Protein AF-0000000075322184 (afdb_homodimer)

pLDDT: mean 85.56, std 15.2, range [21.33, 98.5]

Secondary structure (DSSP, 8-state):
------SGGGGS--HHHHHHHHHHHHHHHTSS-TTPBPPPHHHHHHHHT--HHHHHHHHHHHHHTTSEEEETTTEEEE--SS--SSEEEE-SSHHHHHHHHHHEEEEE---EEEE--HHHHHHHT--TT-EEEEEEEEEEETT-SS-SEEEEEEEEGGGHHHHHT-TTS-S-HHHHHHHHH-PPP-EEEEEEEEEE--HHHHHHHTS-TT-EEEEEEEEEE-GGG-EEEEEEEEEETTTEEEEEEEE---------/------SGGGGS--HHHHHHHHHHHHHHHTSS-TTPBPPPHHHHHHHHT--HHHHHHHHHHHHHTTSEEEETTTEEEE--SS--SSEEEE-SSHHHHHHHHHHEEEEE---EEEE--HHHHHHHT--TT-EEEEEEEEEEETT-SS-SEEEEEEEEGGGHHHHHT-TTS-S-HHHHHHHHH-PPP-EEEEEEEEEE--HHHHHHHTS-TT-EEEEEEEEEE-GGG-EEEEEEEEEETTTEEEEEEEE---------

Solvent-accessible surface area (backbone atoms only — not comparable to full-atom values): 26461 Å² total; per-residue (Å²): 128,76,54,59,57,72,74,62,62,73,81,77,52,60,67,26,57,54,50,30,49,52,51,50,51,35,29,58,73,47,79,46,41,70,71,34,66,54,77,50,67,68,53,46,21,65,46,41,71,47,52,65,64,37,48,51,51,13,49,46,49,38,37,58,34,41,24,32,45,63,29,72,96,76,46,42,28,26,65,34,67,55,64,44,83,38,44,59,45,53,57,74,43,63,66,36,52,52,48,48,43,62,57,32,36,38,48,68,51,76,67,41,79,42,65,34,47,76,72,43,21,64,75,64,32,42,52,81,62,44,57,28,26,38,30,43,32,40,24,33,38,82,90,55,90,55,46,51,25,42,36,38,38,36,30,45,46,93,49,43,64,38,66,74,58,41,76,90,21,56,64,56,60,66,56,40,34,26,73,75,68,66,43,53,71,39,33,38,41,33,38,39,32,20,33,55,30,48,62,69,56,10,58,71,43,72,49,56,64,52,39,20,15,33,35,35,42,38,37,34,19,27,71,92,70,36,74,56,36,37,38,40,34,39,23,47,18,84,45,32,36,39,32,38,63,40,64,64,79,77,74,75,79,74,72,121,129,77,55,58,56,72,77,64,62,74,81,75,52,61,66,26,58,54,50,30,50,52,51,49,50,35,29,58,73,48,79,45,41,69,71,34,67,53,76,51,69,70,53,46,22,65,48,42,70,47,52,68,65,38,46,50,51,13,50,47,51,37,38,57,32,41,25,32,45,61,28,71,95,76,45,40,28,26,65,35,67,54,63,43,83,38,44,60,46,53,57,75,43,63,65,36,53,53,49,47,41,64,56,32,35,38,49,68,51,76,69,41,80,42,65,34,47,76,72,43,22,66,76,64,30,41,53,80,62,43,58,27,25,36,28,43,32,40,25,32,37,83,90,54,90,56,46,51,26,42,36,38,38,36,30,45,46,90,50,43,64,37,66,75,58,39,74,91,23,57,63,55,60,64,55,39,34,27,75,76,70,67,42,52,72,40,34,38,41,35,38,41,32,19,34,56,29,48,64,67,57,10,58,71,43,71,50,59,63,52,39,20,15,34,36,36,40,36,37,34,18,26,71,92,70,37,75,55,35,39,36,41,36,39,22,46,19,83,43,32,34,39,33,39,63,41,65,63,78,77,76,76,80,69,75,119

Nearest PDB structures (foldseek):
  4zs8-assembly1_A  TM=5.942E-01  e=1.490E-18  Streptomyces coelicolor A3(2)
  2ikk-assembly1_B  TM=8.744E-01  e=8.541E-13  Bacillus subtilis
  4zsk-assembly1_B  TM=8.085E-01  e=4.454E-13  Streptomyces coelicolor A3(2)
  3cnv-assembly1_C  TM=8.624E-01  e=2.202E-12  Bordetella bronchiseptica RB50
  3cnv-assembl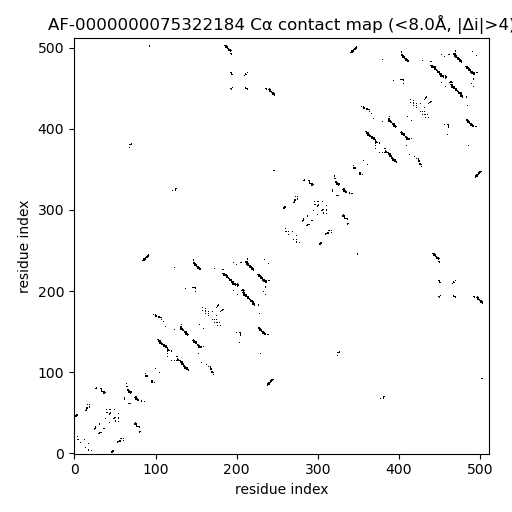y1_B  TM=8.624E-01  e=4.753E-12  Bordetella bronchiseptica RB50

Sequence (512 aa):
MTNELPSLLSGGQPRYLVLAQALIDAIKSGRYPVGSLLPTEHELCKQFNVSRHTVREAIRRLNELGLISKQHGIGTRVKAVHPASRYVQASEGISDLHQYVRDVRMELGSSQEISADEELIELLECKPGQAWVCAVGLRHREGDSAPLARTQVYVPSAYRAALDAFGDGRTPIYELLQRRFGLQMTEVRQTLSAVNLGEDDARALQVEPGSPGLHIVRKYYGSNDELLEVAVNIHPGERFSYSITQRLVWQGANGEMTNELPSLLSGGQPRYLVLAQALIDAIKSGRYPVGSLLPTEHELCKQFNVSRHTVREAIRRLNELGLISKQHGIGTRVKAVHPASRYVQASEGISDLHQYVRDVRMELGSSQEISADEELIELLECKPGQAWVCAVGLRHREGDSAPLARTQVYVPSAYRAALDAFGDGRTPIYELLQRRFGLQMTEVRQTLSAVNLGEDDARALQVEPGSPGLHIVRKYYGSNDELLEVAVNIHPGERFSYSITQRLVWQGANGE

Radius of gyration: 23.69 Å; Cα contacts (8 Å, |Δi|>4): 1073; chains: 2; bounding box: 56×63×62 Å

Structure (mmCIF, N/CA/C/O backbone):
data_AF-0000000075322184-model_v1
#
loop_
_entity.id
_entity.type
_entity.pdbx_description
1 polymer 'GntR family transcriptional regulator'
#
loop_
_atom_site.group_PDB
_atom_site.id
_atom_site.type_symbol
_atom_site.label_atom_id
_atom_site.label_alt_id
_atom_site.label_comp_id
_atom_site.label_asym_id
_atom_site.label_entity_id
_atom_site.label_seq_id
_atom_site.pdbx_PDB_ins_code
_atom_site.Cartn_x
_atom_site.Cartn_y
_atom_site.Cartn_z
_atom_site.occupancy
_atom_site.B_iso_or_equiv
_atom_site.auth_seq_id
_atom_site.auth_comp_id
_atom_site.auth_asym_id
_atom_site.auth_atom_id
_atom_site.pdbx_PDB_model_num
ATOM 1 N N . MET A 1 1 ? 21.094 33.812 -11.414 1 26.69 1 MET A N 1
ATOM 2 C CA . MET A 1 1 ? 21.453 32.625 -12.172 1 26.69 1 MET A CA 1
ATOM 3 C C . MET A 1 1 ? 20.312 31.625 -12.203 1 26.69 1 MET A C 1
ATOM 5 O O . MET A 1 1 ? 19.781 31.25 -11.156 1 26.69 1 MET A O 1
ATOM 9 N N . THR A 1 2 ? 19.484 31.594 -13.211 1 33.97 2 THR A N 1
ATOM 10 C CA . THR A 1 2 ? 18.344 30.719 -13.484 1 33.97 2 THR A CA 1
ATOM 11 C C . THR A 1 2 ? 18.688 29.266 -13.172 1 33.97 2 THR A C 1
ATOM 13 O O . THR A 1 2 ? 19.562 28.688 -13.797 1 33.97 2 THR A O 1
ATOM 16 N N . ASN A 1 3 ? 18.781 28.922 -11.992 1 40.38 3 ASN A N 1
ATOM 17 C CA . ASN A 1 3 ? 19.234 27.562 -11.711 1 40.38 3 ASN A CA 1
ATOM 18 C C . ASN A 1 3 ? 18.406 26.531 -12.477 1 40.38 3 ASN A C 1
ATOM 20 O O . ASN A 1 3 ? 17.219 26.391 -12.234 1 40.38 3 ASN A O 1
ATOM 24 N N . GLU A 1 4 ? 18.703 26.484 -13.766 1 41.44 4 GLU A N 1
ATOM 25 C CA . GLU A 1 4 ? 18.125 25.469 -14.633 1 41.44 4 GLU A CA 1
ATOM 26 C C . GLU A 1 4 ? 18.25 24.078 -14.016 1 41.44 4 GLU A C 1
ATOM 28 O O . GLU A 1 4 ? 19.234 23.781 -13.312 1 41.44 4 GLU A O 1
ATOM 33 N N . LEU A 1 5 ? 17.188 23.547 -13.68 1 48.34 5 LEU A N 1
ATOM 34 C CA . LEU A 1 5 ? 17.297 22.141 -13.281 1 48.34 5 LEU A CA 1
ATOM 35 C C . LEU A 1 5 ? 18.375 21.422 -14.102 1 48.34 5 LEU A C 1
ATOM 37 O O . LEU A 1 5 ? 18.516 21.688 -15.297 1 48.34 5 LEU A O 1
ATOM 41 N N . PRO A 1 6 ? 19.453 21.141 -13.594 1 41.94 6 PRO A N 1
ATOM 42 C CA . PRO A 1 6 ? 20.375 20.391 -14.453 1 41.94 6 PRO A CA 1
ATOM 43 C C . PRO A 1 6 ? 19.641 19.547 -15.492 1 41.94 6 PRO A C 1
ATOM 45 O O . PRO A 1 6 ? 18.516 19.109 -15.258 1 41.94 6 PRO A O 1
ATOM 48 N N . SER A 1 7 ? 19.844 19.797 -16.75 1 38.53 7 SER A N 1
ATOM 49 C CA . SER A 1 7 ? 19.391 19.031 -17.906 1 38.53 7 SER A CA 1
ATOM 50 C C . SER A 1 7 ? 19.281 17.547 -17.578 1 38.53 7 SER A C 1
ATOM 52 O O . SER A 1 7 ? 19.625 16.703 -18.406 1 38.53 7 SER A O 1
ATOM 54 N N . LEU A 1 8 ? 19.312 17.234 -16.359 1 38.44 8 LEU A N 1
ATOM 55 C CA . LEU A 1 8 ? 19.391 15.812 -16.078 1 38.44 8 LEU A CA 1
ATOM 56 C C . LEU A 1 8 ? 18.203 15.07 -16.688 1 38.44 8 LEU A C 1
ATOM 58 O O . LEU A 1 8 ? 17.922 13.93 -16.312 1 38.44 8 LEU A O 1
ATOM 62 N N . LEU A 1 9 ? 17.406 15.711 -17.547 1 41.56 9 LEU A N 1
ATOM 63 C CA . LEU A 1 9 ? 16.422 15 -18.344 1 41.56 9 LEU A CA 1
ATOM 64 C C . LEU A 1 9 ? 17.047 13.812 -19.062 1 41.56 9 LEU A C 1
ATOM 66 O O . LEU A 1 9 ? 16.391 13.125 -19.844 1 41.56 9 LEU A O 1
ATOM 70 N N . SER A 1 10 ? 18.25 13.883 -19.406 1 38.25 10 SER A N 1
ATOM 71 C CA . SER A 1 10 ? 18.766 12.906 -20.359 1 38.25 10 SER A CA 1
ATOM 72 C C . SER A 1 10 ? 18.469 11.477 -19.906 1 38.25 10 SER A C 1
ATOM 74 O O . SER A 1 10 ? 18.438 10.555 -20.719 1 38.25 10 SER A O 1
ATOM 76 N N . GLY A 1 11 ? 18.719 11.078 -18.672 1 45.38 11 GLY A N 1
ATOM 77 C CA . GLY A 1 11 ? 18.812 9.672 -18.328 1 45.38 11 GLY A CA 1
ATOM 78 C C . GLY A 1 11 ? 17.469 9.047 -18 1 45.38 11 GLY A C 1
ATOM 79 O O . GLY A 1 11 ? 17.406 7.957 -17.438 1 45.38 11 GLY A O 1
ATOM 80 N N . GLY A 1 12 ? 16.234 9.625 -18.438 1 59.47 12 GLY A N 1
ATOM 81 C CA . GLY A 1 12 ? 14.969 8.93 -18.328 1 59.47 12 GLY A CA 1
ATOM 82 C C . GLY A 1 12 ? 14.312 9.117 -16.969 1 59.47 12 GLY A C 1
ATOM 83 O O . GLY A 1 12 ? 13.305 8.477 -16.672 1 59.47 12 GLY A O 1
ATOM 84 N N . GLN A 1 13 ? 14.914 9.953 -16.188 1 64.62 13 GLN A N 1
ATOM 85 C CA . GLN A 1 13 ? 14.312 10.109 -14.867 1 64.62 13 GLN A CA 1
ATOM 86 C C . GLN A 1 13 ? 13.195 11.141 -14.883 1 64.62 13 GLN A C 1
ATOM 88 O O . GLN A 1 13 ? 13.312 12.172 -15.547 1 64.62 13 GLN A O 1
ATOM 93 N N . PRO A 1 14 ? 12.133 10.922 -14.102 1 76.38 14 PRO A N 1
ATOM 94 C CA . PRO A 1 14 ? 11.039 11.898 -14 1 76.38 14 PRO A CA 1
ATOM 95 C C . PRO A 1 14 ? 11.508 13.25 -13.477 1 76.38 14 PRO A C 1
ATOM 97 O O . PRO A 1 14 ? 12.359 13.312 -12.586 1 76.38 14 PRO A O 1
ATOM 100 N N . ARG A 1 15 ? 11.109 14.344 -14.07 1 82.12 15 ARG A N 1
ATOM 101 C CA . ARG A 1 15 ? 11.508 15.711 -13.766 1 82.12 15 ARG A CA 1
ATOM 102 C C . ARG A 1 15 ? 11.359 16 -12.273 1 82.12 15 ARG A C 1
ATOM 104 O O . ARG A 1 15 ? 12.164 16.734 -11.703 1 82.12 15 ARG A O 1
ATOM 111 N N . TYR A 1 16 ? 10.273 15.469 -11.625 1 86.94 16 TYR A N 1
ATOM 112 C CA . TYR A 1 16 ? 10.031 15.766 -10.219 1 86.94 16 TYR A CA 1
ATOM 113 C C . TYR A 1 16 ? 11.141 15.18 -9.344 1 86.94 16 TYR A C 1
ATOM 115 O O . TYR A 1 16 ? 11.492 15.758 -8.312 1 86.94 16 TYR A O 1
ATOM 123 N N . LEU A 1 17 ? 11.703 14.117 -9.773 1 83.19 17 LEU A N 1
ATOM 124 C CA . LEU A 1 17 ? 12.789 13.523 -9 1 83.19 17 LEU A CA 1
ATOM 125 C C . LEU A 1 17 ? 14.055 14.367 -9.094 1 83.19 17 LEU A C 1
ATOM 127 O O . LEU A 1 17 ? 14.797 14.484 -8.117 1 83.19 17 LEU A O 1
ATOM 131 N N . VAL A 1 18 ? 14.25 14.898 -10.242 1 85.06 18 VAL A N 1
ATOM 132 C CA . VAL A 1 18 ? 15.391 15.789 -10.438 1 85.06 18 VAL A CA 1
ATOM 133 C C . VAL A 1 18 ? 15.25 17.016 -9.539 1 85.06 18 VAL A C 1
ATOM 135 O O . VAL A 1 18 ? 16.203 17.391 -8.852 1 85.06 18 VAL A O 1
ATOM 138 N N . LEU A 1 19 ? 14.102 17.531 -9.578 1 91.25 19 LEU A N 1
ATOM 139 C CA . LEU A 1 19 ? 13.852 18.688 -8.727 1 91.25 19 LEU A CA 1
ATOM 140 C C . LEU A 1 19 ? 13.992 18.328 -7.25 1 91.25 19 LEU A C 1
ATOM 142 O O . LEU A 1 19 ? 14.586 19.078 -6.473 1 91.25 19 LEU A O 1
ATOM 146 N N . ALA A 1 20 ? 13.422 17.188 -6.906 1 90.5 20 ALA A N 1
ATOM 147 C CA . ALA A 1 20 ? 13.531 16.734 -5.52 1 90.5 20 ALA A CA 1
ATOM 148 C C . ALA A 1 20 ? 14.984 16.641 -5.082 1 90.5 20 ALA A C 1
ATOM 150 O O . ALA A 1 20 ? 15.352 17.109 -4 1 90.5 20 ALA A O 1
ATOM 151 N N . GLN A 1 21 ? 15.766 16.109 -5.938 1 87.25 21 GLN A N 1
ATOM 152 C CA . GLN A 1 21 ? 17.172 15.969 -5.605 1 87.25 21 GLN A CA 1
ATOM 153 C C . GLN A 1 21 ? 17.859 17.328 -5.457 1 87.25 21 GLN A C 1
ATOM 155 O O . GLN A 1 21 ? 18.672 17.531 -4.555 1 87.25 21 GLN A O 1
ATOM 160 N N . ALA A 1 22 ? 17.516 18.203 -6.297 1 90.81 22 ALA A N 1
ATOM 161 C CA . ALA A 1 22 ? 18.078 19.562 -6.211 1 90.81 22 ALA A CA 1
ATOM 162 C C . ALA A 1 22 ? 17.719 20.203 -4.879 1 90.81 22 ALA A C 1
ATOM 164 O O . ALA A 1 22 ? 18.562 20.859 -4.262 1 90.81 22 ALA A O 1
ATOM 165 N N . LEU A 1 23 ? 16.547 20.016 -4.473 1 93.69 23 LEU A N 1
ATOM 166 C CA . LEU A 1 23 ? 16.094 20.609 -3.211 1 93.69 23 LEU A CA 1
ATOM 167 C C . LEU A 1 23 ? 16.75 19.906 -2.025 1 93.69 23 LEU A C 1
ATOM 169 O O . LEU A 1 23 ? 17.094 20.562 -1.034 1 93.69 23 LEU A O 1
ATOM 173 N N . ILE A 1 24 ? 16.906 18.625 -2.156 1 90.69 24 ILE A N 1
ATOM 174 C CA . ILE A 1 24 ? 17.594 17.875 -1.123 1 90.69 24 ILE A CA 1
ATOM 175 C C . ILE A 1 24 ? 19.016 18.422 -0.952 1 90.69 24 ILE A C 1
ATOM 177 O O . ILE A 1 24 ? 19.453 18.688 0.17 1 90.69 24 ILE A O 1
ATOM 181 N N . ASP A 1 25 ? 19.656 18.609 -2.061 1 90.81 25 ASP A N 1
ATOM 182 C CA . ASP A 1 25 ? 21.031 19.125 -2.037 1 90.81 25 ASP A CA 1
ATOM 183 C C . ASP A 1 25 ? 21.078 20.531 -1.431 1 90.81 25 ASP A C 1
ATOM 185 O O . ASP A 1 25 ? 22 20.859 -0.69 1 90.81 25 ASP A O 1
ATOM 189 N N . ALA A 1 26 ? 20.094 21.297 -1.745 1 92.94 26 ALA A N 1
ATOM 190 C CA . ALA A 1 26 ? 20.016 22.656 -1.217 1 92.94 26 ALA A CA 1
ATOM 191 C C . ALA A 1 26 ? 19.828 22.641 0.297 1 92.94 26 ALA A C 1
ATOM 193 O O . ALA A 1 26 ? 20.422 23.453 1.01 1 92.94 26 ALA A O 1
ATOM 194 N N . ILE A 1 27 ? 19.047 21.734 0.773 1 93.44 27 ILE A N 1
ATOM 195 C CA . ILE A 1 27 ? 18.828 21.594 2.209 1 93.44 27 ILE A CA 1
ATOM 196 C C . I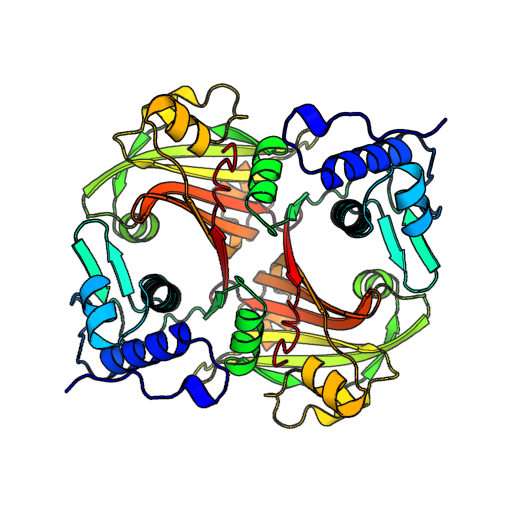LE A 1 27 ? 20.125 21.125 2.879 1 93.44 27 ILE A C 1
ATOM 198 O O . ILE A 1 27 ? 20.547 21.703 3.885 1 93.44 27 ILE A O 1
ATOM 202 N N . LYS A 1 28 ? 20.812 20.219 2.266 1 90.56 28 LYS A N 1
ATOM 203 C CA . LYS A 1 28 ? 22.047 19.641 2.812 1 90.56 28 LYS A CA 1
ATOM 204 C C . LYS A 1 28 ? 23.156 20.672 2.859 1 90.56 28 LYS A C 1
ATOM 206 O O . LYS A 1 28 ? 23.953 20.688 3.801 1 90.56 28 LYS A O 1
ATOM 211 N N . SER A 1 29 ? 23.203 21.516 1.864 1 92.62 29 SER A N 1
ATOM 212 C CA . SER A 1 29 ? 24.281 22.5 1.753 1 92.62 29 SER A CA 1
ATOM 213 C C . SER A 1 29 ? 24.031 23.688 2.676 1 92.62 29 SER A C 1
ATOM 215 O O . SER A 1 29 ? 24.906 24.547 2.834 1 92.62 29 SER A O 1
ATOM 217 N N . GLY A 1 30 ? 22.781 23.781 3.219 1 92.25 30 GLY A N 1
ATOM 218 C CA . GLY A 1 30 ? 22.469 24.859 4.145 1 92.25 30 GLY A CA 1
ATOM 219 C C . GLY A 1 30 ? 21.812 26.047 3.473 1 92.25 30 GLY A C 1
ATOM 220 O O . GLY A 1 30 ? 21.547 27.062 4.121 1 92.25 30 GLY A O 1
ATOM 221 N N . ARG A 1 31 ? 21.625 25.969 2.221 1 93.56 31 ARG A N 1
ATOM 222 C CA . ARG A 1 31 ? 20.891 27.047 1.556 1 93.56 31 ARG A CA 1
ATOM 223 C C . ARG A 1 31 ? 19.531 27.25 2.205 1 93.56 31 ARG A C 1
ATOM 225 O O . ARG A 1 31 ? 19.047 28.375 2.311 1 93.56 31 ARG A O 1
ATOM 232 N N . TYR A 1 32 ? 18.875 26.125 2.553 1 95 32 TYR A N 1
ATOM 233 C CA . TYR A 1 32 ? 17.641 26.141 3.338 1 95 32 TYR A CA 1
ATOM 234 C C . TYR A 1 32 ? 17.859 25.453 4.684 1 95 32 TYR A C 1
ATOM 236 O O . TYR A 1 32 ? 17.672 24.234 4.801 1 95 32 TYR A O 1
ATOM 244 N N . PRO A 1 33 ? 18.25 26.234 5.711 1 94.25 33 PRO A N 1
ATOM 245 C CA . PRO A 1 33 ? 18.547 25.625 7.012 1 94.25 33 PRO A CA 1
ATOM 246 C C . PRO A 1 33 ? 17.297 25.062 7.691 1 94.25 33 PRO A C 1
ATOM 248 O O . PRO A 1 33 ? 16.172 25.469 7.375 1 94.25 33 PRO A O 1
ATOM 251 N N . VAL A 1 34 ? 17.484 24.141 8.617 1 93.31 34 VAL A N 1
ATOM 252 C CA . VAL A 1 34 ? 16.406 23.562 9.398 1 93.31 34 VAL A CA 1
ATOM 253 C C . VAL A 1 34 ? 15.602 24.688 10.062 1 93.31 34 VAL A C 1
ATOM 255 O O . VAL A 1 34 ? 16.172 25.625 10.609 1 93.31 34 VAL A O 1
ATOM 258 N N . GLY A 1 35 ? 14.305 24.578 9.922 1 91.25 35 GLY A N 1
ATOM 259 C CA . GLY A 1 35 ? 13.43 25.578 10.5 1 91.25 35 GLY A CA 1
ATOM 260 C C . GLY A 1 35 ? 13 26.641 9.508 1 91.25 35 GLY A C 1
ATOM 261 O O . GLY A 1 35 ? 12.016 27.344 9.734 1 91.25 35 GLY A O 1
ATOM 262 N N . SER A 1 36 ? 13.719 26.812 8.453 1 93.19 36 SER A N 1
ATOM 263 C CA . SER A 1 36 ? 13.391 27.828 7.449 1 93.19 36 SER A CA 1
ATOM 264 C C . SER A 1 36 ? 12.297 27.328 6.512 1 93.19 36 SER A C 1
ATOM 266 O O . SER A 1 36 ? 11.961 26.141 6.512 1 93.19 36 SER A O 1
ATOM 268 N N . LEU A 1 37 ? 11.75 28.281 5.789 1 94.19 37 LEU A N 1
ATOM 269 C CA . LEU A 1 37 ? 10.727 27.938 4.809 1 94.19 37 LEU A CA 1
ATOM 270 C C . LEU A 1 37 ? 11.328 27.766 3.422 1 94.19 37 LEU A C 1
ATOM 272 O O . LEU A 1 37 ? 12.195 28.547 3.021 1 94.19 37 LEU A O 1
ATOM 276 N N . LEU A 1 38 ? 10.938 26.688 2.781 1 94.75 38 LEU A N 1
ATOM 277 C CA . LEU A 1 38 ? 11.25 26.594 1.359 1 94.75 38 LEU A CA 1
ATOM 278 C C . LEU A 1 38 ? 10.5 27.656 0.566 1 94.75 38 LEU A C 1
ATOM 280 O O . LEU A 1 38 ? 9.469 28.172 1.017 1 94.75 38 LEU A O 1
ATOM 284 N N . PRO A 1 39 ? 11.078 28 -0.635 1 94.12 39 PRO A N 1
ATOM 285 C CA . PRO A 1 39 ? 10.297 28.859 -1.531 1 94.12 39 PRO A CA 1
ATOM 286 C C . PRO A 1 39 ? 8.906 28.297 -1.825 1 94.12 39 PRO A C 1
ATOM 288 O O . PRO A 1 39 ? 8.695 27.078 -1.735 1 94.12 39 PRO A O 1
ATOM 291 N N . THR A 1 40 ? 8.031 29.188 -2.109 1 91.62 40 THR A N 1
ATOM 292 C CA . THR A 1 40 ? 6.68 28.766 -2.451 1 91.62 40 THR A CA 1
ATOM 293 C C . THR A 1 40 ? 6.668 27.953 -3.738 1 91.62 40 THR A C 1
ATOM 295 O O . THR A 1 40 ? 7.645 27.969 -4.492 1 91.62 40 THR A O 1
ATOM 298 N N . GLU A 1 41 ? 5.543 27.203 -3.955 1 90.38 41 GLU A N 1
ATOM 299 C CA . GLU A 1 41 ? 5.391 26.438 -5.188 1 90.38 41 GLU A CA 1
ATOM 300 C C . GLU A 1 41 ? 5.57 27.312 -6.418 1 90.38 41 GLU A C 1
ATOM 302 O O . GLU A 1 41 ? 6.246 26.938 -7.371 1 90.38 41 GLU A O 1
ATOM 307 N N . HIS A 1 42 ? 4.992 28.547 -6.344 1 91.75 42 HIS A N 1
ATOM 308 C CA . HIS A 1 42 ? 5.094 29.5 -7.453 1 91.75 42 HIS A CA 1
ATOM 309 C C . HIS A 1 42 ? 6.543 29.891 -7.715 1 91.75 42 HIS A C 1
ATOM 311 O O . HIS A 1 42 ? 6.988 29.906 -8.867 1 91.75 42 HIS A O 1
ATOM 317 N N . GLU A 1 43 ? 7.266 30.172 -6.703 1 94.25 43 GLU A N 1
ATOM 318 C CA . GLU A 1 43 ? 8.664 30.562 -6.82 1 94.25 43 GLU A CA 1
ATOM 319 C C . GLU A 1 43 ? 9.508 29.422 -7.387 1 94.25 43 GLU A C 1
ATOM 321 O O . GLU A 1 43 ? 10.398 29.656 -8.211 1 94.25 43 GLU A O 1
ATOM 326 N N . LEU A 1 44 ? 9.242 28.234 -6.934 1 93.62 44 LEU A N 1
ATOM 327 C CA . LEU A 1 44 ? 9.992 27.078 -7.406 1 93.62 44 LEU A CA 1
ATOM 328 C C . LEU A 1 44 ? 9.711 26.812 -8.883 1 93.62 44 LEU A C 1
ATOM 330 O O . LEU A 1 44 ? 10.617 26.453 -9.641 1 93.62 44 LEU A O 1
ATOM 334 N N . CYS A 1 45 ? 8.438 26.953 -9.242 1 93 45 CYS A N 1
ATOM 335 C CA . CYS A 1 45 ? 8.086 26.812 -10.656 1 93 45 CYS A CA 1
ATOM 336 C C . CYS A 1 45 ? 8.906 27.766 -11.516 1 93 45 CYS A C 1
ATOM 338 O O . CYS A 1 45 ? 9.453 27.359 -12.547 1 93 45 CYS A O 1
ATOM 340 N N . LYS A 1 46 ? 8.977 28.984 -11.102 1 92.69 46 LYS A N 1
ATOM 341 C CA . LYS A 1 46 ? 9.703 30.016 -11.836 1 92.69 46 LYS A CA 1
ATOM 342 C C . LYS A 1 46 ? 11.203 29.734 -11.82 1 92.69 46 LYS A C 1
ATOM 344 O O . LYS A 1 46 ? 11.867 29.828 -12.859 1 92.69 46 LYS A O 1
ATOM 349 N N . GLN A 1 47 ? 11.711 29.375 -10.734 1 91.31 47 GLN A N 1
ATOM 350 C CA . GLN A 1 47 ? 13.141 29.188 -10.539 1 91.31 47 GLN A CA 1
ATOM 351 C C . GLN A 1 47 ? 13.656 28.016 -11.383 1 91.31 47 GLN A C 1
ATOM 353 O O . GLN A 1 47 ? 14.758 28.078 -11.922 1 91.31 47 GLN A O 1
ATOM 358 N N . PHE A 1 48 ? 12.828 26.969 -11.445 1 91.12 48 PHE A N 1
ATOM 359 C CA . PHE A 1 48 ? 13.32 25.75 -12.078 1 91.12 48 PHE A CA 1
ATOM 360 C C . PHE A 1 48 ? 12.633 25.516 -13.414 1 91.12 48 PHE A C 1
ATOM 362 O O . PHE A 1 48 ? 12.938 24.547 -14.117 1 91.12 48 PHE A O 1
ATOM 369 N N . ASN A 1 49 ? 11.719 26.312 -13.766 1 91 49 ASN A N 1
ATOM 370 C CA . ASN A 1 49 ? 10.984 26.219 -15.023 1 91 49 ASN A CA 1
ATOM 371 C C . ASN A 1 49 ? 10.297 24.859 -15.18 1 91 49 ASN A C 1
ATOM 373 O O . ASN A 1 49 ? 10.492 24.188 -16.188 1 91 49 ASN A O 1
ATOM 377 N N . VAL A 1 50 ? 9.562 24.516 -14.164 1 91.12 50 VAL A N 1
ATOM 378 C CA . VAL A 1 50 ? 8.812 23.266 -14.156 1 91.12 50 VAL A CA 1
ATOM 379 C C . VAL A 1 50 ? 7.359 23.531 -13.781 1 91.12 50 VAL A C 1
ATOM 381 O O . VAL A 1 50 ? 7.027 24.625 -13.297 1 91.12 50 VAL A O 1
ATOM 384 N N . SER A 1 51 ? 6.461 22.594 -14.117 1 90.38 51 SER A N 1
ATOM 385 C CA . SER A 1 51 ? 5.035 22.734 -13.836 1 90.38 51 SER A CA 1
ATOM 386 C C . SER A 1 51 ? 4.75 22.641 -12.344 1 90.38 51 SER A C 1
ATOM 388 O O . SER A 1 51 ? 5.59 22.156 -11.578 1 90.38 51 SER A O 1
ATOM 390 N N . ARG A 1 52 ? 3.588 23.125 -11.969 1 88.19 52 ARG A N 1
ATOM 391 C CA . ARG A 1 52 ? 3.129 23.016 -10.586 1 88.19 52 ARG A CA 1
ATOM 392 C C . ARG A 1 52 ? 3.068 21.562 -10.148 1 88.19 52 ARG A C 1
ATOM 394 O O . ARG A 1 52 ? 3.387 21.234 -9 1 88.19 52 ARG A O 1
ATOM 401 N N . HIS A 1 53 ? 2.707 20.781 -11.086 1 83.19 53 HIS A N 1
ATOM 402 C CA . HIS A 1 53 ? 2.635 19.359 -10.766 1 83.19 53 HIS A CA 1
ATOM 403 C C . HIS A 1 53 ? 4.008 18.797 -10.398 1 83.19 53 HIS A C 1
ATOM 405 O O . HIS A 1 53 ? 4.152 18.078 -9.406 1 83.19 53 HIS A O 1
ATOM 411 N N . THR A 1 54 ? 4.953 19.141 -11.18 1 87.44 54 THR A N 1
ATOM 412 C CA . THR A 1 54 ? 6.32 18.688 -10.945 1 87.44 54 THR A CA 1
ATOM 413 C C . THR A 1 54 ? 6.82 19.172 -9.586 1 87.44 54 THR A C 1
ATOM 415 O O . THR A 1 54 ? 7.398 18.391 -8.82 1 87.44 54 THR A O 1
ATOM 418 N N . VAL A 1 55 ? 6.543 20.422 -9.266 1 91.38 55 VAL A N 1
ATOM 419 C CA . VAL A 1 55 ? 6.965 20.984 -7.984 1 91.38 55 VAL A CA 1
ATOM 420 C C . VAL A 1 55 ? 6.266 20.234 -6.844 1 91.38 55 VAL A C 1
ATOM 422 O O . VAL A 1 55 ? 6.906 19.844 -5.863 1 91.38 55 VAL A O 1
ATOM 425 N N . ARG A 1 56 ? 5.031 19.984 -6.98 1 85.38 56 ARG A N 1
ATOM 426 C CA . ARG A 1 56 ? 4.254 19.328 -5.934 1 85.38 56 ARG A CA 1
ATOM 427 C C . ARG A 1 56 ? 4.754 17.922 -5.68 1 85.38 56 ARG A C 1
ATOM 429 O O . ARG A 1 56 ? 4.852 17.484 -4.531 1 85.38 56 ARG A O 1
ATOM 436 N N . GLU A 1 57 ? 5.074 17.25 -6.75 1 85.12 57 GLU A N 1
ATOM 437 C CA . GLU A 1 57 ? 5.605 15.891 -6.613 1 85.12 57 GLU A CA 1
ATOM 438 C C . GLU A 1 57 ? 6.969 15.906 -5.922 1 85.12 57 GLU A C 1
ATOM 440 O O . GLU A 1 57 ? 7.262 15.031 -5.102 1 85.12 57 GLU A O 1
ATOM 445 N N . ALA A 1 58 ? 7.723 16.875 -6.25 1 90.12 58 ALA A N 1
ATOM 446 C CA . ALA A 1 58 ? 9.039 17 -5.625 1 90.12 58 ALA A CA 1
ATOM 447 C C . ALA A 1 58 ? 8.914 17.297 -4.133 1 90.12 58 ALA A C 1
ATOM 449 O O . ALA A 1 58 ? 9.609 16.688 -3.312 1 90.12 58 ALA A O 1
ATOM 450 N N . ILE A 1 59 ? 8.016 18.172 -3.846 1 89.81 59 ILE A N 1
ATOM 451 C CA . ILE A 1 59 ? 7.785 18.547 -2.455 1 89.81 59 ILE A CA 1
ATOM 452 C C . ILE A 1 59 ? 7.238 17.359 -1.677 1 89.81 59 ILE A C 1
ATOM 454 O O . ILE A 1 59 ? 7.629 17.125 -0.53 1 89.81 59 ILE A O 1
ATOM 458 N N . ARG A 1 60 ? 6.391 16.672 -2.32 1 84.75 60 ARG A N 1
ATOM 459 C CA . ARG A 1 60 ? 5.859 15.461 -1.694 1 84.75 60 ARG A CA 1
ATOM 460 C C . ARG A 1 60 ? 6.977 14.484 -1.358 1 84.75 60 ARG A C 1
ATOM 462 O O . ARG A 1 60 ? 6.996 13.906 -0.269 1 84.75 60 ARG A O 1
ATOM 469 N N . ARG A 1 61 ? 7.824 14.312 -2.275 1 84.12 61 ARG A N 1
ATOM 470 C CA . ARG A 1 61 ? 8.953 13.414 -2.059 1 84.12 61 ARG A CA 1
ATOM 471 C C . ARG A 1 61 ? 9.797 13.875 -0.872 1 84.12 61 ARG A C 1
ATOM 473 O O . ARG A 1 61 ? 10.195 13.055 -0.037 1 84.12 61 ARG A O 1
ATOM 480 N N . LEU A 1 62 ? 10.047 15.148 -0.773 1 89.38 62 LEU A N 1
ATOM 481 C CA . LEU A 1 62 ? 10.812 15.688 0.349 1 89.38 62 LEU A CA 1
ATOM 482 C C . LEU A 1 62 ? 10.086 15.43 1.667 1 89.38 62 LEU A C 1
ATOM 484 O O . LEU A 1 62 ? 10.719 15.117 2.678 1 89.38 62 LEU A O 1
ATOM 488 N N . ASN A 1 63 ? 8.797 15.586 1.568 1 86.5 63 ASN A N 1
ATOM 489 C CA . ASN A 1 63 ? 7.988 15.328 2.758 1 86.5 63 ASN A CA 1
ATOM 490 C C . ASN A 1 63 ? 8.062 13.867 3.174 1 86.5 63 ASN A C 1
ATOM 492 O O . ASN A 1 63 ? 8.203 13.562 4.359 1 86.5 63 ASN A O 1
ATOM 496 N N . GLU A 1 64 ? 7.98 13.055 2.232 1 78.75 64 GLU A N 1
ATOM 497 C CA . GLU A 1 64 ? 8.07 11.617 2.471 1 78.75 64 GLU A CA 1
ATOM 498 C C . GLU A 1 64 ? 9.414 11.234 3.082 1 78.75 64 GLU A C 1
ATOM 500 O O . GLU A 1 64 ? 9.492 10.312 3.893 1 78.75 64 GLU A O 1
ATOM 505 N N . LEU A 1 65 ? 10.445 11.945 2.682 1 81.31 65 LEU A N 1
ATOM 506 C CA . LEU A 1 65 ? 11.797 11.688 3.182 1 81.31 65 LEU A CA 1
ATOM 507 C C . LEU A 1 65 ? 11.984 12.289 4.57 1 81.31 65 LEU A C 1
ATOM 509 O O . LEU A 1 65 ? 13.023 12.086 5.199 1 81.31 65 LEU A O 1
ATOM 513 N N . GLY A 1 66 ? 10.945 13.062 5 1 84.19 66 GLY A N 1
ATOM 514 C CA . GLY A 1 66 ? 11.008 13.656 6.328 1 84.19 66 GLY A CA 1
ATOM 515 C C . GLY A 1 66 ? 11.852 14.914 6.383 1 84.19 66 GLY A C 1
ATOM 516 O O . GLY A 1 66 ? 12.25 15.359 7.465 1 84.19 66 GLY A O 1
ATOM 517 N N . LEU A 1 67 ? 12.211 15.445 5.266 1 89.81 67 LEU A N 1
ATOM 518 C CA . LEU A 1 67 ? 13.094 16.609 5.215 1 89.81 67 LEU A CA 1
ATOM 519 C C . LEU A 1 67 ? 12.312 17.891 5.449 1 89.81 67 LEU A C 1
ATOM 521 O O . LEU A 1 67 ? 12.891 18.906 5.867 1 89.81 67 LEU A O 1
ATOM 525 N N . ILE A 1 68 ? 11.047 17.828 5.125 1 91.69 68 ILE A N 1
ATOM 526 C CA . ILE A 1 68 ? 10.234 19.031 5.227 1 91.69 68 ILE A CA 1
ATOM 527 C C . ILE A 1 68 ? 8.883 18.688 5.852 1 91.69 68 ILE A C 1
ATOM 529 O O . ILE A 1 68 ? 8.555 17.516 6.039 1 91.69 68 ILE A O 1
ATOM 533 N N . SER A 1 69 ? 8.188 19.656 6.32 1 86.81 69 SER A N 1
ATOM 534 C CA . SER A 1 69 ? 6.812 19.547 6.789 1 86.81 69 SER A CA 1
ATOM 535 C C . SER A 1 69 ? 5.949 20.672 6.227 1 86.81 69 SER A C 1
ATOM 537 O O . SER A 1 69 ? 6.375 21.828 6.188 1 86.81 69 SER A O 1
ATOM 539 N N . LYS A 1 70 ? 4.832 20.25 5.746 1 82.62 70 LYS A N 1
ATOM 540 C CA . LYS A 1 70 ? 3.896 21.25 5.242 1 82.62 70 LYS A CA 1
ATOM 541 C C . LYS A 1 70 ? 2.961 21.734 6.348 1 82.62 70 LYS A C 1
ATOM 543 O O . LYS A 1 70 ? 2.457 20.938 7.133 1 82.62 70 LYS A O 1
ATOM 548 N N . GLN A 1 71 ? 2.895 23.031 6.48 1 77 71 GLN A N 1
ATOM 549 C CA . GLN A 1 71 ? 1.937 23.656 7.387 1 77 71 GLN A CA 1
ATOM 550 C C . GLN A 1 71 ? 1.015 24.609 6.637 1 77 71 GLN A C 1
ATOM 552 O O . GLN A 1 71 ? 1.468 25.625 6.09 1 77 71 GLN A O 1
ATOM 557 N N . HIS A 1 72 ? -0.24 24.188 6.633 1 74.19 72 HIS A N 1
ATOM 558 C CA . HIS A 1 72 ? -1.203 24.984 5.887 1 74.19 72 HIS A CA 1
ATOM 559 C C . HIS A 1 72 ? -1.201 26.438 6.363 1 74.19 72 HIS A C 1
ATOM 561 O O . HIS A 1 72 ? -1.228 26.688 7.57 1 74.19 72 HIS A O 1
ATOM 567 N N . GLY A 1 73 ? -1.138 27.266 5.469 1 73.38 73 GLY A N 1
ATOM 568 C CA . GLY A 1 73 ? -1.171 28.688 5.742 1 73.38 73 GLY A CA 1
ATOM 569 C C . GLY A 1 73 ? 0.187 29.25 6.109 1 73.38 73 GLY A C 1
ATOM 570 O O . GLY A 1 73 ? 0.343 30.469 6.23 1 73.38 73 GLY A O 1
ATOM 571 N N . ILE A 1 74 ? 1.15 28.469 6.461 1 77.81 74 ILE A N 1
ATOM 572 C CA . ILE A 1 74 ? 2.484 28.938 6.824 1 77.81 74 ILE A CA 1
ATOM 573 C C . ILE A 1 74 ? 3.455 28.656 5.676 1 77.81 74 ILE A C 1
ATOM 575 O O . ILE A 1 74 ? 4.121 29.578 5.188 1 77.81 74 ILE A O 1
ATOM 579 N N . GLY A 1 75 ? 3.473 27.5 5.18 1 86.38 75 GLY A N 1
ATOM 580 C CA . GLY A 1 75 ? 4.379 27.109 4.109 1 86.38 75 GLY A CA 1
ATOM 581 C C . GLY A 1 75 ? 5.043 25.766 4.352 1 86.38 75 GLY A C 1
ATOM 582 O O . GLY A 1 75 ? 4.523 24.938 5.098 1 86.38 75 GLY A O 1
ATOM 583 N N . THR A 1 76 ? 6.102 25.5 3.566 1 90.62 76 THR A N 1
ATOM 584 C CA . THR A 1 76 ? 6.859 24.25 3.668 1 90.62 76 THR A CA 1
ATOM 585 C C . THR A 1 76 ? 8.148 24.469 4.457 1 90.62 76 THR A C 1
ATOM 587 O O . THR A 1 76 ? 9.047 25.172 4 1 90.62 76 THR A O 1
ATOM 590 N N . 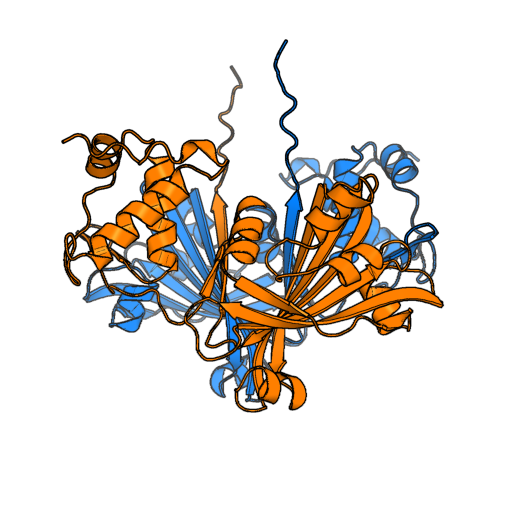ARG A 1 77 ? 8.211 23.906 5.637 1 91.12 77 ARG A N 1
ATOM 591 C CA . ARG A 1 77 ? 9.328 24.141 6.547 1 91.12 77 ARG A CA 1
ATOM 592 C C . ARG A 1 77 ? 10.336 23 6.48 1 91.12 77 ARG A C 1
ATOM 594 O O . ARG A 1 77 ? 9.945 21.828 6.434 1 91.12 77 ARG A O 1
ATOM 601 N N . VAL A 1 78 ? 11.602 23.344 6.465 1 93.56 78 VAL A N 1
ATOM 602 C CA . VAL A 1 78 ? 12.656 22.328 6.52 1 93.56 78 VAL A CA 1
ATOM 603 C C . VAL A 1 78 ? 12.75 21.766 7.934 1 93.56 78 VAL A C 1
ATOM 605 O O . VAL A 1 78 ? 12.875 22.516 8.906 1 93.56 78 VAL A O 1
ATOM 608 N N . LYS A 1 79 ? 12.688 20.453 8.039 1 89.56 79 LYS A N 1
ATOM 609 C CA . LYS A 1 79 ? 12.664 19.781 9.336 1 89.56 79 LYS A CA 1
ATOM 610 C C . LYS A 1 79 ? 14.008 19.125 9.641 1 89.56 79 LYS A C 1
ATOM 612 O O . LYS A 1 79 ? 14.375 18.953 10.805 1 89.56 79 LYS A O 1
ATOM 617 N N . ALA A 1 80 ? 14.672 18.672 8.617 1 90.5 80 ALA A N 1
ATOM 618 C CA . ALA A 1 80 ? 15.906 17.922 8.812 1 90.5 80 ALA A CA 1
ATOM 619 C C . ALA A 1 80 ? 16.812 18.016 7.582 1 90.5 80 ALA A C 1
ATOM 621 O O . ALA A 1 80 ? 16.328 18.312 6.48 1 90.5 80 ALA A O 1
ATOM 622 N N . VAL A 1 81 ? 18.094 17.828 7.828 1 88.12 81 VAL A N 1
ATOM 623 C CA . VAL A 1 81 ? 19.062 17.875 6.738 1 88.12 81 VAL A CA 1
ATOM 624 C C . VAL A 1 81 ? 19.25 16.484 6.152 1 88.12 81 VAL A C 1
ATOM 626 O O . VAL A 1 81 ? 19.656 16.328 5 1 88.12 81 VAL A O 1
ATOM 629 N N . HIS A 1 82 ? 18.938 15.547 7.027 1 80.75 82 HIS A N 1
ATOM 630 C CA . HIS A 1 82 ? 19.047 14.164 6.59 1 80.75 82 HIS A CA 1
ATOM 631 C C . HIS A 1 82 ? 17.672 13.477 6.582 1 80.75 82 HIS A C 1
ATOM 633 O O . HIS A 1 82 ? 16.828 13.758 7.438 1 80.75 82 HIS A O 1
ATOM 639 N N . PRO A 1 83 ? 17.469 12.625 5.449 1 76.19 83 PRO A N 1
ATOM 640 C CA . PRO A 1 83 ? 16.203 11.891 5.438 1 76.19 83 PRO A CA 1
ATOM 641 C C . PRO A 1 83 ? 15.961 11.117 6.734 1 76.19 83 PRO A C 1
ATOM 643 O O . PRO A 1 83 ? 16.906 10.75 7.43 1 76.19 83 PRO A O 1
ATOM 646 N N . ALA A 1 84 ? 14.688 11.055 6.992 1 75.44 84 ALA A N 1
ATOM 647 C CA . ALA A 1 84 ? 14.281 10.25 8.148 1 75.44 84 ALA A CA 1
ATOM 648 C C . ALA A 1 84 ? 14.852 8.836 8.047 1 75.44 84 ALA A C 1
ATOM 650 O O . ALA A 1 84 ? 15.18 8.359 6.957 1 75.44 84 ALA A O 1
ATOM 651 N N . SER A 1 85 ? 15.094 8.289 9.156 1 76.69 85 SER A N 1
ATOM 652 C CA . SER A 1 85 ? 15.648 6.941 9.227 1 76.69 85 SER A CA 1
ATOM 653 C C . SER A 1 85 ? 14.727 5.93 8.547 1 76.69 85 SER A C 1
ATOM 655 O O . SER A 1 85 ? 15.203 5.016 7.871 1 76.69 85 SER A O 1
ATOM 657 N N . ARG A 1 86 ? 13.555 6.246 8.594 1 85.06 86 ARG A N 1
ATOM 658 C CA . ARG A 1 86 ? 12.602 5.324 7.977 1 85.06 86 ARG A CA 1
ATOM 659 C C . ARG A 1 86 ? 12.539 5.539 6.469 1 85.06 86 ARG A C 1
ATOM 661 O O . ARG A 1 86 ? 12.391 6.668 6 1 85.06 86 ARG A O 1
ATOM 668 N N . TYR A 1 87 ? 12.727 4.492 5.734 1 87.44 87 TYR A N 1
ATOM 669 C CA . TYR A 1 87 ? 12.57 4.555 4.285 1 87.44 87 TYR A CA 1
ATOM 670 C C . TYR A 1 87 ? 11.094 4.555 3.896 1 87.44 87 TYR A C 1
ATOM 672 O O . TYR A 1 87 ? 10.32 3.719 4.367 1 87.44 87 TYR A O 1
ATOM 680 N N . VAL A 1 88 ? 10.695 5.457 3.051 1 85.88 88 VAL A N 1
ATOM 681 C CA . VAL A 1 88 ? 9.32 5.516 2.551 1 85.88 88 VAL A CA 1
ATOM 682 C C . VAL A 1 88 ? 9.297 5.164 1.066 1 85.88 88 VAL A C 1
ATOM 684 O O . VAL A 1 88 ? 9.828 5.902 0.236 1 85.88 88 VAL A O 1
ATOM 687 N N . GLN A 1 89 ? 8.672 4.109 0.778 1 86.94 89 GLN A N 1
ATOM 688 C CA . GLN A 1 89 ? 8.508 3.723 -0.619 1 86.94 89 GLN A CA 1
ATOM 689 C C . GLN A 1 89 ? 7.207 4.266 -1.195 1 86.94 89 GLN A C 1
ATOM 691 O O . GLN A 1 89 ? 6.121 3.84 -0.794 1 86.94 89 GLN A O 1
ATOM 696 N N . ALA A 1 90 ? 7.344 5.117 -2.197 1 80.62 90 ALA A N 1
ATOM 697 C CA . ALA A 1 90 ? 6.168 5.617 -2.906 1 80.62 90 ALA A CA 1
ATOM 698 C C . ALA A 1 90 ? 5.66 4.59 -3.916 1 80.62 90 ALA A C 1
ATOM 700 O O . ALA A 1 90 ? 6.445 3.812 -4.465 1 80.62 90 ALA A O 1
ATOM 701 N N . SER A 1 91 ? 4.309 4.59 -4.117 1 80.88 91 SER A N 1
ATOM 702 C CA . SER A 1 91 ? 3.705 3.648 -5.055 1 80.88 91 SER A CA 1
ATOM 703 C C . SER A 1 91 ? 2.676 4.336 -5.941 1 80.88 91 SER A C 1
ATOM 705 O O . SER A 1 91 ? 1.513 3.928 -5.984 1 80.88 91 SER A O 1
ATOM 707 N N . GLU A 1 92 ? 3.098 5.258 -6.691 1 73.31 92 GLU A N 1
ATOM 708 C CA . GLU A 1 92 ? 2.197 5.965 -7.594 1 73.31 92 GLU A CA 1
ATOM 709 C C . GLU A 1 92 ? 2.273 5.395 -9.008 1 73.31 92 GLU A C 1
ATOM 711 O O . GLU A 1 92 ? 1.346 5.562 -9.805 1 73.31 92 GLU A O 1
ATOM 716 N N . GLY A 1 93 ? 3.332 4.75 -9.234 1 76.75 93 GLY A N 1
ATOM 717 C CA . GLY A 1 93 ? 3.555 4.129 -10.523 1 76.75 93 GLY A CA 1
ATOM 718 C C . GLY A 1 93 ? 4.789 3.242 -10.555 1 76.75 93 GLY A C 1
ATOM 719 O O . GLY A 1 93 ? 5.512 3.143 -9.562 1 76.75 93 GLY A O 1
ATOM 720 N N . ILE A 1 94 ? 4.98 2.668 -11.648 1 78.38 94 ILE A N 1
ATOM 721 C CA . ILE A 1 94 ? 6.066 1.71 -11.828 1 78.38 94 ILE A CA 1
ATOM 722 C C . ILE A 1 94 ? 7.41 2.408 -11.625 1 78.38 94 ILE A C 1
ATOM 724 O O . ILE A 1 94 ? 8.367 1.794 -11.156 1 78.38 94 ILE A O 1
ATOM 728 N N . SER A 1 95 ? 7.414 3.68 -11.93 1 78.19 95 SER A N 1
ATOM 729 C CA . SER A 1 95 ? 8.648 4.438 -11.766 1 78.19 95 SER A CA 1
ATOM 730 C C . SER A 1 95 ? 9.102 4.445 -10.305 1 78.19 95 SER A C 1
ATOM 732 O O . SER A 1 95 ? 10.305 4.453 -10.023 1 78.19 95 SER A O 1
ATOM 734 N N . ASP A 1 96 ? 8.148 4.426 -9.422 1 80.75 96 ASP A N 1
ATOM 735 C CA . ASP A 1 96 ? 8.477 4.402 -8 1 80.75 96 ASP A CA 1
ATOM 736 C C . ASP A 1 96 ? 9.148 3.086 -7.613 1 80.75 96 ASP A C 1
ATOM 738 O O . ASP A 1 96 ? 10.055 3.066 -6.773 1 80.75 96 ASP A O 1
ATOM 742 N N . LEU A 1 97 ? 8.672 2.059 -8.203 1 82 97 LEU A N 1
ATOM 743 C CA . LEU A 1 97 ? 9.289 0.758 -7.961 1 82 97 LEU A CA 1
ATOM 744 C C . LEU A 1 97 ? 10.727 0.739 -8.461 1 82 97 LEU A C 1
ATOM 746 O O . LEU A 1 97 ? 11.617 0.238 -7.77 1 82 97 LEU A O 1
ATOM 750 N N . HIS A 1 98 ? 10.93 1.341 -9.609 1 79.38 98 HIS A N 1
ATOM 751 C CA . HIS A 1 98 ? 12.281 1.439 -10.156 1 79.38 98 HIS A CA 1
ATOM 752 C C . HIS A 1 98 ? 13.188 2.248 -9.234 1 79.38 98 HIS A C 1
ATOM 754 O O . HIS A 1 98 ? 14.344 1.879 -9.016 1 79.38 98 HIS A O 1
ATOM 760 N N . GLN A 1 99 ? 12.617 3.289 -8.766 1 78.25 99 GLN A N 1
ATOM 761 C CA . GLN A 1 99 ? 13.391 4.129 -7.855 1 78.25 99 GLN A CA 1
ATOM 762 C C . GLN A 1 99 ? 13.797 3.354 -6.609 1 78.25 99 GLN A C 1
ATOM 764 O O . GLN A 1 99 ? 14.938 3.467 -6.145 1 78.25 99 GLN A O 1
ATOM 769 N N . TYR A 1 100 ? 12.906 2.6 -6.059 1 84.81 100 TYR A N 1
ATOM 770 C CA . TYR A 1 100 ? 13.203 1.781 -4.891 1 84.81 100 TYR A CA 1
ATOM 771 C C . TYR A 1 100 ? 14.344 0.812 -5.18 1 84.81 100 TYR A C 1
ATOM 773 O O . TYR A 1 100 ? 15.281 0.691 -4.387 1 84.81 100 TYR A O 1
ATOM 781 N N . VAL A 1 101 ? 14.25 0.129 -6.266 1 80.44 101 VAL A N 1
ATOM 782 C CA . VAL A 1 101 ? 15.25 -0.875 -6.629 1 80.44 101 VAL A CA 1
ATOM 783 C C . VAL A 1 101 ? 16.609 -0.206 -6.836 1 80.44 101 VAL A C 1
ATOM 785 O O . VAL A 1 101 ? 17.641 -0.793 -6.527 1 80.44 101 VAL A O 1
ATOM 788 N N . ARG A 1 102 ? 16.594 1.02 -7.273 1 75.25 102 ARG A N 1
ATOM 789 C CA . ARG A 1 102 ? 17.828 1.759 -7.484 1 75.25 102 ARG A CA 1
ATOM 790 C C . ARG A 1 102 ? 18.406 2.25 -6.164 1 75.25 102 ARG A C 1
ATOM 792 O O . ARG A 1 102 ? 19.625 2.203 -5.953 1 75.25 102 ARG A O 1
ATOM 799 N N . ASP A 1 103 ? 17.547 2.727 -5.336 1 80.31 103 ASP A N 1
ATOM 800 C CA . ASP A 1 103 ? 17.969 3.307 -4.062 1 80.31 103 ASP A CA 1
ATOM 801 C C . ASP A 1 103 ? 18.422 2.223 -3.09 1 80.31 103 ASP A C 1
ATOM 803 O O . ASP A 1 103 ? 19.25 2.482 -2.207 1 80.31 103 ASP A O 1
ATOM 807 N N . VAL A 1 104 ? 17.859 1.035 -3.25 1 88.88 104 VAL A N 1
ATOM 808 C CA . VAL A 1 104 ? 18.062 -0.034 -2.279 1 88.88 104 VAL A CA 1
ATOM 809 C C . VAL A 1 104 ? 18.734 -1.224 -2.957 1 88.88 104 VAL A C 1
ATOM 811 O O . VAL A 1 104 ? 18.125 -1.919 -3.768 1 88.88 104 VAL A O 1
ATOM 814 N N . ARG A 1 105 ? 19.969 -1.411 -2.561 1 89.31 105 ARG A N 1
ATOM 815 C CA . ARG A 1 105 ? 20.766 -2.492 -3.146 1 89.31 105 ARG A CA 1
ATOM 816 C C . ARG A 1 105 ? 20.344 -3.844 -2.584 1 89.31 105 ARG A C 1
ATOM 818 O O . ARG A 1 105 ? 20.062 -3.969 -1.388 1 89.31 105 ARG A O 1
ATOM 825 N N . MET A 1 106 ? 20.297 -4.789 -3.457 1 91.94 106 MET A N 1
ATOM 826 C CA . MET A 1 106 ? 19.969 -6.152 -3.047 1 91.94 106 MET A CA 1
ATOM 827 C C . MET A 1 106 ? 21.203 -7.055 -3.121 1 91.94 106 MET A C 1
ATOM 829 O O . MET A 1 106 ? 21.953 -7.016 -4.098 1 91.94 106 MET A O 1
ATOM 833 N N . GLU A 1 107 ? 21.5 -7.77 -2.105 1 91.5 107 GLU A N 1
ATOM 834 C CA . GLU A 1 107 ? 22.516 -8.805 -2.064 1 91.5 107 GLU A CA 1
ATOM 835 C C . GLU A 1 107 ? 21.891 -10.195 -1.919 1 91.5 107 GLU A C 1
ATOM 837 O O . GLU A 1 107 ? 21.359 -10.523 -0.864 1 91.5 107 GLU A O 1
ATOM 842 N N . LEU A 1 108 ? 22.047 -10.969 -2.973 1 92.5 108 LEU A N 1
A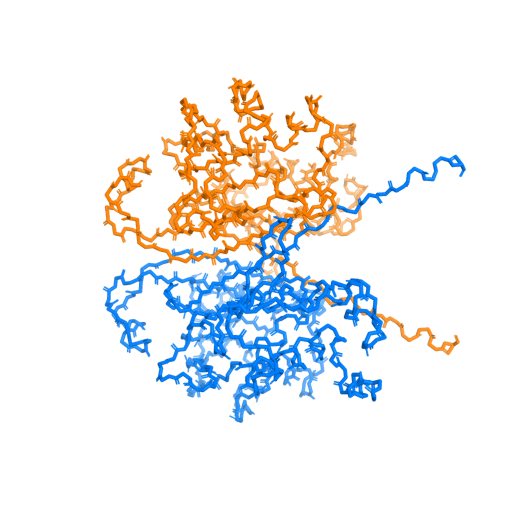TOM 843 C CA . LEU A 1 108 ? 21.422 -12.289 -2.98 1 92.5 108 LEU A CA 1
ATOM 844 C C . LEU A 1 108 ? 22.453 -13.375 -2.715 1 92.5 108 LEU A C 1
ATOM 846 O O . LEU A 1 108 ? 23.594 -13.289 -3.184 1 92.5 108 LEU A O 1
ATOM 850 N N . GLY A 1 109 ? 22.078 -14.359 -1.944 1 90.44 109 GLY A N 1
ATOM 851 C CA . GLY A 1 109 ? 22.875 -15.562 -1.831 1 90.44 109 GLY A CA 1
ATOM 852 C C . GLY A 1 109 ? 22.781 -16.469 -3.047 1 90.44 109 GLY A C 1
ATOM 853 O O . GLY A 1 109 ? 22.266 -16.062 -4.09 1 90.44 109 GLY A O 1
ATOM 854 N N . SER A 1 110 ? 23.297 -17.625 -2.936 1 89.25 110 SER A N 1
ATOM 855 C CA . SER A 1 110 ? 23.234 -18.594 -4.023 1 89.25 110 SER A CA 1
ATOM 856 C C . SER A 1 110 ? 21.797 -19.031 -4.289 1 89.25 110 SER A C 1
ATOM 858 O O . SER A 1 110 ? 21.016 -19.203 -3.354 1 89.25 110 SER A O 1
ATOM 860 N N . SER A 1 111 ? 21.562 -19.141 -5.531 1 92.25 111 SER A N 1
ATOM 861 C CA . SER A 1 111 ? 20.219 -19.609 -5.902 1 92.25 111 SER A CA 1
ATOM 862 C C . SER A 1 111 ? 20.109 -21.125 -5.773 1 92.25 111 SER A C 1
ATOM 864 O O . SER A 1 111 ? 21.109 -21.844 -5.895 1 92.25 111 SER A O 1
ATOM 866 N N . GLN A 1 112 ? 18.953 -21.578 -5.496 1 93.81 112 GLN A N 1
ATOM 867 C CA . GLN A 1 112 ? 18.672 -23 -5.387 1 93.81 112 GLN A CA 1
ATOM 868 C C . GLN A 1 112 ? 17.391 -23.375 -6.137 1 93.81 112 GLN A C 1
ATOM 870 O O . GLN A 1 112 ? 16.422 -22.609 -6.125 1 93.81 112 GLN A O 1
ATOM 875 N N . GLU A 1 113 ? 17.484 -24.516 -6.738 1 94.69 113 GLU A N 1
ATOM 876 C CA . GLU A 1 113 ? 16.266 -25.016 -7.367 1 94.69 113 GLU A CA 1
ATOM 877 C C . GLU A 1 113 ? 15.305 -25.594 -6.328 1 94.69 113 GLU A C 1
ATOM 879 O O . GLU A 1 113 ? 15.727 -26.281 -5.398 1 94.69 113 GLU A O 1
ATOM 884 N N . ILE A 1 114 ? 14.094 -25.234 -6.535 1 92.75 114 ILE A N 1
ATOM 885 C CA . ILE A 1 114 ? 13.078 -25.719 -5.605 1 92.75 114 ILE A CA 1
ATOM 886 C C . ILE A 1 114 ? 11.883 -26.266 -6.383 1 92.75 114 ILE A C 1
ATOM 888 O O . ILE A 1 114 ? 11.656 -25.875 -7.531 1 92.75 114 ILE A O 1
ATOM 892 N N . SER A 1 115 ? 11.242 -27.25 -5.707 1 88.88 115 SER A N 1
ATOM 893 C CA . SER A 1 115 ? 9.969 -27.734 -6.219 1 88.88 115 SER A CA 1
ATOM 894 C C . SER A 1 115 ? 8.797 -27.188 -5.41 1 88.88 115 SER A C 1
ATOM 896 O O . SER A 1 115 ? 8.852 -27.156 -4.176 1 88.88 115 SER A O 1
ATOM 898 N N . ALA A 1 116 ? 7.793 -26.766 -6.113 1 82.31 116 ALA A N 1
ATOM 899 C CA . ALA A 1 116 ? 6.684 -26.078 -5.461 1 82.31 116 ALA A CA 1
ATOM 900 C C . ALA A 1 116 ? 5.883 -27.047 -4.586 1 82.31 116 ALA A C 1
ATOM 902 O O . ALA A 1 116 ? 5.336 -28.031 -5.078 1 82.31 116 ALA A O 1
ATOM 903 N N . ASP A 1 117 ? 5.945 -26.766 -3.258 1 82.31 117 ASP A N 1
ATOM 904 C CA . ASP A 1 117 ? 4.98 -27.406 -2.367 1 82.31 117 ASP A CA 1
ATOM 905 C C . ASP A 1 117 ? 3.664 -26.641 -2.336 1 82.31 117 ASP A C 1
ATOM 907 O O . ASP A 1 117 ? 3.463 -25.719 -3.127 1 82.31 117 ASP A O 1
ATOM 911 N N . GLU A 1 118 ? 2.789 -27.016 -1.456 1 78 118 GLU A N 1
ATOM 912 C CA . GLU A 1 118 ? 1.445 -26.453 -1.445 1 78 118 GLU A CA 1
ATOM 913 C C . GLU A 1 118 ? 1.489 -24.938 -1.276 1 78 118 GLU A C 1
ATOM 915 O O . GLU A 1 118 ? 0.812 -24.203 -2.002 1 78 118 GLU A O 1
ATOM 920 N N . GLU A 1 119 ? 2.309 -24.484 -0.329 1 81.62 119 GLU A N 1
ATOM 921 C CA . GLU A 1 119 ? 2.4 -23.062 -0.068 1 81.62 119 GLU A CA 1
ATOM 922 C C . GLU A 1 119 ? 3.021 -22.312 -1.25 1 81.62 119 GLU A C 1
ATOM 924 O O . GLU A 1 119 ? 2.561 -21.234 -1.624 1 81.62 119 GLU A O 1
ATOM 929 N N . LEU A 1 120 ? 3.961 -22.969 -1.852 1 88.25 120 LEU A N 1
ATOM 930 C CA . LEU A 1 120 ? 4.664 -22.344 -2.965 1 88.25 120 LEU A CA 1
ATOM 931 C C . LEU A 1 120 ? 3.805 -22.359 -4.227 1 88.25 120 LEU A C 1
ATOM 933 O O . LEU A 1 120 ? 3.871 -21.438 -5.035 1 88.25 120 LEU A O 1
ATOM 937 N N . ILE A 1 121 ? 2.947 -23.406 -4.32 1 84.5 121 ILE A N 1
ATOM 938 C CA . ILE A 1 121 ? 2.062 -23.5 -5.477 1 84.5 121 ILE A CA 1
ATOM 939 C C . ILE A 1 121 ? 1.159 -22.266 -5.543 1 84.5 121 ILE A C 1
ATOM 941 O O . ILE A 1 121 ? 0.969 -21.688 -6.613 1 84.5 121 ILE A O 1
ATOM 945 N N . GLU A 1 122 ? 0.687 -21.844 -4.43 1 83.5 122 GLU A N 1
ATOM 946 C CA . GLU A 1 122 ? -0.181 -20.672 -4.375 1 83.5 122 GLU A CA 1
ATOM 947 C C . GLU A 1 122 ? 0.607 -19.391 -4.621 1 83.5 122 GLU A C 1
ATOM 949 O O . GLU A 1 122 ? 0.189 -18.547 -5.41 1 83.5 122 GLU A O 1
ATOM 954 N N . LEU A 1 123 ? 1.736 -19.312 -3.957 1 89.94 123 LEU A N 1
ATOM 955 C CA . LEU A 1 123 ? 2.576 -18.125 -4.066 1 89.94 123 LEU A CA 1
ATOM 956 C C . LEU A 1 123 ? 3.062 -17.922 -5.5 1 89.94 123 LEU A C 1
ATOM 958 O O . LEU A 1 123 ? 3.023 -16.812 -6.031 1 89.94 123 LEU A O 1
ATOM 962 N N . LEU A 1 124 ? 3.428 -19.031 -6.164 1 92.56 124 LEU A N 1
ATOM 963 C CA . LEU A 1 124 ? 4.066 -18.969 -7.473 1 92.56 124 LEU A CA 1
ATOM 964 C C . LEU A 1 124 ? 3.057 -19.219 -8.586 1 92.56 124 LEU A C 1
ATOM 966 O O . LEU A 1 124 ? 3.41 -19.203 -9.766 1 92.56 124 LEU A O 1
ATOM 970 N N . GLU A 1 125 ? 1.829 -19.531 -8.148 1 87.19 125 GLU A N 1
ATOM 971 C CA . GLU A 1 125 ? 0.76 -19.766 -9.117 1 87.19 125 GLU A CA 1
ATOM 972 C C . GLU A 1 125 ? 1.185 -20.781 -10.172 1 87.19 125 GLU A C 1
ATOM 974 O O . GLU A 1 125 ? 1.052 -20.531 -11.375 1 87.19 125 GLU A O 1
ATOM 979 N N . CYS A 1 126 ? 1.663 -21.906 -9.68 1 86.5 126 CYS A N 1
ATOM 980 C CA . CYS A 1 126 ? 2.244 -22.875 -10.602 1 86.5 126 CYS A CA 1
ATOM 981 C C . CYS A 1 126 ? 1.689 -24.266 -10.359 1 86.5 126 CYS A C 1
ATOM 983 O O . CYS A 1 126 ? 0.917 -24.484 -9.422 1 86.5 126 CYS A O 1
ATOM 985 N N . LYS A 1 127 ? 1.985 -25.141 -11.32 1 82.75 127 LYS A N 1
ATOM 986 C CA . LYS A 1 127 ? 1.596 -26.547 -11.18 1 82.75 127 LYS A CA 1
ATOM 987 C C . LYS A 1 127 ? 2.445 -27.25 -10.133 1 82.75 127 LYS A C 1
ATOM 989 O O . LYS A 1 127 ? 3.613 -26.922 -9.938 1 82.75 127 LYS A O 1
ATOM 994 N N . PRO A 1 128 ? 1.752 -28.188 -9.555 1 83.56 128 PRO A N 1
ATOM 995 C CA . PRO A 1 128 ? 2.559 -28.984 -8.625 1 83.56 128 PRO A CA 1
ATOM 996 C C . PRO A 1 128 ? 3.807 -29.562 -9.281 1 83.56 128 PRO A C 1
ATOM 998 O O . PRO A 1 128 ? 3.736 -30.078 -10.406 1 83.56 128 PRO A O 1
ATOM 1001 N N . GLY A 1 129 ? 4.867 -29.391 -8.664 1 84.19 129 GLY A N 1
ATOM 1002 C CA . GLY A 1 129 ? 6.098 -29.984 -9.148 1 84.19 129 GLY A CA 1
ATOM 1003 C C . GLY A 1 129 ? 6.855 -29.094 -10.125 1 84.19 129 GLY A C 1
ATOM 1004 O O . GLY A 1 129 ? 7.977 -29.422 -10.516 1 84.19 129 GLY A O 1
ATOM 1005 N N . GLN A 1 130 ? 6.27 -28.016 -10.523 1 87.88 130 GLN A N 1
ATOM 1006 C CA . GLN A 1 130 ? 6.977 -27.109 -11.422 1 87.88 130 GLN A CA 1
ATOM 1007 C C . GLN A 1 130 ? 8.25 -26.578 -10.766 1 87.88 130 GLN A C 1
ATOM 1009 O O . GLN A 1 130 ? 8.25 -26.219 -9.586 1 87.88 130 GLN A O 1
ATOM 1014 N N . ALA A 1 131 ? 9.305 -26.578 -11.586 1 92.31 131 ALA A N 1
ATOM 1015 C CA . ALA A 1 131 ? 10.609 -26.203 -11.055 1 92.31 131 ALA A CA 1
ATOM 1016 C C . ALA A 1 131 ? 10.766 -24.688 -11.039 1 92.31 131 ALA A C 1
ATOM 1018 O O . ALA A 1 131 ? 10.484 -24.016 -12.031 1 92.31 131 ALA A O 1
ATOM 1019 N N . TRP A 1 132 ? 11.18 -24.141 -9.938 1 95 132 TRP A N 1
ATOM 1020 C CA . TRP A 1 132 ? 11.539 -22.75 -9.742 1 95 132 TRP A CA 1
ATOM 1021 C C . TRP A 1 132 ? 12.93 -22.625 -9.117 1 95 132 TRP A C 1
ATOM 1023 O O . TRP A 1 132 ? 13.484 -23.609 -8.625 1 95 132 TRP A O 1
ATOM 1033 N N . VAL A 1 133 ? 13.484 -21.469 -9.297 1 96.12 133 VAL A N 1
ATOM 1034 C CA . VAL A 1 133 ? 14.727 -21.141 -8.617 1 96.12 133 VAL A CA 1
ATOM 1035 C C . VAL A 1 133 ? 14.484 -20.016 -7.605 1 96.12 133 VAL A C 1
ATOM 1037 O O . VAL A 1 133 ? 13.727 -19.078 -7.875 1 96.12 133 VAL A O 1
ATOM 1040 N N . CYS A 1 134 ? 15.094 -20.219 -6.43 1 96.19 134 CYS A N 1
ATOM 1041 C CA . CYS A 1 134 ? 14.93 -19.25 -5.355 1 96.19 134 CYS A CA 1
ATOM 1042 C C . CYS A 1 134 ? 16.281 -18.75 -4.867 1 96.19 134 CYS A C 1
ATOM 1044 O O . CYS A 1 134 ? 17.25 -19.5 -4.785 1 96.19 134 CYS A O 1
ATOM 1046 N N . ALA A 1 135 ? 16.422 -17.547 -4.652 1 95.12 135 ALA A N 1
ATOM 1047 C CA . ALA A 1 135 ? 17.562 -16.938 -3.967 1 95.12 135 ALA A CA 1
ATOM 1048 C C . ALA A 1 135 ? 17.094 -16.047 -2.814 1 95.12 135 ALA A C 1
ATOM 1050 O O . ALA A 1 135 ? 16.047 -15.391 -2.906 1 95.12 135 ALA A O 1
ATOM 1051 N N . VAL A 1 136 ? 17.828 -16.109 -1.744 1 94.94 136 VAL A N 1
ATOM 1052 C CA . VAL A 1 136 ? 17.516 -15.32 -0.553 1 94.94 136 VAL A CA 1
ATOM 1053 C C . VAL A 1 136 ? 18.625 -14.297 -0.316 1 94.94 136 VAL A C 1
ATOM 1055 O O . VAL A 1 136 ? 19.797 -14.562 -0.594 1 94.94 136 VAL A O 1
ATOM 1058 N N . GLY A 1 137 ? 18.234 -13.148 0.145 1 94.88 137 GLY A N 1
ATOM 1059 C CA . GLY A 1 137 ? 19.234 -12.133 0.429 1 94.88 137 GLY A CA 1
ATOM 1060 C C . GLY A 1 137 ? 18.703 -10.984 1.263 1 94.88 137 GLY A C 1
ATOM 1061 O O . GLY A 1 137 ? 17.703 -11.141 1.968 1 94.88 137 GLY A O 1
ATOM 1062 N N . LEU A 1 138 ? 19.531 -9.938 1.303 1 96.19 138 LEU A N 1
ATOM 1063 C CA . LEU A 1 138 ? 19.219 -8.734 2.066 1 96.19 138 LEU A CA 1
ATOM 1064 C C . LEU A 1 138 ? 19.25 -7.504 1.17 1 96.19 138 LEU A C 1
ATOM 1066 O O . LEU A 1 138 ? 19.938 -7.484 0.152 1 96.19 138 LEU A O 1
ATOM 1070 N N . ARG A 1 139 ? 18.453 -6.562 1.504 1 95.12 139 ARG A N 1
ATOM 1071 C CA . ARG A 1 139 ? 18.453 -5.266 0.837 1 95.12 139 ARG A CA 1
ATOM 1072 C C . ARG A 1 139 ? 19.016 -4.184 1.748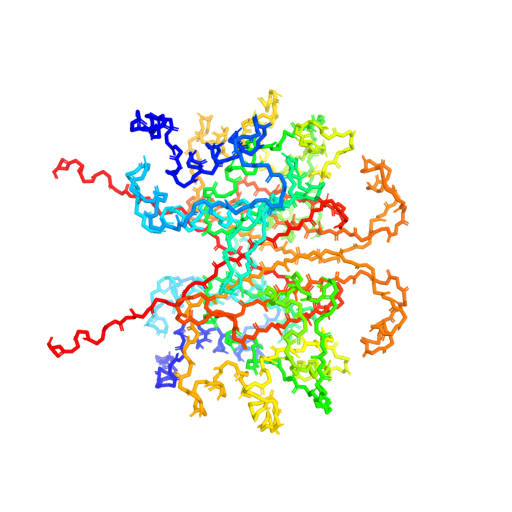 1 95.12 139 ARG A C 1
ATOM 1074 O O . ARG A 1 139 ? 18.75 -4.172 2.951 1 95.12 139 ARG A O 1
ATOM 1081 N N . HIS A 1 140 ? 19.75 -3.336 1.119 1 93.5 140 HIS A N 1
ATOM 1082 C CA . HIS A 1 140 ? 20.438 -2.295 1.873 1 93.5 140 HIS A CA 1
ATOM 1083 C C . HIS A 1 140 ? 20.219 -0.923 1.239 1 93.5 140 HIS A C 1
ATOM 1085 O O . HIS A 1 140 ? 20.312 -0.779 0.018 1 93.5 140 HIS A O 1
ATOM 1091 N N . ARG A 1 141 ? 19.844 -0.048 2.07 1 89.31 141 ARG A N 1
ATOM 1092 C CA . ARG A 1 141 ? 19.906 1.35 1.656 1 89.31 141 ARG A CA 1
ATOM 1093 C C . ARG A 1 141 ? 21.297 1.938 1.907 1 89.31 141 ARG A C 1
ATOM 1095 O O . ARG A 1 141 ? 21.875 1.72 2.967 1 89.31 141 ARG A O 1
ATOM 1102 N N . GLU A 1 142 ? 21.703 2.645 0.901 1 82.62 142 GLU A N 1
ATOM 1103 C CA . GLU A 1 142 ? 23.031 3.229 1.062 1 82.62 142 GLU A CA 1
ATOM 1104 C C . GLU A 1 142 ? 23.094 4.117 2.303 1 82.62 142 GLU A C 1
ATOM 1106 O O . GLU A 1 142 ? 22.203 4.93 2.539 1 82.62 142 GLU A O 1
ATOM 1111 N N . GLY A 1 143 ? 24.109 3.867 3.102 1 80.94 143 GLY A N 1
ATOM 1112 C CA . GLY A 1 143 ? 24.312 4.688 4.281 1 80.94 143 GLY A CA 1
ATOM 1113 C C . GLY A 1 143 ? 23.75 4.074 5.547 1 80.94 143 GLY A C 1
ATOM 1114 O O . GLY A 1 143 ? 24.094 4.48 6.656 1 80.94 143 GLY A O 1
ATOM 1115 N N . ASP A 1 144 ? 22.859 3.16 5.406 1 85.75 144 ASP A N 1
ATOM 1116 C CA . ASP A 1 144 ? 22.281 2.531 6.586 1 85.75 144 ASP A CA 1
ATOM 1117 C C . ASP A 1 144 ? 23.188 1.44 7.141 1 85.75 144 ASP A C 1
ATOM 1119 O O . ASP A 1 144 ? 23.891 0.761 6.383 1 85.75 144 ASP A O 1
ATOM 1123 N N . SER A 1 145 ? 23.172 1.355 8.367 1 87.88 145 SER A N 1
ATOM 1124 C CA . SER A 1 145 ? 24.016 0.357 9.023 1 87.88 145 SER A CA 1
ATOM 1125 C C . SER A 1 145 ? 23.328 -1.005 9.055 1 87.88 145 SER A C 1
ATOM 1127 O O . SER A 1 145 ? 24 -2.041 9.039 1 87.88 145 SER A O 1
ATOM 1129 N N . ALA A 1 146 ? 22.078 -0.989 9.164 1 94.5 146 ALA A N 1
ATOM 1130 C CA . ALA A 1 146 ? 21.328 -2.238 9.227 1 94.5 146 ALA A CA 1
ATOM 1131 C C . ALA A 1 146 ? 20.562 -2.486 7.926 1 94.5 146 ALA A C 1
ATOM 1133 O O . ALA A 1 146 ? 20.188 -1.54 7.227 1 94.5 146 ALA A O 1
ATOM 1134 N N . PRO A 1 147 ? 20.328 -3.76 7.555 1 96.94 147 PRO A N 1
ATOM 1135 C CA . PRO A 1 147 ? 19.562 -4.059 6.336 1 96.94 147 PRO A CA 1
ATOM 1136 C C . PRO A 1 147 ? 18.156 -3.502 6.371 1 96.94 147 PRO A C 1
ATOM 1138 O O . PRO A 1 147 ? 17.531 -3.459 7.434 1 96.94 147 PRO A O 1
ATOM 1141 N N . LEU A 1 148 ? 17.688 -3.16 5.25 1 96.56 148 LEU A N 1
ATOM 1142 C CA . LEU A 1 148 ? 16.344 -2.584 5.113 1 96.56 148 LEU A CA 1
ATOM 1143 C C . LEU A 1 148 ? 15.297 -3.678 4.953 1 96.56 148 LEU A C 1
ATOM 1145 O O . LEU A 1 148 ? 14.133 -3.484 5.312 1 96.56 148 LEU A O 1
ATOM 1149 N N . ALA A 1 149 ? 15.734 -4.793 4.391 1 97.81 149 ALA A N 1
ATOM 1150 C CA . ALA A 1 149 ? 14.766 -5.859 4.152 1 97.81 149 ALA A CA 1
ATOM 1151 C C . ALA A 1 149 ? 15.469 -7.199 3.943 1 97.81 149 ALA A C 1
ATOM 1153 O O . ALA A 1 149 ? 16.641 -7.238 3.572 1 97.81 149 ALA A O 1
ATOM 1154 N N . ARG A 1 150 ? 14.805 -8.219 4.293 1 98 150 ARG A N 1
ATOM 1155 C CA . ARG A 1 150 ? 15.117 -9.555 3.805 1 98 150 ARG A CA 1
ATOM 1156 C C . ARG A 1 150 ? 14.242 -9.93 2.611 1 98 150 ARG A C 1
ATOM 1158 O O . ARG A 1 150 ? 13.039 -9.672 2.615 1 98 150 ARG A O 1
ATOM 1165 N N . THR A 1 151 ? 14.883 -10.492 1.622 1 96.88 151 THR A N 1
ATOM 1166 C CA . THR A 1 151 ? 14.164 -10.727 0.374 1 96.88 151 THR A CA 1
ATOM 1167 C C . THR A 1 151 ? 14.359 -12.164 -0.101 1 96.88 151 THR A C 1
ATOM 1169 O O . THR A 1 151 ? 15.438 -12.734 0.052 1 96.88 151 THR A O 1
ATOM 1172 N N . GLN A 1 152 ? 13.328 -12.75 -0.535 1 96.62 152 GLN A N 1
ATOM 1173 C CA . GLN A 1 152 ? 13.32 -13.992 -1.294 1 96.62 152 GLN A CA 1
ATOM 1174 C C . GLN A 1 152 ? 12.805 -13.773 -2.713 1 96.62 152 GLN A C 1
ATOM 1176 O O . GLN A 1 152 ? 11.734 -13.195 -2.906 1 96.62 152 GLN A O 1
ATOM 1181 N N . VAL A 1 153 ? 13.602 -14.211 -3.635 1 96.44 153 VAL A N 1
ATOM 1182 C CA . VAL A 1 153 ? 13.219 -14.023 -5.027 1 96.44 153 VAL A CA 1
ATOM 1183 C C . VAL A 1 153 ? 13.047 -15.375 -5.711 1 96.44 153 VAL A C 1
ATOM 1185 O O . VAL A 1 153 ? 13.836 -16.297 -5.484 1 96.44 153 VAL A O 1
ATOM 1188 N N . TYR A 1 154 ? 12.008 -15.461 -6.516 1 96.75 154 TYR A N 1
ATOM 1189 C CA . TYR A 1 154 ? 11.711 -16.672 -7.285 1 96.75 154 TYR A CA 1
ATOM 1190 C C . TYR A 1 154 ? 11.609 -16.344 -8.773 1 96.75 154 TYR A C 1
ATOM 1192 O O . TYR A 1 154 ? 10.984 -15.359 -9.164 1 96.75 154 TYR A O 1
ATOM 1200 N N . VAL A 1 155 ? 12.227 -17.188 -9.555 1 95.94 155 VAL A N 1
ATOM 1201 C CA . VAL A 1 155 ? 12.016 -17.188 -11 1 95.94 155 VAL A CA 1
ATOM 1202 C C . VAL A 1 155 ? 11.844 -18.625 -11.508 1 95.94 155 VAL A C 1
ATOM 1204 O O . VAL A 1 155 ? 12.352 -19.562 -10.898 1 95.94 155 VAL A O 1
ATOM 1207 N N . PRO A 1 156 ? 11.047 -18.75 -12.586 1 94.25 156 PRO A N 1
ATOM 1208 C CA . PRO A 1 156 ? 11.016 -20.078 -13.18 1 94.25 156 PRO A CA 1
ATOM 1209 C C . PRO A 1 156 ? 12.414 -20.609 -13.508 1 94.25 156 PRO A C 1
ATOM 1211 O O . PRO A 1 156 ? 13.289 -19.844 -13.906 1 94.25 156 PRO A O 1
ATOM 1214 N N . SER A 1 157 ? 12.547 -21.891 -13.422 1 95.38 157 SER A N 1
ATOM 1215 C CA . SER A 1 157 ? 13.859 -22.516 -13.602 1 95.38 157 SER A CA 1
ATOM 1216 C C . SER A 1 157 ? 14.438 -22.203 -14.969 1 95.38 157 SER A C 1
ATOM 1218 O O . SER A 1 157 ? 15.656 -22.078 -15.117 1 95.38 157 SER A O 1
ATOM 1220 N N . ALA A 1 158 ? 13.602 -22 -15.898 1 93.94 158 ALA A N 1
ATOM 1221 C CA . ALA A 1 158 ? 14.031 -21.672 -17.266 1 93.94 158 ALA A CA 1
ATOM 1222 C C . ALA A 1 158 ? 14.812 -20.359 -17.281 1 93.94 158 ALA A C 1
ATOM 1224 O O . ALA A 1 158 ? 15.586 -20.109 -18.219 1 93.94 158 ALA A O 1
ATOM 1225 N N . TYR A 1 159 ? 14.672 -19.531 -16.266 1 94.5 159 TYR A N 1
ATOM 1226 C CA . TYR A 1 159 ? 15.281 -18.203 -16.266 1 94.5 159 TYR A CA 1
ATOM 1227 C C . TYR A 1 159 ? 16.344 -18.094 -15.188 1 94.5 159 TYR A C 1
ATOM 1229 O O . TYR A 1 159 ? 16.656 -17 -14.727 1 94.5 159 TYR A O 1
ATOM 1237 N N . ARG A 1 160 ? 16.859 -19.172 -14.734 1 93.69 160 ARG A N 1
ATOM 1238 C CA . ARG A 1 160 ? 17.812 -19.219 -13.641 1 93.69 160 ARG A CA 1
ATOM 1239 C C . ARG A 1 160 ? 19.016 -18.312 -13.922 1 93.69 160 ARG A C 1
ATOM 1241 O O . ARG A 1 160 ? 19.609 -17.766 -12.992 1 93.69 160 ARG A O 1
ATOM 1248 N N . ALA A 1 161 ? 19.344 -18.156 -15.148 1 91.12 161 ALA A N 1
ATOM 1249 C CA . ALA A 1 161 ? 20.516 -17.375 -15.531 1 91.12 161 ALA A CA 1
ATOM 1250 C C . ALA A 1 161 ? 20.359 -15.914 -15.102 1 91.12 161 ALA A C 1
ATOM 1252 O O . ALA A 1 161 ? 21.359 -15.234 -14.844 1 91.12 161 ALA A O 1
ATOM 1253 N N . ALA A 1 162 ? 19.141 -15.492 -15.031 1 89.31 162 ALA A N 1
ATOM 1254 C CA . ALA A 1 162 ? 18.906 -14.117 -14.586 1 89.31 162 ALA A CA 1
ATOM 1255 C C . ALA A 1 162 ? 19.344 -13.93 -13.133 1 89.31 162 ALA A C 1
ATOM 1257 O O . ALA A 1 162 ? 19.891 -12.875 -12.781 1 89.31 162 ALA A O 1
ATOM 1258 N N . LEU A 1 163 ? 19.141 -14.906 -12.273 1 88.38 163 LEU A N 1
ATOM 1259 C CA . LEU A 1 163 ? 19.531 -14.82 -10.875 1 88.38 163 LEU A CA 1
ATOM 1260 C C . LEU A 1 163 ? 21.031 -15.047 -10.719 1 88.38 163 LEU A C 1
ATOM 1262 O O . LEU A 1 163 ? 21.688 -14.406 -9.891 1 88.38 163 LEU A O 1
ATOM 1266 N N . ASP A 1 164 ? 21.5 -15.961 -11.562 1 84.88 164 ASP A N 1
ATOM 1267 C CA . ASP A 1 164 ? 22.922 -16.281 -11.492 1 84.88 164 ASP A CA 1
ATOM 1268 C C . ASP A 1 164 ? 23.781 -15.086 -11.906 1 84.88 164 ASP A C 1
ATOM 1270 O O . ASP A 1 164 ? 24.891 -14.922 -11.422 1 84.88 164 ASP A O 1
ATOM 1274 N N . ALA A 1 165 ? 23.219 -14.297 -12.734 1 78.06 165 ALA A N 1
ATOM 1275 C CA . ALA A 1 165 ? 23.938 -13.148 -13.273 1 78.06 165 ALA A CA 1
ATOM 1276 C C . ALA A 1 165 ? 23.672 -11.898 -12.445 1 78.06 165 ALA A C 1
ATOM 1278 O O . ALA A 1 165 ? 24.031 -10.789 -12.852 1 78.06 165 ALA A O 1
ATOM 1279 N N . PHE A 1 166 ? 22.922 -11.922 -11.43 1 79.19 166 PHE A N 1
ATOM 1280 C CA . PHE A 1 166 ? 22.438 -10.766 -10.68 1 79.19 166 PHE A CA 1
ATOM 1281 C C . PHE A 1 166 ? 23.609 -9.883 -10.25 1 79.19 166 PHE A C 1
ATOM 1283 O O . PHE A 1 166 ? 23.469 -8.672 -10.109 1 79.19 166 PHE A O 1
ATOM 1290 N N . GLY A 1 167 ? 24.828 -10.25 -10.453 1 68.56 167 GLY A N 1
ATOM 1291 C CA . GLY A 1 167 ? 26.031 -9.445 -10.289 1 68.56 167 GLY A CA 1
ATOM 1292 C C . GLY A 1 167 ? 26 -8.586 -9.039 1 68.56 167 GLY A C 1
ATOM 1293 O O . GLY A 1 167 ? 25.75 -9.086 -7.938 1 68.56 167 GLY A O 1
ATOM 1294 N N . ASP A 1 168 ? 26.062 -7.086 -9.305 1 66.38 168 ASP A N 1
ATOM 1295 C CA . ASP A 1 168 ? 26.328 -6.121 -8.242 1 66.38 168 ASP A CA 1
ATOM 1296 C C . ASP A 1 168 ? 25.047 -5.777 -7.484 1 66.38 168 ASP A C 1
ATOM 1298 O O . ASP A 1 168 ? 25.062 -4.98 -6.543 1 66.38 168 ASP A O 1
ATOM 1302 N N . GLY A 1 169 ? 24.016 -6.316 -7.859 1 71.44 169 GLY A N 1
ATOM 1303 C CA . GLY A 1 169 ? 22.812 -6.195 -7.039 1 71.44 169 GLY A CA 1
ATOM 1304 C C . GLY A 1 169 ? 22.031 -4.922 -7.305 1 71.44 169 GLY A C 1
ATOM 1305 O O . GLY A 1 169 ? 21.125 -4.574 -6.547 1 71.44 169 GLY A O 1
ATOM 1306 N N . ARG A 1 170 ? 22.344 -4.25 -8.445 1 76.06 170 ARG A N 1
ATOM 1307 C CA . ARG A 1 170 ? 21.688 -2.963 -8.688 1 76.06 170 ARG A CA 1
ATOM 1308 C C . ARG A 1 170 ? 20.703 -3.049 -9.844 1 76.06 170 ARG A C 1
ATOM 1310 O O . ARG A 1 170 ? 19.875 -2.154 -10.031 1 76.06 170 ARG A O 1
ATOM 1317 N N . THR A 1 171 ? 20.844 -4.094 -10.578 1 81.88 171 THR A N 1
ATOM 1318 C CA . THR A 1 171 ? 19.922 -4.266 -11.695 1 81.88 171 THR A CA 1
ATOM 1319 C C . THR A 1 171 ? 18.703 -5.074 -11.266 1 81.88 171 THR A C 1
ATOM 1321 O O . THR A 1 171 ? 18.844 -6.176 -10.727 1 81.88 171 THR A O 1
ATOM 1324 N N . PRO A 1 172 ? 17.578 -4.48 -11.508 1 88 172 PRO A N 1
ATOM 1325 C CA . PRO A 1 172 ? 16.391 -5.27 -11.203 1 88 172 PRO A CA 1
ATOM 1326 C C . PRO A 1 172 ? 16.359 -6.609 -11.938 1 88 172 PRO A C 1
ATOM 1328 O O . PRO A 1 172 ? 16.766 -6.688 -13.094 1 88 172 PRO A O 1
ATOM 1331 N N . ILE A 1 173 ? 15.883 -7.59 -11.328 1 90.56 173 ILE A N 1
ATOM 1332 C CA . ILE A 1 173 ? 15.82 -8.922 -11.922 1 90.56 173 ILE A CA 1
ATOM 1333 C C . ILE A 1 173 ? 14.938 -8.906 -13.164 1 90.56 173 ILE A C 1
ATOM 1335 O O . ILE A 1 173 ? 15.25 -9.547 -14.164 1 90.56 173 ILE A O 1
ATOM 1339 N N . TYR A 1 174 ? 13.852 -8.18 -13.102 1 89.75 174 TYR A N 1
ATOM 1340 C CA . TYR A 1 174 ? 12.961 -8.117 -14.258 1 89.75 174 TYR A CA 1
ATOM 1341 C C . TYR A 1 174 ? 13.664 -7.5 -15.453 1 89.75 174 TYR A C 1
ATOM 1343 O O . TYR A 1 174 ? 13.328 -7.797 -16.609 1 89.75 174 TYR A O 1
ATOM 1351 N N . GLU A 1 175 ? 14.602 -6.605 -15.234 1 87.81 175 GLU A N 1
ATOM 1352 C CA . GLU A 1 175 ? 15.406 -6.066 -16.328 1 87.81 175 GLU A CA 1
ATOM 1353 C C . GLU A 1 175 ? 16.344 -7.125 -16.891 1 87.81 175 GLU A C 1
ATOM 1355 O O . GLU A 1 175 ? 16.578 -7.18 -18.109 1 87.81 175 GLU A O 1
ATOM 1360 N N . LEU A 1 176 ? 16.906 -7.902 -16.031 1 90.25 176 LEU A N 1
ATOM 1361 C CA . LEU A 1 176 ? 17.766 -9 -16.484 1 90.25 176 LEU A CA 1
ATOM 1362 C C . LEU A 1 176 ? 16.984 -10.008 -17.297 1 90.25 176 LEU A C 1
ATOM 1364 O O . LEU A 1 176 ? 17.469 -10.523 -18.297 1 90.25 176 LEU A O 1
ATOM 1368 N N . LEU A 1 177 ? 15.742 -10.266 -16.875 1 93.06 177 LEU A N 1
ATOM 1369 C CA . LEU A 1 177 ? 14.859 -11.156 -17.625 1 93.06 177 LEU A CA 1
ATOM 1370 C C . LEU A 1 177 ? 14.594 -10.594 -19.016 1 93.06 177 LEU A C 1
ATOM 1372 O O . LEU A 1 177 ? 14.578 -11.344 -20 1 93.06 177 LEU A O 1
ATOM 1376 N N . GLN A 1 178 ? 14.445 -9.336 -19.062 1 92.06 178 GLN A N 1
ATOM 1377 C CA . GLN A 1 178 ? 14.219 -8.688 -20.359 1 92.06 178 GLN A CA 1
ATOM 1378 C C . GLN A 1 178 ? 15.461 -8.766 -21.234 1 92.06 178 GLN A C 1
ATOM 1380 O O . GLN A 1 178 ? 15.375 -9.164 -22.406 1 92.06 178 GLN A O 1
ATOM 1385 N N . ARG A 1 179 ? 16.594 -8.477 -20.766 1 89.31 179 ARG A N 1
ATOM 1386 C CA . ARG A 1 179 ? 17.844 -8.422 -21.516 1 89.31 179 ARG A CA 1
ATOM 1387 C C . ARG A 1 179 ? 18.266 -9.812 -22 1 89.31 179 ARG A C 1
ATOM 1389 O O . ARG A 1 179 ? 18.703 -9.977 -23.125 1 89.31 179 ARG A O 1
ATOM 1396 N N . ARG A 1 180 ? 18.047 -10.781 -21.203 1 92 180 ARG A N 1
ATOM 1397 C CA . ARG A 1 180 ? 18.609 -12.102 -21.469 1 92 180 ARG A CA 1
ATOM 1398 C C . ARG A 1 180 ? 17.594 -13 -22.172 1 92 180 ARG A C 1
ATOM 1400 O O . ARG A 1 180 ? 17.969 -13.859 -22.969 1 92 180 ARG A O 1
ATOM 1407 N N . PHE A 1 181 ? 16.328 -12.75 -21.875 1 94.44 181 PHE A N 1
ATOM 1408 C CA . PHE A 1 181 ? 15.344 -13.695 -22.375 1 94.44 181 PHE A CA 1
ATOM 1409 C C . PHE A 1 181 ? 14.281 -12.984 -23.203 1 94.44 181 PHE A C 1
ATOM 1411 O O . PHE A 1 181 ? 13.375 -13.625 -23.734 1 94.44 181 PHE A O 1
ATOM 1418 N N . GLY A 1 182 ? 14.305 -11.695 -23.203 1 93.5 182 GLY A N 1
ATOM 1419 C CA . GLY A 1 182 ? 13.359 -10.93 -24 1 93.5 182 GLY A CA 1
ATOM 1420 C C . GLY A 1 182 ? 11.984 -10.828 -23.359 1 93.5 182 GLY A C 1
ATOM 1421 O O . GLY A 1 182 ? 11.008 -10.508 -24.031 1 93.5 182 GLY A O 1
ATOM 1422 N N . LEU A 1 183 ? 11.922 -11.086 -22.094 1 93.12 183 LEU A N 1
ATOM 1423 C CA . LEU A 1 183 ? 10.641 -11.055 -21.391 1 93.12 183 LEU A CA 1
ATOM 1424 C C . LEU A 1 183 ? 10.352 -9.656 -20.859 1 93.12 183 LEU A C 1
ATOM 1426 O O . LEU A 1 183 ? 11.133 -9.102 -20.078 1 93.12 183 LEU A O 1
ATOM 1430 N N . GLN A 1 184 ? 9.273 -9.125 -21.266 1 91.81 184 GLN A N 1
ATOM 1431 C CA . GLN A 1 184 ? 8.891 -7.789 -20.828 1 91.81 184 GLN A CA 1
ATOM 1432 C C . GLN A 1 184 ? 7.863 -7.848 -19.703 1 91.81 184 GLN A C 1
ATOM 1434 O O . GLN A 1 184 ? 6.809 -8.469 -19.844 1 91.81 184 GLN A O 1
ATOM 1439 N N . MET A 1 185 ? 8.203 -7.199 -18.625 1 90.81 185 MET A N 1
ATOM 1440 C CA . MET A 1 185 ? 7.254 -7.055 -17.531 1 90.81 185 MET A CA 1
ATOM 1441 C C . MET A 1 185 ? 6.156 -6.062 -17.875 1 90.81 185 MET A C 1
ATOM 1443 O O . MET A 1 185 ? 6.441 -4.949 -18.328 1 90.81 185 MET A O 1
ATOM 1447 N N . THR A 1 186 ? 4.879 -6.418 -17.688 1 89.75 186 THR A N 1
ATOM 1448 C CA . THR A 1 186 ? 3.77 -5.562 -18.094 1 89.75 186 THR A CA 1
ATOM 1449 C C . THR A 1 186 ? 2.928 -5.16 -16.875 1 89.75 186 THR A C 1
ATOM 1451 O O . THR A 1 186 ? 2.205 -4.16 -16.922 1 89.75 186 THR A O 1
ATOM 1454 N N . GLU A 1 187 ? 3.018 -5.906 -15.867 1 90.5 187 GLU A N 1
ATOM 1455 C CA . GLU A 1 187 ? 2.176 -5.66 -14.703 1 90.5 187 GLU A CA 1
ATOM 1456 C C . GLU A 1 187 ? 2.857 -6.125 -13.422 1 90.5 187 GLU A C 1
ATOM 1458 O O . GLU A 1 187 ? 3.531 -7.156 -13.406 1 90.5 187 GLU A O 1
ATOM 1463 N N . VAL A 1 188 ? 2.719 -5.355 -12.375 1 92.44 188 VAL A N 1
ATOM 1464 C CA . VAL A 1 188 ? 3.203 -5.723 -11.047 1 92.44 188 VAL A CA 1
ATOM 1465 C C . VAL A 1 188 ? 2.041 -5.73 -10.055 1 92.44 188 VAL A C 1
ATOM 1467 O O . VAL A 1 188 ? 1.269 -4.77 -9.992 1 92.44 188 VAL A O 1
ATOM 1470 N N . ARG A 1 189 ? 1.843 -6.836 -9.375 1 90.06 189 ARG A N 1
ATOM 1471 C CA . ARG A 1 189 ? 0.855 -6.961 -8.305 1 90.06 189 ARG A CA 1
ATOM 1472 C C . ARG A 1 189 ? 1.533 -7.148 -6.949 1 90.06 189 ARG A C 1
ATOM 1474 O O . ARG A 1 189 ? 2.416 -7.996 -6.805 1 90.06 189 ARG A O 1
ATOM 1481 N N . GLN A 1 190 ? 1.139 -6.344 -6.07 1 92.75 190 GLN A N 1
ATOM 1482 C CA . GLN A 1 190 ? 1.765 -6.418 -4.754 1 92.75 190 GLN A CA 1
ATOM 1483 C C . GLN A 1 190 ? 0.717 -6.574 -3.654 1 92.75 190 GLN A C 1
ATOM 1485 O O . GLN A 1 190 ? -0.371 -6.004 -3.742 1 92.75 190 GLN A O 1
ATOM 1490 N N . THR A 1 191 ? 0.998 -7.352 -2.664 1 92.88 191 THR A N 1
ATOM 1491 C CA . THR A 1 191 ? 0.189 -7.492 -1.458 1 92.88 191 THR A CA 1
ATOM 1492 C C . THR A 1 191 ? 1.009 -7.156 -0.216 1 92.88 191 THR A C 1
ATOM 1494 O O . THR A 1 191 ? 2.105 -7.688 -0.027 1 92.88 191 THR A O 1
ATOM 1497 N N . LEU A 1 192 ? 0.484 -6.227 0.577 1 96.06 192 LEU A N 1
ATOM 1498 C CA . LEU A 1 192 ? 1.139 -5.797 1.808 1 96.06 192 LEU A CA 1
ATOM 1499 C C . LEU A 1 192 ? 0.391 -6.312 3.031 1 96.06 192 LEU A C 1
ATOM 1501 O O . LEU A 1 192 ? -0.833 -6.188 3.115 1 96.06 192 LEU A O 1
ATOM 1505 N N . SER A 1 193 ? 1.055 -6.918 3.955 1 96.56 193 SER A N 1
ATOM 1506 C CA . SER A 1 193 ? 0.504 -7.375 5.227 1 96.56 193 SER A CA 1
ATOM 1507 C C . SER A 1 193 ? 1.481 -7.137 6.371 1 96.56 193 SER A C 1
ATOM 1509 O O . SER A 1 193 ? 2.668 -6.895 6.141 1 96.56 193 SER A O 1
ATOM 1511 N N . ALA A 1 194 ? 0.949 -7.125 7.574 1 98.06 194 ALA A N 1
ATOM 1512 C CA . ALA A 1 194 ? 1.787 -7.004 8.766 1 98.06 194 ALA A CA 1
ATOM 1513 C C . ALA A 1 194 ? 2.061 -8.367 9.383 1 98.06 194 ALA A C 1
ATOM 1515 O O . ALA A 1 194 ? 1.162 -9.211 9.469 1 98.06 194 ALA A O 1
ATOM 1516 N N . VAL A 1 195 ? 3.275 -8.555 9.781 1 97.88 195 VAL A N 1
ATOM 1517 C CA . VAL A 1 195 ? 3.664 -9.797 10.43 1 97.88 195 VAL A CA 1
ATOM 1518 C C . VAL A 1 195 ? 4.59 -9.5 11.602 1 97.88 195 VAL A C 1
ATOM 1520 O O . VAL A 1 195 ? 5.18 -8.422 11.68 1 97.88 195 VAL A O 1
ATOM 1523 N N . ASN A 1 196 ? 4.668 -10.453 12.555 1 98.31 196 ASN A N 1
ATOM 1524 C CA . ASN A 1 196 ? 5.762 -10.445 13.523 1 98.31 196 ASN A CA 1
ATOM 1525 C C . ASN A 1 196 ? 6.996 -11.156 12.977 1 98.31 196 ASN A C 1
ATOM 1527 O O . ASN A 1 196 ? 6.891 -12.25 12.422 1 98.31 196 ASN A O 1
ATOM 1531 N N . LEU A 1 197 ? 8.148 -10.477 13.109 1 98 197 LEU A N 1
ATOM 1532 C CA . LEU A 1 197 ? 9.383 -11.078 12.609 1 98 197 LEU A CA 1
ATOM 1533 C C . LEU A 1 197 ? 9.797 -12.266 13.469 1 98 197 LEU A C 1
ATOM 1535 O O . LEU A 1 197 ? 9.922 -12.141 14.695 1 98 197 LEU A O 1
ATOM 1539 N N . GLY A 1 198 ? 9.961 -13.406 12.797 1 97.06 198 GLY A N 1
ATOM 1540 C CA . GLY A 1 198 ? 10.5 -14.57 13.484 1 97.06 198 GLY A CA 1
ATOM 1541 C C . GLY A 1 198 ? 11.977 -14.43 13.805 1 97.06 198 GLY A C 1
ATOM 1542 O O . GLY A 1 198 ? 12.617 -13.445 13.422 1 97.06 198 GLY A O 1
ATOM 1543 N N . GLU A 1 199 ? 12.539 -15.367 14.453 1 97.31 199 GLU A N 1
ATOM 1544 C CA . GLU A 1 199 ? 13.914 -15.305 14.93 1 97.31 199 GLU A CA 1
ATOM 1545 C C . GLU A 1 199 ? 14.891 -15.102 13.773 1 97.31 199 GLU A C 1
ATOM 1547 O O . GLU A 1 199 ? 15.766 -14.242 13.844 1 97.31 199 GLU A O 1
ATOM 1552 N N . ASP A 1 200 ? 14.734 -15.828 12.695 1 96.56 200 ASP A N 1
ATOM 1553 C CA . ASP A 1 200 ? 15.672 -15.773 11.57 1 96.56 200 ASP A CA 1
ATOM 1554 C C . ASP A 1 200 ? 15.617 -14.406 10.891 1 96.56 200 ASP A C 1
ATOM 1556 O O . ASP A 1 200 ? 16.656 -13.789 10.641 1 96.56 200 ASP A O 1
ATOM 1560 N N . ASP A 1 201 ? 14.422 -13.969 10.625 1 97.19 201 ASP A N 1
ATOM 1561 C CA . ASP A 1 201 ? 14.266 -12.664 10 1 97.19 201 ASP A CA 1
ATOM 1562 C C . ASP A 1 201 ? 14.781 -11.547 10.914 1 97.19 201 ASP A C 1
ATOM 1564 O O . ASP A 1 201 ? 15.477 -10.641 10.461 1 97.19 201 ASP A O 1
ATOM 1568 N N . ALA A 1 202 ? 14.422 -11.695 12.195 1 98 202 ALA A N 1
ATOM 1569 C CA . ALA A 1 202 ? 14.836 -10.688 13.164 1 98 202 ALA A CA 1
ATOM 1570 C C . ALA A 1 202 ? 16.359 -10.594 13.242 1 98 202 ALA A C 1
ATOM 1572 O O . ALA A 1 202 ? 16.922 -9.492 13.266 1 98 202 ALA A O 1
ATOM 1573 N N . ARG A 1 203 ? 16.969 -11.719 13.297 1 97.44 203 ARG A N 1
ATOM 1574 C CA . ARG A 1 203 ? 18.422 -11.75 13.352 1 97.44 203 ARG A CA 1
ATOM 1575 C C . ARG A 1 203 ? 19.031 -11.125 12.102 1 97.44 203 ARG A C 1
ATOM 1577 O O . ARG A 1 203 ? 19.922 -10.273 12.195 1 97.44 203 ARG A O 1
ATOM 1584 N N . ALA A 1 204 ? 18.547 -11.516 10.938 1 97.25 204 ALA A N 1
ATOM 1585 C CA . ALA A 1 204 ? 19.062 -11.008 9.664 1 97.25 204 ALA A CA 1
ATOM 1586 C C . ALA A 1 204 ? 18.875 -9.492 9.562 1 97.25 204 ALA A C 1
ATOM 1588 O O . ALA A 1 204 ? 19.734 -8.789 9.016 1 97.25 204 ALA A O 1
ATOM 1589 N N . LEU A 1 205 ? 17.812 -9.016 10.117 1 98 205 LEU A N 1
ATOM 1590 C CA . LEU A 1 205 ? 17.438 -7.609 9.969 1 98 205 LEU A CA 1
ATOM 1591 C C . LEU A 1 205 ? 17.875 -6.805 11.188 1 98 205 LEU A C 1
ATOM 1593 O O . LEU A 1 205 ? 17.609 -5.602 11.266 1 98 205 LEU A O 1
ATOM 1597 N N . GLN A 1 206 ? 18.5 -7.465 12.141 1 97.62 206 GLN A N 1
ATOM 1598 C CA . GLN A 1 206 ? 19.094 -6.824 13.312 1 97.62 206 GLN A CA 1
ATOM 1599 C C . GLN A 1 206 ? 18.031 -6.086 14.125 1 97.62 206 GLN A C 1
ATOM 1601 O O . GLN A 1 206 ? 18.203 -4.914 14.469 1 97.62 206 GLN A O 1
ATOM 1606 N N . VAL A 1 207 ? 16.938 -6.77 14.398 1 97.56 207 VAL A N 1
ATOM 1607 C CA . VAL A 1 207 ? 15.875 -6.301 15.289 1 97.56 207 VAL A CA 1
ATOM 1608 C C . VAL A 1 207 ? 15.5 -7.406 16.266 1 97.56 207 VAL A C 1
ATOM 1610 O O . VAL A 1 207 ? 15.992 -8.531 16.156 1 97.56 207 VAL A O 1
ATOM 1613 N N . GLU A 1 208 ? 14.703 -7.102 17.234 1 97.56 208 GLU A N 1
ATOM 1614 C CA . GLU A 1 208 ? 14.266 -8.094 18.219 1 97.56 208 GLU A CA 1
ATOM 1615 C C . GLU A 1 208 ? 13.227 -9.031 17.625 1 97.56 208 GLU A C 1
ATOM 1617 O O . GLU A 1 208 ? 12.336 -8.602 16.875 1 97.56 208 GLU A O 1
ATOM 1622 N N . PRO A 1 209 ? 13.359 -10.336 18 1 97.94 209 PRO A N 1
ATOM 1623 C CA . PRO A 1 209 ? 12.266 -11.219 17.609 1 97.94 209 PRO A CA 1
ATOM 1624 C C . PRO A 1 209 ? 10.906 -10.727 18.109 1 97.94 209 PRO A C 1
ATOM 1626 O O . PRO A 1 209 ? 10.797 -10.211 19.219 1 97.94 209 PRO A O 1
ATOM 1629 N N . GLY A 1 210 ? 9.922 -10.812 17.219 1 97.38 210 GLY A N 1
ATOM 1630 C CA . GLY A 1 210 ? 8.602 -10.32 17.594 1 97.38 210 GLY A CA 1
ATOM 1631 C C . GLY A 1 210 ? 8.344 -8.898 17.125 1 97.38 210 GLY A C 1
ATOM 1632 O O . GLY A 1 210 ? 7.215 -8.414 17.203 1 97.38 210 GLY A O 1
ATOM 1633 N N . SER A 1 211 ? 9.391 -8.211 16.625 1 98.06 211 SER A N 1
ATOM 1634 C CA . SER A 1 211 ? 9.188 -6.879 16.062 1 98.06 211 SER A CA 1
ATOM 1635 C C . SER A 1 211 ? 8.219 -6.914 14.883 1 98.06 211 SER A C 1
ATOM 1637 O O . SER A 1 211 ? 8.141 -7.91 14.164 1 98.06 211 SER A O 1
ATOM 1639 N N . PRO A 1 212 ? 7.445 -5.883 14.727 1 98.25 212 PRO A N 1
ATOM 1640 C CA . PRO A 1 212 ? 6.543 -5.852 13.57 1 98.25 212 PRO A CA 1
ATOM 1641 C C . PRO A 1 212 ? 7.285 -5.68 12.25 1 98.25 212 PRO A C 1
ATOM 1643 O O . PRO A 1 212 ? 8.344 -5.043 12.211 1 98.25 212 PRO A O 1
ATOM 1646 N N . GLY A 1 213 ? 6.773 -6.277 11.258 1 98.5 213 GLY A N 1
ATOM 1647 C CA . GLY A 1 213 ? 7.336 -6.152 9.922 1 98.5 213 GLY A CA 1
ATOM 1648 C C . GLY A 1 213 ? 6.281 -6.043 8.836 1 98.5 213 GLY A C 1
ATOM 1649 O O . GLY A 1 213 ? 5.176 -6.57 8.984 1 98.5 213 GLY A O 1
ATOM 1650 N N . LEU A 1 214 ? 6.602 -5.297 7.836 1 98.06 214 LEU A N 1
ATOM 1651 C CA . LEU A 1 214 ? 5.789 -5.277 6.625 1 98.06 214 LEU A CA 1
ATOM 1652 C C . LEU A 1 214 ? 6.203 -6.398 5.672 1 98.06 214 LEU A C 1
ATOM 1654 O O . LEU A 1 214 ? 7.359 -6.461 5.25 1 98.06 214 LEU A O 1
ATOM 1658 N N . HIS A 1 215 ? 5.285 -7.285 5.48 1 98.06 215 HIS A N 1
ATOM 1659 C CA . HIS A 1 215 ? 5.453 -8.383 4.535 1 98.06 215 HIS A CA 1
ATOM 1660 C C . HIS A 1 215 ? 4.879 -8.023 3.166 1 98.06 215 HIS A C 1
ATOM 1662 O O . HIS A 1 215 ? 3.672 -7.809 3.033 1 98.06 215 HIS A O 1
ATOM 1668 N N . ILE A 1 216 ? 5.75 -7.949 2.129 1 97.06 216 ILE A N 1
ATOM 1669 C CA . ILE A 1 216 ? 5.34 -7.516 0.798 1 97.06 216 ILE A CA 1
ATOM 1670 C C . ILE A 1 216 ? 5.637 -8.617 -0.218 1 97.06 216 ILE A C 1
ATOM 1672 O O . ILE A 1 216 ? 6.797 -8.984 -0.426 1 97.06 216 ILE A O 1
ATOM 1676 N N . VAL A 1 217 ? 4.586 -9.109 -0.769 1 96.5 217 VAL A N 1
ATOM 1677 C CA . VAL A 1 217 ? 4.711 -10.047 -1.883 1 96.5 217 VAL A CA 1
ATOM 1678 C C . VAL A 1 217 ? 4.492 -9.312 -3.203 1 96.5 217 VAL A C 1
ATOM 1680 O O . VAL A 1 217 ? 3.424 -8.734 -3.43 1 96.5 217 VAL A O 1
ATOM 1683 N N . ARG A 1 218 ? 5.52 -9.328 -4.016 1 95.69 218 ARG A N 1
ATOM 1684 C CA . ARG A 1 218 ? 5.461 -8.664 -5.312 1 95.69 218 ARG A CA 1
ATOM 1685 C C . ARG A 1 218 ? 5.562 -9.672 -6.449 1 95.69 218 ARG A C 1
ATOM 1687 O O . ARG A 1 218 ? 6.516 -10.453 -6.508 1 95.69 218 ARG A O 1
ATOM 1694 N N . LYS A 1 219 ? 4.605 -9.625 -7.32 1 94.62 219 LYS A N 1
ATOM 1695 C CA . LYS A 1 219 ? 4.574 -10.516 -8.477 1 94.62 219 LYS A CA 1
ATOM 1696 C C . LYS A 1 219 ? 4.699 -9.727 -9.781 1 94.62 219 LYS A C 1
ATOM 1698 O O . LYS A 1 219 ? 3.959 -8.773 -10.008 1 94.62 219 LYS A O 1
ATOM 1703 N N . TYR A 1 220 ? 5.652 -10.141 -10.547 1 94.88 220 TYR A N 1
ATOM 1704 C CA . TYR A 1 220 ? 5.918 -9.516 -11.836 1 94.88 220 TYR A CA 1
ATOM 1705 C C . TYR A 1 220 ? 5.383 -10.375 -12.977 1 94.88 220 TYR A C 1
ATOM 1707 O O . TYR A 1 220 ? 5.785 -11.531 -13.133 1 94.88 220 TYR A O 1
ATOM 1715 N N . TYR A 1 221 ? 4.52 -9.719 -13.734 1 92.56 221 TYR A N 1
ATOM 1716 C CA . TYR A 1 221 ? 3.898 -10.453 -14.828 1 92.56 221 TYR A CA 1
ATOM 1717 C C . TYR A 1 221 ? 4.367 -9.922 -16.172 1 92.56 221 TYR A C 1
ATOM 1719 O O . TYR A 1 221 ? 4.578 -8.719 -16.344 1 92.56 221 TYR A O 1
ATOM 1727 N N . GLY A 1 222 ? 4.57 -10.938 -17.078 1 91.06 222 GLY A N 1
ATOM 1728 C CA . GLY A 1 222 ? 4.832 -10.594 -18.469 1 91.06 222 GLY A CA 1
ATOM 1729 C C . GLY A 1 222 ? 3.578 -10.57 -19.328 1 91.06 222 GLY A C 1
ATOM 1730 O O . GLY A 1 222 ? 2.486 -10.281 -18.828 1 91.06 222 GLY A O 1
ATOM 1731 N N . SER A 1 223 ? 3.941 -10.703 -20.625 1 83.12 223 SER A N 1
ATOM 1732 C CA . SER A 1 223 ? 2.824 -10.789 -21.562 1 83.12 223 SER A CA 1
ATOM 1733 C C . SER A 1 223 ? 1.974 -12.031 -21.297 1 83.12 223 SER A C 1
ATOM 1735 O O . SER A 1 223 ? 2.479 -13.039 -20.797 1 83.12 223 SER A O 1
ATOM 1737 N N . ASN A 1 224 ? 0.68 -11.914 -21.5 1 77.06 224 ASN A N 1
ATOM 1738 C CA . ASN A 1 224 ? -0.266 -13.016 -21.359 1 77.06 224 ASN A CA 1
ATOM 1739 C C . ASN A 1 224 ? -0.352 -13.5 -19.906 1 77.06 224 ASN A C 1
ATOM 1741 O O . ASN A 1 224 ? -0.463 -14.703 -19.656 1 77.06 224 ASN A O 1
ATOM 1745 N N . ASP A 1 225 ? 0.028 -12.75 -18.938 1 80.06 225 ASP A N 1
ATOM 1746 C CA . ASP A 1 225 ? -0.116 -13 -17.5 1 80.06 225 ASP A CA 1
ATOM 1747 C C . ASP A 1 225 ? 0.849 -14.086 -17.031 1 80.06 225 ASP A C 1
ATOM 1749 O O . ASP A 1 225 ? 0.542 -14.836 -16.109 1 80.06 225 ASP A O 1
ATOM 1753 N N . GLU A 1 226 ? 1.871 -14.195 -17.75 1 86.69 226 GLU A N 1
ATOM 1754 C CA . GLU A 1 226 ? 2.91 -15.117 -17.297 1 86.69 226 GLU A CA 1
ATOM 1755 C C . GLU A 1 226 ? 3.654 -14.555 -16.094 1 86.69 226 GLU A C 1
ATOM 1757 O O . GLU A 1 226 ? 4.145 -13.422 -16.125 1 86.69 226 GLU A O 1
ATOM 1762 N N . LEU A 1 227 ? 3.68 -15.375 -15.047 1 93.56 227 LEU A N 1
ATOM 1763 C CA . LEU A 1 227 ? 4.41 -14.953 -13.852 1 93.56 227 LEU A CA 1
ATOM 1764 C C . LEU A 1 227 ? 5.91 -15.125 -14.047 1 93.56 227 LEU A C 1
ATOM 1766 O O . LEU A 1 227 ? 6.398 -16.25 -14.188 1 93.56 227 LEU A O 1
ATOM 1770 N N . LEU A 1 228 ? 6.688 -14.031 -14.062 1 95.06 228 LEU A N 1
ATOM 1771 C CA . LEU A 1 228 ? 8.102 -14.031 -14.422 1 95.06 228 LEU A CA 1
ATOM 1772 C C . LEU A 1 228 ? 8.977 -14.047 -13.18 1 95.06 228 LEU A C 1
ATOM 1774 O O . LEU A 1 228 ? 10.086 -14.602 -13.203 1 95.06 228 LEU A O 1
ATOM 1778 N N . GLU A 1 229 ? 8.508 -13.43 -12.172 1 96.06 229 GLU A N 1
ATOM 1779 C CA . GLU A 1 229 ? 9.281 -13.219 -10.945 1 96.06 229 GLU A CA 1
ATOM 1780 C C . GLU A 1 229 ? 8.359 -12.992 -9.75 1 96.06 229 GLU A C 1
ATOM 1782 O O . GLU A 1 229 ? 7.312 -12.359 -9.875 1 96.06 229 GLU A O 1
ATOM 1787 N N . VAL A 1 230 ? 8.695 -13.586 -8.672 1 96.81 230 VAL A N 1
ATOM 1788 C CA . VAL A 1 230 ? 8.07 -13.273 -7.391 1 96.81 230 VAL A CA 1
ATOM 1789 C C . VAL A 1 230 ? 9.125 -12.805 -6.395 1 96.81 230 VAL A C 1
ATOM 1791 O O . VAL A 1 230 ? 10.195 -13.414 -6.281 1 96.81 230 VAL A O 1
ATOM 1794 N N . ALA A 1 231 ? 8.906 -11.727 -5.793 1 97 231 ALA A N 1
ATOM 1795 C CA . ALA A 1 231 ? 9.758 -11.242 -4.711 1 97 231 ALA A CA 1
ATOM 1796 C C . ALA A 1 231 ? 8.977 -11.117 -3.406 1 97 231 ALA A C 1
ATOM 1798 O O . ALA A 1 231 ? 7.926 -10.477 -3.365 1 97 231 ALA A O 1
ATOM 1799 N N . VAL A 1 232 ? 9.414 -11.773 -2.385 1 97.31 232 VAL A N 1
ATOM 1800 C CA . VAL A 1 232 ? 8.859 -11.656 -1.039 1 97.31 232 VAL A CA 1
ATOM 1801 C C . VAL A 1 232 ? 9.812 -10.852 -0.157 1 97.31 232 VAL A C 1
ATOM 1803 O O . VAL A 1 232 ? 10.961 -11.242 0.044 1 97.31 232 VAL A O 1
ATOM 1806 N N . ASN A 1 233 ? 9.328 -9.742 0.309 1 97.5 233 ASN A N 1
ATOM 1807 C CA . ASN A 1 233 ? 10.148 -8.852 1.125 1 97.5 233 ASN A CA 1
ATOM 1808 C C . ASN A 1 233 ? 9.57 -8.695 2.531 1 97.5 233 ASN A C 1
ATOM 1810 O O . ASN A 1 233 ? 8.359 -8.586 2.701 1 97.5 233 ASN A O 1
ATOM 1814 N N . ILE A 1 234 ? 10.453 -8.719 3.488 1 98.19 234 ILE A N 1
ATOM 1815 C CA . ILE A 1 234 ? 10.109 -8.383 4.867 1 98.19 234 ILE A CA 1
ATOM 1816 C C . ILE A 1 234 ? 10.914 -7.16 5.312 1 98.19 234 ILE A C 1
ATOM 1818 O O . ILE A 1 234 ? 12.148 -7.176 5.285 1 98.19 234 ILE A O 1
ATOM 1822 N N . HIS A 1 235 ? 10.219 -6.137 5.652 1 98.06 235 HIS A N 1
ATOM 1823 C CA . HIS A 1 235 ? 10.805 -4.898 6.152 1 98.06 235 HIS A CA 1
ATOM 1824 C C . HIS A 1 235 ? 10.469 -4.688 7.625 1 98.06 235 HIS A C 1
ATOM 1826 O O . HIS A 1 235 ? 9.312 -4.793 8.023 1 98.06 235 HIS A O 1
ATOM 1832 N N . PRO A 1 236 ? 11.508 -4.328 8.461 1 97.56 236 PRO A N 1
ATOM 1833 C CA . PRO A 1 236 ? 11.148 -3.93 9.828 1 97.56 236 PRO A CA 1
ATOM 1834 C C . PRO A 1 236 ? 10.25 -2.699 9.867 1 97.56 236 PRO A C 1
ATOM 1836 O O . PRO A 1 236 ? 10.508 -1.716 9.164 1 97.56 236 PRO A O 1
ATOM 1839 N N . GLY A 1 237 ? 9.234 -2.809 10.703 1 95.88 237 GLY A N 1
ATOM 1840 C CA . GLY A 1 237 ? 8.25 -1.744 10.773 1 95.88 237 GLY A CA 1
ATOM 1841 C C . GLY A 1 237 ? 8.844 -0.394 11.117 1 95.88 237 GLY A C 1
ATOM 1842 O O . GLY A 1 237 ? 8.391 0.638 10.617 1 95.88 237 GLY A O 1
ATOM 1843 N N . GLU A 1 238 ? 9.836 -0.359 11.875 1 92.38 238 GLU A N 1
ATOM 1844 C CA . GLU A 1 238 ? 10.43 0.887 12.344 1 92.38 238 GLU A CA 1
ATOM 1845 C C . GLU A 1 238 ? 11.281 1.541 11.258 1 92.38 238 GLU A C 1
ATOM 1847 O O . GLU A 1 238 ? 11.609 2.727 11.352 1 92.38 238 GLU A O 1
ATOM 1852 N N . ARG A 1 239 ? 11.594 0.82 10.211 1 93.81 239 ARG A N 1
ATOM 1853 C CA . ARG A 1 239 ? 12.547 1.344 9.234 1 93.81 239 ARG A CA 1
ATOM 1854 C C . ARG A 1 239 ? 11.898 1.496 7.863 1 93.81 239 ARG A C 1
ATOM 1856 O O . ARG A 1 239 ? 12.531 1.979 6.922 1 93.81 239 ARG A O 1
ATOM 1863 N N . PHE A 1 240 ? 10.641 1.112 7.789 1 94.56 240 PHE A N 1
ATOM 1864 C CA . PHE A 1 240 ? 10.07 1.104 6.449 1 94.56 240 PHE A CA 1
ATOM 1865 C C . PHE A 1 240 ? 8.578 1.422 6.488 1 94.56 240 PHE A C 1
ATOM 1867 O O . PHE A 1 240 ? 7.859 0.931 7.359 1 94.56 240 PHE A O 1
ATOM 1874 N N . SER A 1 241 ? 8.133 2.24 5.543 1 94.44 241 SER A N 1
ATOM 1875 C CA . SER A 1 241 ? 6.715 2.479 5.293 1 94.44 241 SER A CA 1
ATOM 1876 C C . SER A 1 241 ? 6.426 2.574 3.797 1 94.44 241 SER A C 1
ATOM 1878 O O . SER A 1 241 ? 7.352 2.707 2.99 1 94.44 241 SER A O 1
ATOM 1880 N N . TYR A 1 242 ? 5.207 2.336 3.518 1 92.62 242 TYR A N 1
ATOM 1881 C CA . TYR A 1 242 ? 4.723 2.391 2.145 1 92.62 242 TYR A CA 1
ATOM 1882 C C . TYR A 1 242 ? 3.736 3.539 1.959 1 92.62 242 TYR A C 1
ATOM 1884 O O . TYR A 1 242 ? 2.824 3.719 2.77 1 92.62 242 TYR A O 1
ATOM 1892 N N . SER A 1 243 ? 3.959 4.375 0.86 1 90.88 243 SER A N 1
ATOM 1893 C CA . SER A 1 243 ? 3.096 5.531 0.633 1 90.88 243 SER A CA 1
ATOM 1894 C C . SER A 1 243 ? 2.359 5.418 -0.698 1 90.88 243 SER A C 1
ATOM 1896 O O . SER A 1 243 ? 2.941 5 -1.701 1 90.88 243 SER A O 1
ATOM 1898 N N . ILE A 1 244 ? 1.057 5.797 -0.698 1 88.56 244 ILE A N 1
ATOM 1899 C CA . ILE A 1 244 ? 0.2 5.75 -1.878 1 88.56 244 ILE A CA 1
ATOM 1900 C C . ILE A 1 244 ? -0.57 7.062 -2.01 1 88.56 244 ILE A C 1
ATOM 1902 O O . ILE A 1 244 ? -1.136 7.559 -1.031 1 88.56 244 ILE A O 1
ATOM 1906 N N . THR A 1 245 ? -0.556 7.586 -3.227 1 86.31 245 THR A N 1
ATOM 1907 C CA . THR A 1 245 ? -1.344 8.773 -3.529 1 86.31 245 THR A CA 1
ATOM 1908 C C . THR A 1 245 ? -2.348 8.492 -4.645 1 86.31 245 THR A C 1
ATOM 1910 O O . THR A 1 245 ? -1.987 7.941 -5.684 1 86.31 245 THR A O 1
ATOM 1913 N N . GLN A 1 246 ? -3.582 8.789 -4.371 1 84.5 246 GLN A N 1
ATOM 1914 C CA . GLN A 1 246 ? -4.645 8.633 -5.355 1 84.5 246 GLN A CA 1
ATOM 1915 C C . GLN A 1 246 ? -5.367 9.953 -5.598 1 84.5 246 GLN A C 1
ATOM 1917 O O . GLN A 1 246 ? -5.723 10.656 -4.652 1 84.5 246 GLN A O 1
ATOM 1922 N N . ARG A 1 247 ? -5.527 10.281 -6.891 1 82.56 247 ARG A N 1
ATOM 1923 C CA . ARG A 1 247 ? -6.199 11.523 -7.266 1 82.56 247 ARG A CA 1
ATOM 1924 C C . ARG A 1 247 ? -7.535 11.234 -7.949 1 82.56 247 ARG A C 1
ATOM 1926 O O . ARG A 1 247 ? -7.672 10.234 -8.656 1 82.56 247 ARG A O 1
ATOM 1933 N N . LEU A 1 248 ? -8.562 12.031 -7.586 1 74.75 248 LEU A N 1
ATOM 1934 C CA . LEU A 1 248 ? -9.844 11.938 -8.273 1 74.75 248 LEU A CA 1
ATOM 1935 C C . LEU A 1 248 ? -9.766 12.562 -9.664 1 74.75 248 LEU A C 1
ATOM 1937 O O . LEU A 1 248 ? -9.211 13.656 -9.82 1 74.75 248 LEU A O 1
ATOM 1941 N N . VAL A 1 249 ? -9.82 11.758 -10.734 1 58.56 249 VAL A N 1
ATOM 1942 C CA . VAL A 1 249 ? -9.875 12.328 -12.078 1 58.56 249 VAL A CA 1
ATOM 1943 C C . VAL A 1 249 ? -11.273 12.906 -12.328 1 58.56 249 VAL A C 1
ATOM 1945 O O . VAL A 1 249 ? -12.273 12.195 -12.211 1 58.56 249 VAL A O 1
ATOM 1948 N N . TRP A 1 250 ? -11.484 14.172 -12.18 1 47.41 250 TRP A N 1
ATOM 1949 C CA . TRP A 1 250 ? -12.75 14.789 -12.562 1 47.41 250 TRP A CA 1
ATOM 1950 C C . TRP A 1 250 ? -12.984 14.656 -14.062 1 47.41 250 TRP A C 1
ATOM 1952 O O . TRP A 1 250 ? -12.125 15.023 -14.867 1 47.41 250 TRP A O 1
ATOM 1962 N N . GLN A 1 251 ? -13.633 13.68 -14.609 1 42.75 251 GLN A N 1
ATOM 1963 C CA . GLN A 1 251 ? -14.125 13.742 -15.977 1 42.75 251 GLN A CA 1
ATOM 1964 C C . GLN A 1 251 ? -15.023 14.961 -16.188 1 42.75 251 GLN A C 1
ATOM 1966 O O . GLN A 1 251 ? -15.977 15.172 -15.438 1 42.75 251 GLN A O 1
ATOM 1971 N N . GLY A 1 252 ? -14.617 16.047 -16.609 1 33.12 252 GLY A N 1
ATOM 1972 C CA . GLY A 1 252 ? -15.477 17.016 -17.281 1 33.12 252 GLY A CA 1
ATOM 1973 C C . GLY A 1 252 ? -16.562 16.359 -18.109 1 33.12 252 GLY A C 1
ATOM 1974 O O . GLY A 1 252 ? -16.344 15.328 -18.734 1 33.12 252 GLY A O 1
ATOM 1975 N N . ALA A 1 253 ? -17.984 16.516 -17.859 1 35.25 253 ALA A N 1
ATOM 1976 C CA . ALA A 1 253 ? -19.125 16.359 -18.766 1 35.25 253 ALA A CA 1
ATOM 1977 C C . ALA A 1 253 ? -18.797 16.906 -20.156 1 35.25 253 ALA A C 1
ATOM 1979 O O . ALA A 1 253 ? -18.594 18.109 -20.328 1 35.25 253 ALA A O 1
ATOM 1980 N N . ASN A 1 254 ? -18.078 16.297 -21.016 1 32.06 254 ASN A N 1
ATOM 1981 C CA . ASN A 1 254 ? -18.406 16.656 -22.391 1 32.06 254 ASN A CA 1
ATOM 1982 C C . ASN A 1 254 ? -19.922 16.641 -22.625 1 32.06 254 ASN A C 1
ATOM 1984 O O . ASN A 1 254 ? -20.469 15.633 -23.062 1 32.06 254 ASN A O 1
ATOM 1988 N N . GLY A 1 255 ? -20.984 16.906 -21.859 1 24.97 255 GLY A N 1
ATOM 1989 C CA . GLY A 1 255 ? -22.141 17.234 -22.688 1 24.97 255 GLY A CA 1
ATOM 1990 C C . GLY A 1 255 ? -21.875 18.375 -23.656 1 24.97 255 GLY A C 1
ATOM 1991 O O . GLY A 1 255 ? -22.75 18.734 -24.438 1 24.97 255 GLY A O 1
ATOM 1992 N N . GLU A 1 256 ? -20.984 19.344 -23.953 1 21.33 256 GLU A N 1
ATOM 1993 C CA . GLU A 1 256 ? -21.469 19.859 -25.234 1 21.33 256 GLU A CA 1
ATOM 1994 C C . GLU A 1 256 ? -21.125 18.922 -26.375 1 21.33 256 GLU A C 1
ATOM 1996 O O . GLU A 1 256 ? -20.062 18.297 -26.375 1 21.33 256 GLU A O 1
ATOM 2001 N N . MET B 1 1 ? -29.719 -18.594 -22.25 1 26.7 1 MET B N 1
ATOM 2002 C CA . MET B 1 1 ? -30.141 -17.328 -21.641 1 26.7 1 MET B CA 1
ATOM 2003 C C . MET B 1 1 ? -28.938 -16.422 -21.406 1 26.7 1 MET B C 1
ATOM 2005 O O . MET B 1 1 ? -27.953 -16.828 -20.766 1 26.7 1 MET B O 1
ATOM 2009 N N . THR B 1 2 ? -28.594 -15.508 -22.266 1 33.84 2 THR B N 1
ATOM 2010 C CA . THR B 1 2 ? -27.516 -14.523 -22.266 1 33.84 2 THR B CA 1
ATOM 2011 C C . THR B 1 2 ? -27.406 -13.859 -20.891 1 33.84 2 THR B C 1
ATOM 2013 O O . THR B 1 2 ? -28.328 -13.188 -20.438 1 33.84 2 THR B O 1
ATOM 2016 N N . ASN B 1 3 ? -26.953 -14.5 -19.953 1 39.94 3 ASN B N 1
ATOM 2017 C CA . ASN B 1 3 ? -26.953 -13.914 -18.609 1 39.94 3 ASN B CA 1
ATOM 2018 C C . ASN B 1 3 ? -26.344 -12.516 -18.609 1 39.94 3 ASN B C 1
ATOM 2020 O O . ASN B 1 3 ? -25.141 -12.359 -18.875 1 39.94 3 ASN B O 1
ATOM 2024 N N . GLU B 1 4 ? -27.109 -11.609 -19.156 1 41.03 4 GLU B N 1
ATOM 2025 C CA . GLU B 1 4 ? -26.766 -10.188 -19.141 1 41.03 4 GLU B CA 1
ATOM 2026 C C . GLU B 1 4 ? -26.344 -9.727 -17.75 1 41.03 4 GLU B C 1
ATOM 2028 O O . GLU B 1 4 ? -26.875 -10.227 -16.75 1 41.03 4 GLU B O 1
ATOM 2033 N N . LEU B 1 5 ? -25.156 -9.398 -17.594 1 48.47 5 LEU B N 1
ATOM 2034 C CA . LEU B 1 5 ? -24.812 -8.766 -16.328 1 48.47 5 LEU B CA 1
ATOM 2035 C C . LEU B 1 5 ? -25.969 -7.91 -15.812 1 48.47 5 LEU B C 1
ATOM 2037 O O . LEU B 1 5 ? -26.656 -7.25 -16.609 1 48.47 5 LEU B O 1
ATOM 2041 N N . PRO B 1 6 ? -26.656 -8.289 -14.852 1 42.38 6 PRO B N 1
ATOM 2042 C CA . PRO B 1 6 ? -27.672 -7.348 -14.406 1 42.38 6 PRO B CA 1
ATOM 2043 C C . PRO B 1 6 ? -27.312 -5.895 -14.695 1 42.38 6 PRO B C 1
ATOM 2045 O O . PRO B 1 6 ? -26.125 -5.551 -14.734 1 42.38 6 PRO B O 1
ATOM 2048 N N . SER B 1 7 ? -28.078 -5.219 -15.469 1 38.34 7 SER B N 1
ATOM 2049 C CA . SER B 1 7 ? -28 -3.789 -15.758 1 38.34 7 SER B CA 1
ATOM 2050 C C . SER B 1 7 ? -27.469 -3.008 -14.562 1 38.34 7 SER B C 1
ATOM 2052 O O . SER B 1 7 ? -28.031 -1.984 -14.18 1 38.34 7 SER B O 1
ATOM 2054 N N . LEU B 1 8 ? -26.906 -3.67 -13.633 1 38.78 8 LEU B N 1
ATOM 2055 C CA . LEU B 1 8 ? -26.578 -2.959 -12.406 1 38.78 8 LEU B CA 1
ATOM 2056 C C . LEU B 1 8 ? -25.625 -1.805 -12.68 1 38.78 8 LEU B C 1
ATOM 2058 O O . LEU B 1 8 ? -24.984 -1.289 -11.766 1 38.78 8 LEU B O 1
ATOM 2062 N N . LEU B 1 9 ? -25.453 -1.455 -13.953 1 42.25 9 LEU B N 1
ATOM 2063 C CA . LEU B 1 9 ? -24.75 -0.235 -14.336 1 42.25 9 LEU B CA 1
ATOM 2064 C C . LEU B 1 9 ? -25.359 0.982 -13.648 1 42.25 9 LEU B C 1
ATOM 2066 O O . LEU B 1 9 ? -24.922 2.111 -13.867 1 42.25 9 LEU B O 1
ATOM 2070 N N . SER B 1 10 ? -26.578 0.919 -13.375 1 38.72 10 SER B N 1
ATOM 2071 C CA . SER B 1 10 ? -27.25 2.16 -13.008 1 38.72 10 SER B CA 1
ATOM 2072 C C . SER B 1 10 ? -26.531 2.865 -11.867 1 38.72 10 SER B C 1
ATOM 2074 O O . SER B 1 10 ? -26.688 4.07 -11.664 1 38.72 10 SER B O 1
ATOM 2076 N N . GLY B 1 11 ? -26.141 2.197 -10.773 1 45.78 11 GLY B N 1
ATOM 2077 C CA . GLY B 1 11 ? -25.781 2.896 -9.555 1 45.78 11 GLY B CA 1
ATOM 2078 C C . GLY B 1 11 ? -24.344 3.352 -9.523 1 45.78 11 GLY B C 1
ATOM 2079 O O . GLY B 1 11 ? -23.812 3.699 -8.461 1 45.78 11 GLY B O 1
ATOM 2080 N N . GLY B 1 12 ? -23.547 3.486 -10.711 1 59.62 12 GLY B N 1
ATOM 2081 C CA . GLY B 1 12 ? -22.234 4.102 -10.703 1 59.62 12 GLY B CA 1
ATOM 2082 C C . GLY B 1 12 ? -21.125 3.127 -10.344 1 59.62 12 GLY B C 1
ATOM 2083 O O . GLY B 1 12 ? -19.984 3.531 -10.148 1 59.62 12 GLY B O 1
ATOM 2084 N N . GLN B 1 13 ? -21.5 1.879 -10.266 1 64.38 13 GLN B N 1
ATOM 2085 C CA . GLN B 1 13 ? -20.453 0.944 -9.883 1 64.38 13 GLN B CA 1
ATOM 2086 C C . GLN B 1 13 ? -19.672 0.479 -11.102 1 64.38 13 GLN B C 1
ATOM 2088 O O . GLN B 1 13 ? -20.234 0.251 -12.172 1 64.38 13 GLN B O 1
ATOM 2093 N N . PRO B 1 14 ? -18.359 0.254 -10.945 1 76.44 14 PRO B N 1
ATOM 2094 C CA . PRO B 1 14 ? -17.531 -0.259 -12.039 1 76.44 14 PRO B CA 1
ATOM 2095 C C . PRO B 1 14 ? -18 -1.629 -12.531 1 76.44 14 PRO B C 1
ATOM 2097 O O . PRO B 1 14 ? -18.391 -2.477 -11.734 1 76.44 14 PRO B O 1
ATOM 2100 N N . ARG B 1 15 ? -18.109 -1.852 -13.812 1 82.19 15 ARG B N 1
ATOM 2101 C CA . ARG B 1 15 ? -18.594 -3.062 -14.461 1 82.19 15 ARG B CA 1
ATOM 2102 C C . ARG B 1 15 ? -17.906 -4.305 -13.906 1 82.19 15 ARG B C 1
ATOM 2104 O O . ARG B 1 15 ? -18.531 -5.363 -13.781 1 82.19 15 ARG B O 1
ATOM 2111 N N . TYR B 1 16 ? -16.562 -4.203 -13.602 1 86.81 16 TYR B N 1
ATOM 2112 C CA . TYR B 1 16 ? -15.828 -5.371 -13.125 1 86.81 16 TYR B CA 1
ATOM 2113 C C . TYR B 1 16 ? -16.344 -5.82 -11.766 1 86.81 16 TYR B C 1
ATOM 2115 O O . TYR B 1 16 ? -16.344 -7.016 -11.461 1 86.81 16 TYR B O 1
ATOM 2123 N N . LEU B 1 17 ? -16.812 -4.918 -11.008 1 83.25 17 LEU B N 1
ATOM 2124 C CA . LEU B 1 17 ? -17.359 -5.281 -9.695 1 83.25 17 LEU B CA 1
ATOM 2125 C C . LEU B 1 17 ? -18.688 -6.016 -9.836 1 83.25 17 LEU B C 1
ATOM 2127 O O . LEU B 1 17 ? -18.969 -6.941 -9.078 1 83.25 17 LEU B O 1
ATOM 2131 N N . VAL B 1 18 ? -19.422 -5.586 -10.789 1 85 18 VAL B N 1
ATOM 2132 C CA . VAL B 1 18 ? -20.688 -6.25 -11.07 1 85 18 VAL B CA 1
ATOM 2133 C C . VAL B 1 18 ? -20.438 -7.688 -11.508 1 85 18 VAL B C 1
ATOM 2135 O O . VAL B 1 18 ? -21.062 -8.617 -11.008 1 85 18 VAL B O 1
ATOM 2138 N N . LEU B 1 19 ? -19.531 -7.781 -12.383 1 91.12 19 LEU B N 1
ATOM 2139 C CA . LEU B 1 19 ? -19.172 -9.117 -12.852 1 91.12 19 LEU B CA 1
ATOM 2140 C C . LEU B 1 19 ? -18.625 -9.961 -11.703 1 91.12 19 LEU B C 1
ATOM 2142 O O . LEU B 1 19 ? -18.969 -11.141 -11.57 1 91.12 19 LEU B O 1
ATOM 2146 N N . ALA B 1 20 ? -17.75 -9.359 -10.914 1 90.56 20 ALA B N 1
ATOM 2147 C CA . ALA B 1 20 ? -17.188 -10.078 -9.781 1 90.56 20 ALA B CA 1
ATOM 2148 C C . ALA B 1 20 ? -18.297 -10.609 -8.867 1 90.56 20 ALA B C 1
ATOM 2150 O O . ALA B 1 20 ? -18.266 -11.773 -8.453 1 90.56 20 ALA B O 1
ATOM 2151 N N . GLN B 1 21 ? -19.234 -9.789 -8.648 1 87.19 21 GLN B N 1
ATOM 2152 C CA . GLN B 1 21 ? -20.328 -10.195 -7.773 1 87.19 21 GLN B CA 1
ATOM 2153 C C . GLN B 1 21 ? -21.125 -11.344 -8.391 1 87.19 21 GLN B C 1
ATOM 2155 O O . GLN B 1 21 ? -21.531 -12.273 -7.695 1 87.19 21 GLN B O 1
ATOM 2160 N N . ALA B 1 22 ? -21.344 -11.242 -9.633 1 90.75 22 ALA B N 1
ATOM 2161 C CA . ALA B 1 22 ? -22.062 -12.305 -10.328 1 90.75 22 ALA B CA 1
ATOM 2162 C C . ALA B 1 22 ? -21.328 -13.641 -10.203 1 90.75 22 ALA B C 1
ATOM 2164 O O . ALA B 1 22 ? -21.953 -14.68 -9.977 1 90.75 22 ALA B O 1
ATOM 2165 N N . LEU B 1 23 ? -20.078 -13.586 -10.336 1 93.56 23 LEU B N 1
ATOM 2166 C CA . LEU B 1 23 ? -19.266 -14.797 -10.234 1 93.56 23 LEU B CA 1
ATOM 2167 C C . LEU B 1 23 ? -19.234 -15.32 -8.805 1 93.56 23 LEU B C 1
ATOM 2169 O O . LEU B 1 23 ? -19.266 -16.531 -8.578 1 93.56 23 LEU B O 1
ATOM 2173 N N . ILE B 1 24 ? -19.172 -14.398 -7.883 1 90.56 24 ILE B N 1
ATOM 2174 C CA . ILE B 1 24 ? -19.234 -14.773 -6.477 1 90.56 24 ILE B CA 1
ATOM 2175 C C . ILE B 1 24 ? -20.516 -15.531 -6.191 1 90.56 24 ILE B C 1
ATOM 2177 O O . ILE B 1 24 ? -20.5 -16.594 -5.574 1 90.56 24 ILE B O 1
ATOM 2181 N N . ASP B 1 25 ? -21.594 -14.984 -6.684 1 90.69 25 ASP B N 1
ATOM 2182 C CA . ASP B 1 25 ? -22.891 -15.602 -6.477 1 90.69 25 ASP B CA 1
ATOM 2183 C C . ASP B 1 25 ? -22.953 -16.984 -7.129 1 90.69 25 ASP B C 1
ATOM 2185 O O . ASP B 1 25 ? -23.547 -17.906 -6.57 1 90.69 25 ASP B O 1
ATOM 2189 N N . ALA B 1 26 ? -22.359 -17.078 -8.258 1 92.94 26 ALA B N 1
ATOM 2190 C CA . ALA B 1 26 ? -22.344 -18.344 -8.977 1 92.94 26 ALA B CA 1
ATOM 2191 C C . ALA B 1 26 ? -21.547 -19.391 -8.203 1 92.94 26 ALA B C 1
ATOM 2193 O O . ALA B 1 26 ? -21.938 -20.562 -8.148 1 92.94 26 ALA B O 1
ATOM 2194 N N . ILE B 1 27 ? -20.469 -18.984 -7.598 1 93.25 27 ILE B N 1
ATOM 2195 C CA . ILE B 1 27 ? -19.672 -19.891 -6.785 1 93.25 27 ILE B CA 1
ATOM 2196 C C . ILE B 1 27 ? -20.453 -20.297 -5.543 1 93.25 27 ILE B C 1
ATOM 2198 O O . ILE B 1 27 ? -20.531 -21.484 -5.219 1 93.25 27 ILE B O 1
ATOM 2202 N N . LYS B 1 28 ? -21.141 -19.391 -4.941 1 90.38 28 LYS B N 1
ATOM 2203 C CA . LYS B 1 28 ? -21.906 -19.625 -3.715 1 90.38 28 LYS B CA 1
ATOM 2204 C C . LYS B 1 28 ? -23.078 -20.562 -3.971 1 90.38 28 LYS B C 1
ATOM 2206 O O . LYS B 1 28 ? -23.406 -21.406 -3.131 1 90.38 28 LYS B O 1
ATOM 2211 N N . SER B 1 29 ? -23.688 -20.406 -5.102 1 92.5 29 SER B N 1
ATOM 2212 C CA . SER B 1 29 ? -24.875 -21.188 -5.434 1 92.5 29 SER B CA 1
ATOM 2213 C C . SER B 1 29 ? -24.516 -22.609 -5.871 1 92.5 29 SER B C 1
ATOM 2215 O O . SER B 1 29 ? -25.391 -23.453 -6.039 1 92.5 29 SER B O 1
ATOM 2217 N N . GLY B 1 30 ? -23.188 -22.812 -6.16 1 92.25 30 GLY B N 1
ATOM 2218 C CA . GLY B 1 30 ? -22.734 -24.141 -6.551 1 92.25 30 GLY B CA 1
ATOM 2219 C C . GLY B 1 30 ? -22.656 -24.328 -8.055 1 92.25 30 GLY B C 1
ATOM 2220 O O . GLY B 1 30 ? -22.328 -25.422 -8.531 1 92.25 30 GLY B O 1
ATOM 2221 N N . ARG B 1 31 ? -22.984 -23.344 -8.773 1 93.56 31 ARG B N 1
ATOM 2222 C CA . ARG B 1 31 ? -22.812 -23.438 -10.219 1 93.56 31 ARG B CA 1
ATOM 2223 C C . ARG B 1 31 ? -21.359 -23.781 -10.57 1 93.56 31 ARG B C 1
ATOM 2225 O O . ARG B 1 31 ? -21.109 -24.531 -11.516 1 93.56 31 ARG B O 1
ATOM 2232 N N . TYR B 1 32 ? -20.438 -23.156 -9.844 1 94.94 32 TYR B N 1
ATOM 2233 C CA . TYR B 1 32 ? -19.016 -23.5 -9.914 1 94.94 32 TYR B CA 1
ATOM 2234 C C . TYR B 1 32 ? -18.516 -24.047 -8.586 1 94.94 32 TYR B C 1
ATOM 2236 O O . TYR B 1 32 ? -18.078 -23.281 -7.715 1 94.94 32 TYR B O 1
ATOM 2244 N N . PRO B 1 33 ? -18.578 -25.391 -8.414 1 94.19 33 PRO B N 1
ATOM 2245 C CA . PRO B 1 33 ? -18.188 -25.969 -7.129 1 94.19 33 PRO B CA 1
ATOM 2246 C C . PRO B 1 33 ? -16.688 -25.844 -6.855 1 94.19 33 PRO B C 1
ATOM 2248 O O . PRO B 1 33 ? -15.906 -25.688 -7.793 1 94.19 33 PRO B O 1
ATOM 2251 N N . VAL B 1 34 ? -16.312 -25.938 -5.602 1 93.19 34 VAL B N 1
ATOM 2252 C CA . VAL B 1 34 ? -14.914 -25.922 -5.199 1 93.19 34 VAL B CA 1
ATOM 2253 C C . VAL B 1 34 ? -14.141 -26.984 -5.965 1 93.19 34 VAL B C 1
ATOM 2255 O O . VAL B 1 34 ? -14.609 -28.125 -6.105 1 93.19 34 VAL B O 1
ATOM 2258 N N . GLY B 1 35 ? -13.031 -26.562 -6.504 1 91.25 35 GLY B N 1
ATOM 2259 C CA . GLY B 1 35 ? -12.203 -27.484 -7.262 1 91.25 35 GLY B CA 1
ATOM 2260 C C . GLY B 1 35 ? -12.438 -27.406 -8.758 1 91.25 35 GLY B C 1
ATOM 2261 O O . GLY B 1 35 ? -11.602 -27.844 -9.547 1 91.25 35 GLY B O 1
ATOM 2262 N N . SER B 1 36 ? -13.547 -26.891 -9.164 1 93.19 36 SER B N 1
ATOM 2263 C CA . SER B 1 36 ? -13.859 -26.766 -10.586 1 93.19 36 SER B CA 1
ATOM 2264 C C . SER B 1 36 ? -13.172 -25.562 -11.211 1 93.19 36 SER B C 1
ATOM 2266 O O . SER B 1 36 ? -12.641 -24.703 -10.492 1 93.19 36 SER B O 1
ATOM 2268 N N . LEU B 1 37 ? -13.156 -25.562 -12.516 1 94.19 37 LEU B N 1
ATOM 2269 C CA . LEU B 1 37 ? -12.578 -24.438 -13.25 1 94.19 37 LEU B CA 1
ATOM 2270 C C . LEU B 1 37 ? -13.664 -23.453 -13.648 1 94.19 37 LEU B C 1
ATOM 2272 O O . LEU B 1 37 ? -14.75 -23.844 -14.078 1 94.19 37 LEU B O 1
ATOM 2276 N N . LEU B 1 38 ? -13.367 -22.172 -13.391 1 94.69 38 LEU B N 1
ATOM 2277 C CA . LEU B 1 38 ? -14.211 -21.156 -13.984 1 94.69 38 LEU B CA 1
ATOM 2278 C C . LEU B 1 38 ? -14.078 -21.156 -15.508 1 94.69 38 LEU B C 1
ATOM 2280 O O . LEU B 1 38 ? -13.078 -21.625 -16.047 1 94.69 38 LEU B O 1
ATOM 2284 N N . PRO B 1 39 ? -15.164 -20.625 -16.172 1 94.06 39 PRO B N 1
ATOM 2285 C CA . PRO B 1 39 ? -15 -20.406 -17.609 1 94.06 39 PRO B CA 1
ATOM 2286 C C . PRO B 1 39 ? -13.781 -19.547 -17.953 1 94.06 39 PRO B C 1
ATOM 2288 O O . PRO B 1 39 ? -13.312 -18.781 -17.109 1 94.06 39 PRO B O 1
ATOM 2291 N N . THR B 1 40 ? -13.281 -19.781 -19.109 1 91.56 40 THR B N 1
ATOM 2292 C CA . THR B 1 40 ? -12.133 -19 -19.562 1 91.56 40 THR B CA 1
ATOM 2293 C C . THR B 1 40 ? -12.5 -17.531 -19.703 1 91.56 40 THR B C 1
ATOM 2295 O O . THR B 1 40 ? -13.68 -17.172 -19.719 1 91.56 40 THR B O 1
ATOM 2298 N N . GLU B 1 41 ? -11.445 -16.656 -19.75 1 90.31 41 GLU B N 1
ATOM 2299 C CA . GLU B 1 41 ? -11.672 -15.234 -19.938 1 90.31 41 GLU B CA 1
ATOM 2300 C C . GLU B 1 41 ? -12.508 -14.969 -21.188 1 90.31 41 GLU B C 1
ATOM 2302 O O . GLU B 1 41 ? -13.43 -14.148 -21.156 1 90.31 41 GLU B O 1
ATOM 2307 N N . HIS B 1 42 ? -12.203 -15.734 -22.266 1 91.69 42 HIS B N 1
ATOM 2308 C CA . HIS B 1 42 ? -12.93 -15.586 -23.531 1 91.69 42 HIS B CA 1
ATOM 2309 C C . HIS B 1 42 ? -14.398 -15.938 -23.359 1 91.69 42 HIS B C 1
ATOM 2311 O O . HIS B 1 42 ? -15.273 -15.195 -23.812 1 91.69 42 HIS B O 1
ATOM 2317 N N . GLU B 1 43 ? -14.68 -16.984 -22.688 1 94.25 43 GLU B N 1
ATOM 2318 C CA . GLU B 1 43 ? -16.047 -17.422 -22.453 1 94.25 43 GLU B CA 1
ATOM 2319 C C . GLU B 1 43 ? -16.812 -16.422 -21.609 1 94.25 43 GLU B C 1
ATOM 2321 O O . GLU B 1 43 ? -17.984 -16.141 -21.859 1 94.25 43 GLU B O 1
ATOM 2326 N N . LEU B 1 44 ? -16.156 -15.898 -20.609 1 93.5 44 LEU B N 1
ATOM 2327 C CA . LEU B 1 44 ? -16.797 -14.922 -19.734 1 93.5 44 LEU B CA 1
ATOM 2328 C C . LEU B 1 44 ? -17.109 -13.633 -20.484 1 93.5 44 LEU B C 1
ATOM 2330 O O . LEU B 1 44 ? -18.156 -13.016 -20.266 1 93.5 44 LEU B O 1
ATOM 2334 N N . CYS B 1 45 ? -16.156 -13.227 -21.312 1 92.94 45 CYS B N 1
ATOM 2335 C CA . CYS B 1 45 ? -16.391 -12.055 -22.141 1 92.94 45 CYS B CA 1
ATOM 2336 C C . CYS B 1 45 ? -17.656 -12.219 -22.969 1 92.94 45 CYS B C 1
ATOM 2338 O O . CYS B 1 45 ? -18.5 -11.312 -23.031 1 92.94 45 CYS B O 1
ATOM 2340 N N . LYS B 1 46 ? -17.781 -13.344 -23.578 1 92.62 46 LYS B N 1
ATOM 2341 C CA . LYS B 1 46 ? -18.938 -13.633 -24.438 1 92.62 46 LYS B CA 1
ATOM 2342 C C . LYS B 1 46 ? -20.219 -13.742 -23.609 1 92.62 46 LYS B C 1
ATOM 2344 O O . LYS B 1 46 ? -21.25 -13.18 -23.984 1 92.62 46 LYS B O 1
ATOM 2349 N N . GLN B 1 47 ? -20.156 -14.398 -22.531 1 91.25 47 GLN B N 1
ATOM 2350 C CA . GLN B 1 47 ? -21.312 -14.68 -21.703 1 91.25 47 GLN B CA 1
ATOM 2351 C C . GLN B 1 47 ? -21.891 -13.391 -21.125 1 91.25 47 GLN B C 1
ATOM 2353 O O . GLN B 1 47 ? -23.109 -13.25 -21 1 91.25 47 GLN B O 1
ATOM 2358 N N . PHE B 1 48 ? -20.984 -12.484 -20.719 1 91.12 48 PHE B N 1
ATOM 2359 C CA . PHE B 1 48 ? -21.438 -11.305 -20 1 91.12 48 PHE B CA 1
ATOM 2360 C C . PHE B 1 48 ? -21.344 -10.055 -20.859 1 91.12 48 PHE B C 1
ATOM 2362 O O . PHE B 1 48 ? -21.719 -8.969 -20.438 1 91.12 48 PHE B O 1
ATOM 2369 N N . ASN B 1 49 ? -20.828 -10.156 -22.016 1 91 49 ASN B N 1
ATOM 2370 C CA . ASN B 1 49 ? -20.672 -9.055 -22.953 1 91 49 ASN B CA 1
ATOM 2371 C C . ASN B 1 49 ? -19.859 -7.91 -22.344 1 91 49 ASN B C 1
ATOM 2373 O O . ASN B 1 49 ? -20.312 -6.766 -22.344 1 91 49 ASN B O 1
ATOM 2377 N N . VAL B 1 50 ? -18.719 -8.266 -21.828 1 91.06 50 VAL B N 1
ATOM 2378 C CA . VAL B 1 50 ? -17.812 -7.297 -21.234 1 91.06 50 VAL B CA 1
ATOM 2379 C C . VAL B 1 50 ? -16.406 -7.469 -21.812 1 91.06 50 VAL B C 1
ATOM 2381 O O . VAL B 1 50 ? -16.125 -8.477 -22.469 1 91.06 50 VAL B O 1
ATOM 2384 N N . SER B 1 51 ? -15.562 -6.43 -21.703 1 90.25 51 SER B N 1
ATOM 2385 C CA . SER B 1 51 ? -14.211 -6.453 -22.25 1 90.25 51 SER B CA 1
ATOM 2386 C C . SER B 1 51 ? -13.32 -7.41 -21.469 1 90.25 51 SER B C 1
ATOM 2388 O O . SER B 1 51 ? -13.656 -7.797 -20.344 1 90.25 51 SER B O 1
ATOM 2390 N N . ARG B 1 52 ? -12.227 -7.793 -22.094 1 88.19 52 ARG B N 1
ATOM 2391 C CA . ARG B 1 52 ? -11.227 -8.625 -21.438 1 88.19 52 ARG B CA 1
ATOM 2392 C C . ARG B 1 52 ? -10.703 -7.965 -20.156 1 88.19 52 ARG B C 1
ATOM 2394 O O . ARG B 1 52 ? -10.453 -8.641 -19.156 1 88.19 52 ARG B O 1
ATOM 2401 N N . HIS B 1 53 ? -10.625 -6.695 -20.266 1 83.12 53 HIS B N 1
ATOM 2402 C CA . HIS B 1 53 ? -10.148 -5.965 -19.094 1 83.12 53 HIS B CA 1
ATOM 2403 C C . HIS B 1 53 ? -11.117 -6.113 -17.922 1 83.12 53 HIS B C 1
ATOM 2405 O O . HIS B 1 53 ? -10.703 -6.379 -16.797 1 83.12 53 HIS B O 1
ATOM 2411 N N . THR B 1 54 ? -12.344 -5.957 -18.203 1 87.5 54 THR B N 1
ATOM 2412 C CA . THR B 1 54 ? -13.375 -6.09 -17.188 1 87.5 54 THR B CA 1
ATOM 2413 C C . THR B 1 54 ? -13.352 -7.484 -16.562 1 87.5 54 THR B C 1
ATOM 2415 O O . THR B 1 54 ? -13.406 -7.625 -15.344 1 87.5 54 THR B O 1
ATOM 2418 N N . VAL B 1 55 ? -13.211 -8.484 -17.406 1 91.25 55 VAL B N 1
ATOM 2419 C CA . VAL B 1 55 ? -13.164 -9.859 -16.922 1 91.25 55 VAL B CA 1
ATOM 2420 C C . VAL B 1 55 ? -11.93 -10.062 -16.047 1 91.25 55 VAL B C 1
ATOM 2422 O O . VAL B 1 55 ? -12.023 -10.625 -14.953 1 91.25 55 VAL B O 1
ATOM 2425 N N . ARG B 1 56 ? -10.844 -9.562 -16.438 1 85.44 56 ARG B N 1
ATOM 2426 C CA . ARG B 1 56 ? -9.594 -9.734 -15.711 1 85.44 56 ARG B CA 1
ATOM 2427 C C . ARG B 1 56 ? -9.664 -9.062 -14.344 1 85.44 56 ARG B C 1
ATOM 2429 O O . ARG B 1 56 ? -9.195 -9.625 -13.352 1 85.44 56 ARG B O 1
ATOM 2436 N N . GLU B 1 57 ? -10.266 -7.902 -14.328 1 85.19 57 GLU B N 1
ATOM 2437 C CA . GLU B 1 57 ? -10.422 -7.203 -13.055 1 85.19 57 GLU B CA 1
ATOM 2438 C C . GLU B 1 57 ? -11.352 -7.969 -12.117 1 85.19 57 GLU B C 1
ATOM 2440 O O . GLU B 1 57 ? -11.109 -8.031 -10.914 1 85.19 57 GLU B O 1
ATOM 2445 N N . ALA B 1 58 ? -12.344 -8.531 -12.695 1 90.06 58 ALA B N 1
ATOM 2446 C CA . ALA B 1 58 ? -13.281 -9.312 -11.891 1 90.06 58 ALA B CA 1
ATOM 2447 C C . ALA B 1 58 ? -12.609 -10.555 -11.32 1 90.06 58 ALA B C 1
ATOM 2449 O O . ALA B 1 58 ? -12.773 -10.875 -10.141 1 90.06 58 ALA B O 1
ATOM 2450 N N . ILE B 1 59 ? -11.852 -11.18 -12.164 1 89.62 59 ILE B N 1
ATOM 2451 C CA . ILE B 1 59 ? -11.148 -12.391 -11.758 1 89.62 59 ILE B CA 1
ATOM 2452 C C . ILE B 1 59 ? -10.109 -12.047 -10.688 1 89.62 59 ILE B C 1
ATOM 2454 O O . ILE B 1 59 ? -9.938 -12.797 -9.719 1 89.62 59 ILE B O 1
ATOM 2458 N N . ARG B 1 60 ? -9.5 -10.969 -10.898 1 84.56 60 ARG B N 1
ATOM 2459 C CA . ARG B 1 60 ? -8.539 -10.516 -9.898 1 84.56 60 ARG B CA 1
ATOM 2460 C C . ARG B 1 60 ? -9.211 -10.312 -8.539 1 84.56 60 ARG B C 1
ATOM 2462 O O . ARG B 1 60 ? -8.672 -10.719 -7.512 1 84.56 60 ARG B O 1
ATOM 2469 N N . ARG B 1 61 ? -10.312 -9.703 -8.594 1 83.94 61 ARG B N 1
ATOM 2470 C CA . ARG B 1 61 ? -11.055 -9.477 -7.355 1 83.94 61 ARG B CA 1
ATOM 2471 C C . ARG B 1 61 ? -11.406 -10.797 -6.68 1 83.94 61 ARG B C 1
ATOM 2473 O O . ARG B 1 61 ? -11.266 -10.93 -5.461 1 83.94 61 ARG B O 1
ATOM 2480 N N . LEU B 1 62 ? -11.828 -11.758 -7.441 1 89.19 62 LEU B N 1
ATOM 2481 C CA . LEU B 1 62 ? -12.148 -13.078 -6.891 1 89.19 62 LEU B CA 1
ATOM 2482 C C . LEU B 1 62 ? -10.914 -13.719 -6.273 1 89.19 62 LEU B C 1
ATOM 2484 O O . LEU B 1 62 ? -11 -14.359 -5.223 1 89.19 62 LEU B O 1
ATOM 2488 N N . ASN B 1 63 ? -9.828 -13.5 -6.969 1 86.38 63 ASN B N 1
ATOM 2489 C CA . ASN B 1 63 ? -8.57 -14.031 -6.453 1 86.38 63 ASN B CA 1
ATOM 2490 C C . ASN B 1 63 ? -8.188 -13.375 -5.133 1 86.38 63 ASN B C 1
ATOM 2492 O O . ASN B 1 63 ? -7.766 -14.055 -4.195 1 86.38 63 ASN B O 1
ATOM 2496 N N . GLU B 1 64 ? -8.352 -12.141 -5.098 1 78.62 64 GLU B N 1
ATOM 2497 C CA . GLU B 1 64 ? -8.055 -11.367 -3.893 1 78.62 64 GLU B CA 1
ATOM 2498 C C . GLU B 1 64 ? -8.93 -11.82 -2.725 1 78.62 64 GLU B C 1
ATOM 2500 O O . GLU B 1 64 ? -8.492 -11.805 -1.573 1 78.62 64 GLU B O 1
ATOM 2505 N N . LEU B 1 65 ? -10.148 -12.195 -3.029 1 81 65 LEU B N 1
ATOM 2506 C CA . LEU B 1 65 ? -11.094 -12.641 -2.01 1 81 65 LEU B CA 1
ATOM 2507 C C . LEU B 1 65 ? -10.805 -14.086 -1.594 1 81 65 LEU B C 1
ATOM 2509 O O . LEU B 1 65 ? -11.438 -14.602 -0.671 1 81 65 LEU B O 1
ATOM 2513 N N . GLY B 1 66 ? -9.859 -14.711 -2.336 1 83.69 66 GLY B N 1
ATOM 2514 C CA . GLY B 1 66 ? -9.477 -16.078 -2.002 1 83.69 66 GLY B CA 1
ATOM 2515 C C . GLY B 1 66 ? -10.445 -17.109 -2.529 1 83.69 66 GLY B C 1
ATOM 2516 O O . GLY B 1 66 ? -10.445 -18.25 -2.076 1 83.69 66 GLY B O 1
ATOM 2517 N N . LEU B 1 67 ? -11.328 -16.734 -3.393 1 89.56 67 LEU B N 1
ATOM 2518 C CA . LEU B 1 67 ? -12.359 -17.641 -3.887 1 89.56 67 LEU B CA 1
ATOM 2519 C C . LEU B 1 67 ? -11.812 -18.516 -5.008 1 89.56 67 LEU B C 1
ATOM 2521 O O . LEU B 1 67 ? -12.344 -19.594 -5.262 1 89.56 67 LEU B O 1
ATOM 2525 N N . ILE B 1 68 ? -10.805 -18 -5.656 1 91.62 68 ILE B N 1
ATOM 2526 C CA . ILE B 1 68 ? -10.266 -18.719 -6.809 1 91.62 68 ILE B CA 1
ATOM 2527 C C . ILE B 1 68 ? -8.742 -18.688 -6.773 1 91.62 68 ILE B C 1
ATOM 2529 O O . ILE B 1 68 ? -8.148 -17.969 -5.953 1 91.62 68 ILE B O 1
ATOM 2533 N N . SER B 1 69 ? -8.109 -19.531 -7.5 1 86.69 69 SER B N 1
ATOM 2534 C CA . SER B 1 69 ? -6.668 -19.547 -7.734 1 86.69 69 SER B CA 1
ATOM 2535 C C . SER B 1 69 ? -6.352 -19.719 -9.211 1 86.69 69 SER B C 1
ATOM 2537 O O . SER B 1 69 ? -6.957 -20.562 -9.891 1 86.69 69 SER B O 1
ATOM 2539 N N . LYS B 1 70 ? -5.488 -18.859 -9.641 1 82.38 70 LYS B N 1
ATOM 2540 C CA . LYS B 1 70 ? -5.059 -18.984 -11.023 1 82.38 70 LYS B CA 1
ATOM 2541 C C . LYS B 1 70 ? -3.861 -19.922 -11.148 1 82.38 70 LYS B C 1
ATOM 2543 O O . LYS B 1 70 ? -2.93 -19.859 -10.344 1 82.38 70 LYS B O 1
ATOM 2548 N N . GLN B 1 71 ? -3.996 -20.891 -12.023 1 76.81 71 GLN B N 1
ATOM 2549 C CA . GLN B 1 71 ? -2.893 -21.781 -12.367 1 76.81 71 GLN B CA 1
ATOM 2550 C C . GLN B 1 71 ? -2.561 -21.703 -13.852 1 76.81 71 GLN B C 1
ATOM 2552 O O . GLN B 1 71 ? -3.381 -22.078 -14.695 1 76.81 71 GLN B O 1
ATOM 2557 N N . HIS B 1 72 ? -1.365 -21.172 -14.062 1 73.88 72 HIS B N 1
ATOM 2558 C CA . HIS B 1 72 ? -0.967 -20.984 -15.453 1 73.88 72 HIS B CA 1
ATOM 2559 C C . HIS B 1 72 ? -1.045 -22.297 -16.234 1 73.88 72 HIS B C 1
ATOM 2561 O O . HIS B 1 72 ? -0.575 -23.328 -15.75 1 73.88 72 HIS B O 1
ATOM 2567 N N . GLY B 1 73 ? -1.634 -22.219 -17.297 1 73.12 73 GLY B N 1
ATOM 2568 C CA . GLY B 1 73 ? -1.764 -23.359 -18.188 1 73.12 73 GLY B CA 1
ATOM 2569 C C . GLY B 1 73 ? -2.93 -24.266 -17.828 1 73.12 73 GLY B C 1
ATOM 2570 O O . GLY B 1 73 ? -3.256 -25.188 -18.578 1 73.12 73 GLY B O 1
ATOM 2571 N N . ILE B 1 74 ? -3.488 -24.172 -16.672 1 77.69 74 ILE B N 1
ATOM 2572 C CA . ILE B 1 74 ? -4.617 -25 -16.25 1 77.69 74 ILE B CA 1
ATOM 2573 C C . ILE B 1 74 ? -5.902 -24.188 -16.281 1 77.69 74 ILE B C 1
ATOM 2575 O O . ILE B 1 74 ? -6.875 -24.578 -16.938 1 77.69 74 ILE B O 1
ATOM 2579 N N . GLY B 1 75 ? -5.902 -23.047 -15.727 1 86.19 75 GLY B N 1
ATOM 2580 C CA . GLY B 1 75 ? -7.074 -22.188 -15.664 1 86.19 75 GLY B CA 1
ATOM 2581 C C . GLY B 1 75 ? -7.309 -21.594 -14.289 1 86.19 75 GLY B C 1
ATOM 2582 O O . GLY B 1 75 ? -6.379 -21.484 -13.492 1 86.19 75 GLY B O 1
ATOM 2583 N N . THR B 1 76 ? -8.508 -21.047 -14.094 1 90.62 76 THR B N 1
ATOM 2584 C CA . THR B 1 76 ? -8.906 -20.438 -12.828 1 90.62 76 THR B CA 1
ATOM 2585 C C . THR B 1 76 ? -9.773 -21.391 -12.016 1 90.62 76 THR B C 1
ATOM 2587 O O . THR B 1 76 ? -10.898 -21.703 -12.406 1 90.62 76 THR B O 1
ATOM 2590 N N . ARG B 1 77 ? -9.227 -21.875 -10.93 1 91 77 ARG B N 1
ATOM 2591 C CA . ARG B 1 77 ? -9.898 -22.906 -10.125 1 91 77 ARG B CA 1
ATOM 2592 C C . ARG B 1 77 ? -10.594 -22.281 -8.922 1 91 77 ARG B C 1
ATOM 2594 O O . ARG B 1 77 ? -10.039 -21.391 -8.266 1 91 77 ARG B O 1
ATOM 2601 N N . VAL B 1 78 ? -11.805 -22.734 -8.664 1 93.44 78 VAL B N 1
ATOM 2602 C CA . VAL B 1 78 ? -12.523 -22.297 -7.469 1 93.44 78 VAL B CA 1
ATOM 2603 C C . VAL B 1 78 ? -11.922 -22.969 -6.23 1 93.44 78 VAL B C 1
ATOM 2605 O O . VAL B 1 78 ? -11.766 -24.188 -6.184 1 93.44 78 VAL B O 1
ATOM 2608 N N . LYS B 1 79 ? -11.562 -22.156 -5.25 1 89.31 79 LYS B N 1
ATOM 2609 C CA . LYS B 1 79 ? -10.875 -22.641 -4.051 1 89.31 79 LYS B CA 1
ATOM 2610 C C . LYS B 1 79 ? -11.82 -22.672 -2.854 1 89.31 79 LYS B C 1
ATOM 2612 O O . LYS B 1 79 ? -11.641 -23.469 -1.934 1 89.31 79 LYS B O 1
ATOM 2617 N N . ALA B 1 80 ? -12.742 -21.75 -2.822 1 90.31 80 ALA B N 1
ATOM 2618 C CA . ALA B 1 80 ? -13.617 -21.609 -1.661 1 90.31 80 ALA B CA 1
ATOM 2619 C C . ALA B 1 80 ? -14.945 -20.969 -2.047 1 90.31 80 ALA B C 1
ATOM 2621 O O . ALA B 1 80 ? -15.039 -20.297 -3.07 1 90.31 80 ALA B O 1
ATOM 2622 N N . VAL B 1 81 ? -15.961 -21.266 -1.251 1 87.94 81 VAL B N 1
ATOM 2623 C CA . VAL B 1 81 ? -17.281 -20.703 -1.495 1 87.94 81 VAL B CA 1
ATOM 2624 C C . VAL B 1 81 ? -17.422 -19.391 -0.734 1 87.94 81 VAL B C 1
ATOM 2626 O O . VAL B 1 81 ? -18.234 -18.531 -1.107 1 87.94 81 VAL B O 1
ATOM 2629 N N . HIS B 1 82 ? -16.594 -19.328 0.292 1 80 82 HIS B N 1
ATOM 2630 C CA . HIS B 1 82 ? -16.609 -18.109 1.094 1 80 82 HIS B CA 1
ATOM 2631 C C . HIS B 1 82 ? -15.266 -17.391 1.02 1 80 82 HIS B C 1
ATOM 2633 O O . HIS B 1 82 ? -14.219 -18.031 0.942 1 80 82 HIS B O 1
ATOM 2639 N N . PRO B 1 83 ? -15.383 -15.969 0.916 1 75.5 83 PRO B N 1
ATOM 2640 C CA . PRO B 1 83 ? -14.125 -15.227 0.922 1 75.5 83 PRO B CA 1
ATOM 2641 C C . PRO B 1 83 ? -13.219 -15.609 2.096 1 75.5 83 PRO B C 1
ATOM 2643 O O . PRO B 1 83 ? -13.711 -16.062 3.135 1 75.5 83 PRO B O 1
ATOM 2646 N N . ALA B 1 84 ? -11.969 -15.508 1.763 1 74.94 84 ALA B N 1
ATOM 2647 C CA . ALA B 1 84 ? -10.984 -15.727 2.816 1 74.94 84 ALA B CA 1
ATOM 2648 C C . ALA B 1 84 ? -11.258 -14.828 4.02 1 74.94 84 ALA B C 1
ATOM 2650 O O . ALA B 1 84 ? -11.906 -13.789 3.891 1 74.94 84 ALA B O 1
ATOM 2651 N N . SER B 1 85 ? -10.914 -15.305 5.113 1 76.5 85 SER B N 1
ATOM 2652 C CA . SER B 1 85 ? -11.109 -14.57 6.355 1 76.5 85 SER B CA 1
ATOM 2653 C C . SER B 1 85 ? -10.383 -13.234 6.328 1 76.5 85 SER B C 1
ATOM 2655 O O . SER B 1 85 ? -10.906 -12.227 6.805 1 76.5 85 SER B O 1
ATOM 2657 N N . ARG B 1 86 ? -9.375 -13.25 5.637 1 84.81 86 ARG B N 1
ATOM 2658 C CA . ARG B 1 86 ? -8.609 -12.008 5.562 1 84.81 86 ARG B CA 1
ATOM 2659 C C . ARG B 1 86 ? -9.219 -11.055 4.543 1 84.81 86 ARG B C 1
ATOM 2661 O O . ARG B 1 86 ? -9.5 -11.438 3.406 1 84.81 86 ARG B O 1
ATOM 2668 N N . TYR B 1 87 ? -9.492 -9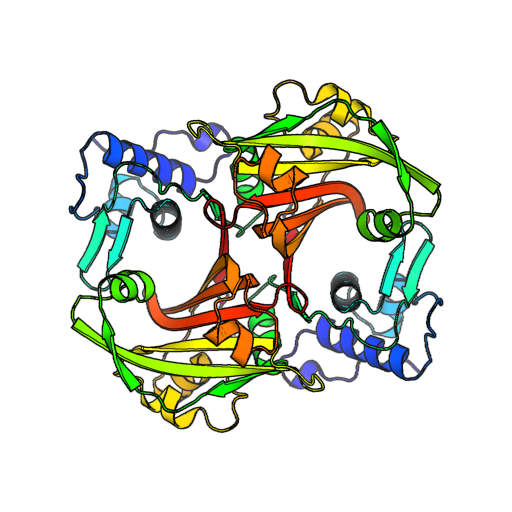.852 4.969 1 87.44 87 TYR B N 1
ATOM 2669 C CA . TYR B 1 87 ? -9.961 -8.82 4.051 1 87.44 87 TYR B CA 1
ATOM 2670 C C . TYR B 1 87 ? -8.805 -8.258 3.227 1 87.44 87 TYR B C 1
ATOM 2672 O O . TYR B 1 87 ? -7.766 -7.898 3.775 1 87.44 87 TYR B O 1
ATOM 2680 N N . VAL B 1 88 ? -8.969 -8.18 1.944 1 85.94 88 VAL B N 1
ATOM 2681 C CA . VAL B 1 88 ? -7.969 -7.594 1.059 1 85.94 88 VAL B CA 1
ATOM 2682 C C . VAL B 1 88 ? -8.492 -6.281 0.478 1 85.94 88 VAL B C 1
ATOM 2684 O O . VAL B 1 88 ? -9.453 -6.277 -0.295 1 85.94 88 VAL B O 1
ATOM 2687 N N . GLN B 1 89 ? -7.848 -5.254 0.81 1 86.94 89 GLN B N 1
ATOM 2688 C CA . GLN B 1 89 ? -8.211 -3.957 0.244 1 86.94 89 GLN B CA 1
ATOM 2689 C C . GLN B 1 89 ? -7.387 -3.652 -1.005 1 86.94 89 GLN B C 1
ATOM 2691 O O . GLN B 1 89 ? -6.172 -3.457 -0.921 1 86.94 89 GLN B O 1
ATOM 2696 N N . ALA B 1 90 ? -8.086 -3.523 -2.117 1 80.81 90 ALA B N 1
ATOM 2697 C CA . ALA B 1 90 ? -7.426 -3.113 -3.354 1 80.81 90 ALA B CA 1
ATOM 2698 C C . ALA B 1 90 ? -7.199 -1.605 -3.381 1 80.81 90 ALA B C 1
ATOM 2700 O O . ALA B 1 90 ? -7.98 -0.844 -2.803 1 80.81 90 ALA B O 1
ATOM 2701 N N . SER B 1 91 ? -6.082 -1.191 -4.047 1 81 91 SER B N 1
ATOM 2702 C CA . SER B 1 91 ? -5.758 0.229 -4.133 1 81 91 SER B CA 1
ATOM 2703 C C . SER B 1 91 ? -5.336 0.617 -5.543 1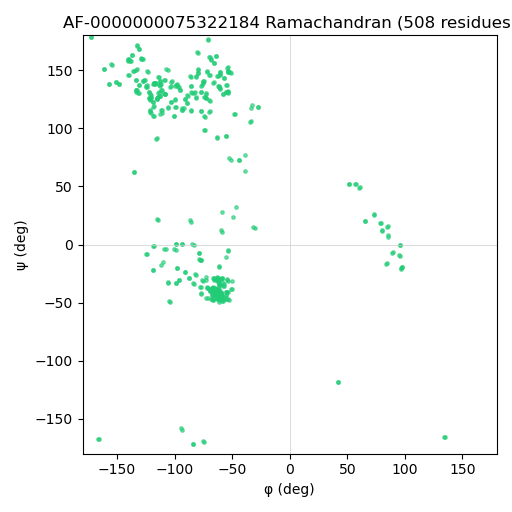 81 91 SER B C 1
ATOM 2705 O O . SER B 1 91 ? -4.234 1.133 -5.75 1 81 91 SER B O 1
ATOM 2707 N N . GLU B 1 92 ? -6.188 0.47 -6.457 1 73.38 92 GLU B N 1
ATOM 2708 C CA . GLU B 1 92 ? -5.891 0.831 -7.84 1 73.38 92 GLU B CA 1
ATOM 2709 C C . GLU B 1 92 ? -6.441 2.211 -8.18 1 73.38 92 GLU B C 1
ATOM 2711 O O . GLU B 1 92 ? -5.977 2.857 -9.125 1 73.38 92 GLU B O 1
ATOM 2716 N N . GLY B 1 93 ? -7.355 2.588 -7.402 1 76.75 93 GLY B N 1
ATOM 2717 C CA . GLY B 1 93 ? -7.98 3.891 -7.582 1 76.75 93 GLY B CA 1
ATOM 2718 C C . GLY B 1 93 ? -8.93 4.258 -6.457 1 76.75 93 GLY B C 1
ATOM 2719 O O . GLY B 1 93 ? -9.141 3.469 -5.531 1 76.75 93 GLY B O 1
ATOM 2720 N N . ILE B 1 94 ? -9.461 5.383 -6.574 1 78.44 94 ILE B N 1
ATOM 2721 C CA . ILE B 1 94 ? -10.328 5.934 -5.539 1 78.44 94 ILE B CA 1
ATOM 2722 C C . ILE B 1 94 ? -11.562 5.059 -5.379 1 78.44 94 ILE B C 1
ATOM 2724 O O . ILE B 1 94 ? -12.109 4.938 -4.281 1 78.44 94 ILE B O 1
ATOM 2728 N N . SER B 1 95 ? -11.93 4.422 -6.465 1 78.12 95 SER B N 1
ATOM 2729 C CA . SER B 1 95 ? -13.094 3.549 -6.414 1 78.12 95 SER B CA 1
ATOM 2730 C C . SER B 1 95 ? -12.883 2.406 -5.426 1 78.12 95 SER B C 1
ATOM 2732 O O . SER B 1 95 ? -13.836 1.953 -4.785 1 78.12 95 SER B O 1
ATOM 2734 N N . ASP B 1 96 ? -11.672 1.978 -5.305 1 80.69 96 ASP B N 1
ATOM 2735 C CA . ASP B 1 96 ? -11.367 0.908 -4.359 1 80.69 96 ASP B CA 1
ATOM 2736 C C . ASP B 1 96 ? -11.555 1.375 -2.92 1 80.69 96 ASP B C 1
ATOM 2738 O O . ASP B 1 96 ? -12.008 0.608 -2.068 1 80.69 96 ASP B O 1
ATOM 2742 N N . LEU B 1 97 ? -11.188 2.578 -2.695 1 82.06 97 LEU B N 1
ATOM 2743 C CA . LEU B 1 97 ? -11.406 3.152 -1.373 1 82.06 97 LEU B CA 1
ATOM 2744 C C . LEU B 1 97 ? -12.891 3.232 -1.048 1 82.06 97 LEU B C 1
ATOM 2746 O O . LEU B 1 97 ? -13.305 2.896 0.064 1 82.06 97 LEU B O 1
ATOM 2750 N N . HIS B 1 98 ? -13.656 3.615 -2.041 1 79.38 98 HIS B N 1
ATOM 2751 C CA . HIS B 1 98 ? -15.102 3.674 -1.863 1 79.38 98 HIS B CA 1
ATOM 2752 C C . HIS B 1 98 ? -15.68 2.293 -1.567 1 79.38 98 HIS B C 1
ATOM 2754 O O . HIS B 1 98 ? -16.547 2.152 -0.709 1 79.38 98 HIS B O 1
ATOM 2760 N N . GLN B 1 99 ? -15.164 1.371 -2.297 1 78.44 99 GLN B N 1
ATOM 2761 C CA . GLN B 1 99 ? -15.625 0.004 -2.074 1 78.44 99 GLN B CA 1
ATOM 2762 C C . GLN B 1 99 ? -15.328 -0.452 -0.649 1 78.44 99 GLN B C 1
ATOM 2764 O O . GLN B 1 99 ? -16.156 -1.093 -0.009 1 78.44 99 GLN B O 1
ATOM 2769 N N . TYR B 1 100 ? -14.172 -0.155 -0.165 1 84.75 100 TYR B N 1
ATOM 2770 C CA . TYR B 1 100 ? -13.805 -0.5 1.202 1 84.75 100 TYR B CA 1
ATOM 2771 C C . TYR B 1 100 ? -14.766 0.127 2.203 1 84.75 100 TYR B C 1
ATOM 2773 O O . TYR B 1 100 ? -15.242 -0.544 3.121 1 84.75 100 TYR B O 1
ATOM 2781 N N . VAL B 1 101 ? -15.016 1.376 2.039 1 80 101 VAL B N 1
ATOM 2782 C CA . VAL B 1 101 ? -15.875 2.107 2.959 1 80 101 VAL B CA 1
ATOM 2783 C C . VAL B 1 101 ? -17.281 1.524 2.918 1 80 101 VAL B C 1
ATOM 2785 O O . VAL B 1 101 ? -17.984 1.488 3.938 1 80 101 VAL B O 1
ATOM 2788 N N . ARG B 1 102 ? -17.672 1.012 1.78 1 75.38 102 ARG B N 1
ATOM 2789 C CA . ARG B 1 102 ? -19 0.414 1.634 1 75.38 102 ARG B CA 1
ATOM 2790 C C . ARG B 1 102 ? -19.047 -0.971 2.27 1 75.38 102 ARG B C 1
ATOM 2792 O O . ARG B 1 102 ? -20.031 -1.327 2.92 1 75.38 102 ARG B O 1
ATOM 2799 N N . ASP B 1 103 ? -18.031 -1.7 2.059 1 80.31 103 ASP B N 1
ATOM 2800 C CA . ASP B 1 103 ? -17.969 -3.078 2.533 1 80.31 103 ASP B CA 1
ATOM 2801 C C . ASP B 1 103 ? -17.781 -3.129 4.047 1 80.31 103 ASP B C 1
ATOM 2803 O O . ASP B 1 103 ? -18.188 -4.094 4.699 1 80.31 103 ASP B O 1
ATOM 2807 N N . VAL B 1 104 ? -17.109 -2.1 4.555 1 88.81 104 VAL B N 1
ATOM 2808 C CA . VAL B 1 104 ? -16.688 -2.113 5.953 1 88.81 104 VAL B CA 1
ATOM 2809 C C . VAL B 1 104 ? -17.344 -0.959 6.703 1 88.81 104 VAL B C 1
ATOM 2811 O O . VAL B 1 104 ? -17 0.205 6.492 1 88.81 104 VAL B O 1
ATOM 2814 N N . ARG B 1 105 ? -18.25 -1.353 7.574 1 89.25 105 ARG B N 1
ATOM 2815 C CA . ARG B 1 105 ? -18.984 -0.36 8.352 1 89.25 105 ARG B CA 1
ATOM 2816 C C . ARG B 1 105 ? -18.125 0.221 9.461 1 89.25 105 ARG B C 1
ATOM 2818 O O . ARG B 1 105 ? -17.359 -0.503 10.102 1 89.25 105 ARG B O 1
ATOM 2825 N N . MET B 1 106 ? -18.266 1.471 9.656 1 91.94 106 MET B N 1
ATOM 2826 C CA . MET B 1 106 ? -17.547 2.148 10.727 1 91.94 106 MET B CA 1
ATOM 2827 C C . MET B 1 106 ? -18.5 2.574 11.844 1 91.94 106 MET B C 1
ATOM 2829 O O . MET B 1 106 ? -19.578 3.109 11.57 1 91.94 106 MET B O 1
ATOM 2833 N N . GLU B 1 107 ? -18.203 2.283 13.039 1 91.44 107 GLU B N 1
ATOM 2834 C CA . GLU B 1 107 ? -18.906 2.756 14.227 1 91.44 107 GLU B CA 1
ATOM 2835 C C . GLU B 1 107 ? -18.031 3.693 15.055 1 91.44 107 GLU B C 1
ATOM 2837 O O . GLU B 1 107 ? -17.047 3.26 15.656 1 91.44 107 GLU B O 1
ATOM 2842 N N . LEU B 1 108 ? -18.438 4.934 15.078 1 92.44 108 LEU B N 1
ATOM 2843 C CA . LEU B 1 108 ? -17.641 5.934 15.773 1 92.44 108 LEU B CA 1
ATOM 2844 C C . LEU B 1 108 ? -18.25 6.27 17.141 1 92.44 108 LEU B C 1
ATOM 2846 O O . LEU B 1 108 ? -19.469 6.34 17.266 1 92.44 108 LEU B O 1
ATOM 2850 N N . GLY B 1 109 ? -17.406 6.441 18.109 1 90.31 109 GLY B N 1
ATOM 2851 C CA . GLY B 1 109 ? -17.859 7.004 19.375 1 90.31 109 GLY B CA 1
ATOM 2852 C C . GLY B 1 109 ? -18.094 8.5 19.312 1 90.31 109 GLY B C 1
ATOM 2853 O O . GLY B 1 109 ? -18.141 9.078 18.234 1 90.31 109 GLY B O 1
ATOM 2854 N N . SER B 1 110 ? -18.281 9.094 20.438 1 89.25 110 SER B N 1
ATOM 2855 C CA . SER B 1 110 ? -18.484 10.531 20.5 1 89.25 110 SER B CA 1
ATOM 2856 C C . SER B 1 110 ? -17.234 11.289 20.094 1 89.25 110 SER B C 1
ATOM 2858 O O . SER B 1 110 ? -16.109 10.875 20.406 1 89.25 110 SER B O 1
ATOM 2860 N N . SER B 1 111 ? -17.5 12.32 19.359 1 92.25 111 SER B N 1
ATOM 2861 C CA . SER B 1 111 ? -16.375 13.156 18.953 1 92.25 111 SER B CA 1
ATOM 2862 C C . SER B 1 111 ? -15.945 14.094 20.078 1 92.25 111 SER B C 1
ATOM 2864 O O . SER B 1 111 ? -16.75 14.461 20.922 1 92.25 111 SER B O 1
ATOM 2866 N N . GLN B 1 112 ? -14.695 14.414 20.078 1 93.88 112 GLN B N 1
ATOM 2867 C CA . GLN B 1 112 ? -14.133 15.336 21.047 1 93.88 112 GLN B CA 1
ATOM 2868 C C . GLN B 1 112 ? -13.234 16.375 20.375 1 93.88 112 GLN B C 1
ATOM 2870 O O . GLN B 1 112 ? -12.508 16.047 19.438 1 93.88 112 GLN B O 1
ATOM 2875 N N . GLU B 1 113 ? -13.352 17.547 20.891 1 94.75 113 GLU B N 1
ATOM 2876 C CA . GLU B 1 113 ? -12.43 18.562 20.406 1 94.75 113 GLU B CA 1
ATOM 2877 C C . GLU B 1 113 ? -11.039 18.375 21 1 94.75 113 GLU B C 1
ATOM 2879 O O . GLU B 1 113 ? -10.898 18.078 22.188 1 94.75 113 GLU B O 1
ATOM 2884 N N . ILE B 1 114 ? -10.109 18.531 20.125 1 93.06 114 ILE B N 1
ATOM 2885 C CA . ILE B 1 114 ? -8.734 18.375 20.578 1 93.06 114 ILE B CA 1
ATOM 2886 C C . ILE B 1 114 ? -7.887 19.531 20.047 1 93.06 114 ILE B C 1
ATOM 2888 O O . ILE B 1 114 ? -8.234 20.141 19.031 1 93.06 114 ILE B O 1
ATOM 2892 N N . SER B 1 115 ? -6.863 19.828 20.891 1 89.44 115 SER B N 1
ATOM 2893 C CA . SER B 1 115 ? -5.848 20.766 20.422 1 89.44 115 SER B CA 1
ATOM 2894 C C . SER B 1 115 ? -4.574 20.047 20 1 89.44 115 SER B C 1
ATOM 2896 O O . SER B 1 115 ? -4.121 19.125 20.672 1 89.44 115 SER B O 1
ATOM 2898 N N . ALA B 1 116 ? -4.039 20.469 18.891 1 83 116 ALA B N 1
ATOM 2899 C CA . ALA B 1 116 ? -2.916 19.75 18.297 1 83 116 ALA B CA 1
ATOM 2900 C C . ALA B 1 116 ? -1.655 19.922 19.141 1 83 116 ALA B C 1
ATOM 2902 O O . ALA B 1 116 ? -1.187 21.031 19.359 1 83 116 ALA B O 1
ATOM 2903 N N . ASP B 1 117 ? -1.211 18.766 19.719 1 83.12 117 ASP B N 1
ATOM 2904 C CA . ASP B 1 117 ? 0.137 18.734 20.266 1 83.12 117 ASP B CA 1
ATOM 2905 C C . ASP B 1 117 ? 1.172 18.438 19.188 1 83.12 117 ASP B C 1
ATOM 2907 O O . ASP B 1 117 ? 0.849 18.422 18 1 83.12 117 ASP B O 1
ATOM 2911 N N . GLU B 1 118 ? 2.387 18.219 19.594 1 78.5 118 GLU B N 1
ATOM 2912 C CA . GLU B 1 118 ? 3.479 18.094 18.625 1 78.5 118 GLU B CA 1
ATOM 2913 C C . GLU B 1 118 ? 3.217 16.938 17.656 1 78.5 118 GLU B C 1
ATOM 2915 O O . GLU B 1 118 ? 3.373 17.109 16.438 1 78.5 118 GLU B O 1
ATOM 2920 N N . GLU B 1 119 ? 2.801 15.812 18.203 1 82.12 119 GLU B N 1
ATOM 2921 C CA . GLU B 1 119 ? 2.549 14.648 17.359 1 82.12 119 GLU B CA 1
ATOM 2922 C C . GLU B 1 119 ? 1.368 14.891 16.422 1 82.12 119 GLU B C 1
ATOM 2924 O O . GLU B 1 119 ? 1.419 14.523 15.25 1 82.12 119 GLU B O 1
ATOM 2929 N N . LEU B 1 120 ? 0.407 15.578 16.953 1 88.69 120 LEU B N 1
ATOM 2930 C CA . LEU B 1 120 ? -0.796 15.836 16.172 1 88.69 120 LEU B CA 1
ATOM 2931 C C . LEU B 1 120 ? -0.545 16.906 15.117 1 88.69 120 LEU B C 1
ATOM 2933 O O . LEU B 1 120 ? -1.115 16.859 14.031 1 88.69 120 LEU B O 1
ATOM 2937 N N . ILE B 1 121 ? 0.373 17.844 15.461 1 84.69 121 ILE B N 1
ATOM 2938 C CA . ILE B 1 121 ? 0.711 18.906 14.523 1 84.69 121 ILE B CA 1
ATOM 2939 C C . ILE B 1 121 ? 1.26 18.297 13.234 1 84.69 121 ILE B C 1
ATOM 2941 O O . ILE B 1 121 ? 0.88 18.719 12.141 1 84.69 121 ILE B O 1
ATOM 2945 N N . GLU B 1 122 ? 2.066 17.312 13.359 1 83.56 122 GLU B N 1
ATOM 2946 C CA . GLU B 1 122 ? 2.643 16.641 12.188 1 83.56 122 GLU B CA 1
ATOM 2947 C C . GLU B 1 122 ? 1.593 15.82 11.453 1 83.56 122 GLU B C 1
ATOM 2949 O O . GLU B 1 122 ? 1.483 15.906 10.227 1 83.56 122 GLU B O 1
ATOM 2954 N N . LEU B 1 123 ? 0.828 15.07 12.219 1 90.06 123 LEU B N 1
ATOM 2955 C CA . LEU B 1 123 ? -0.191 14.203 11.641 1 90.06 123 LEU B CA 1
ATOM 2956 C C . LEU B 1 123 ? -1.247 15.016 10.898 1 90.06 123 LEU B C 1
ATOM 2958 O O . LEU B 1 123 ? -1.642 14.664 9.789 1 90.06 123 LEU B O 1
ATOM 2962 N N . LEU B 1 124 ? -1.629 16.172 11.477 1 92.56 124 LEU B N 1
ATOM 2963 C CA . LEU B 1 124 ? -2.75 16.938 10.961 1 92.56 124 LEU B CA 1
ATOM 2964 C C . LEU B 1 124 ? -2.258 18.109 10.109 1 92.56 124 LEU B C 1
ATOM 2966 O O . LEU B 1 124 ? -3.061 18.891 9.586 1 92.56 124 LEU B O 1
ATOM 2970 N N . GLU B 1 125 ? -0.927 18.234 10.078 1 87.44 125 GLU B N 1
ATOM 2971 C CA . GLU B 1 125 ? -0.324 19.297 9.273 1 87.44 125 GLU B CA 1
ATOM 2972 C C . GLU B 1 125 ? -0.942 20.656 9.586 1 87.44 125 GLU B C 1
ATOM 2974 O O . GLU B 1 125 ? -1.358 21.375 8.688 1 87.44 125 GLU B O 1
ATOM 2979 N N . CYS B 1 126 ? -0.952 20.953 10.875 1 86.81 126 CYS B N 1
ATOM 2980 C CA . CYS B 1 126 ? -1.666 22.156 11.297 1 86.81 126 CYS B CA 1
ATOM 2981 C C . CYS B 1 126 ? -0.801 23 12.211 1 86.81 126 CYS B C 1
ATOM 2983 O O . CYS B 1 126 ? 0.314 22.609 12.562 1 86.81 126 CYS B O 1
ATOM 2985 N N . LYS B 1 127 ? -1.296 24.219 12.438 1 83.06 127 LYS B N 1
ATOM 2986 C CA . LYS B 1 127 ? -0.625 25.125 13.359 1 83.06 127 LYS B CA 1
ATOM 2987 C C . LYS B 1 127 ? -0.809 24.672 14.805 1 83.06 127 LYS B C 1
ATOM 2989 O O . LYS B 1 127 ? -1.832 24.078 15.156 1 83.06 127 LYS B O 1
ATOM 2994 N N . PRO B 1 128 ? 0.226 25 15.516 1 83.94 128 PRO B N 1
ATOM 2995 C CA . PRO B 1 128 ? 0.048 24.703 16.938 1 83.94 128 PRO B CA 1
ATOM 2996 C C . PRO B 1 128 ? -1.223 25.328 17.516 1 83.94 128 PRO B C 1
ATOM 2998 O O . PRO B 1 128 ? -1.535 26.484 17.234 1 83.94 128 PRO B O 1
ATOM 3001 N N . GLY B 1 129 ? -1.938 24.562 18.156 1 84.81 129 GLY B N 1
ATOM 3002 C CA . GLY B 1 129 ? -3.117 25.062 18.844 1 84.81 129 GLY B CA 1
ATOM 3003 C C . GLY B 1 129 ? -4.363 25.047 17.984 1 84.81 129 GLY B C 1
ATOM 3004 O O . GLY B 1 129 ? -5.465 25.328 18.453 1 84.81 129 GLY B O 1
ATOM 3005 N N . GLN B 1 130 ? -4.223 24.719 16.734 1 88.31 130 GLN B N 1
ATOM 3006 C CA . GLN B 1 130 ? -5.398 24.641 15.883 1 88.31 130 GLN B CA 1
ATOM 3007 C C . GLN B 1 130 ? -6.367 23.562 16.375 1 88.31 130 GLN B C 1
ATOM 3009 O O . GLN B 1 130 ? -5.949 22.484 16.781 1 88.31 130 GLN B O 1
ATOM 3014 N N . ALA B 1 131 ? -7.637 23.969 16.359 1 92.62 131 ALA B N 1
ATOM 3015 C CA . ALA B 1 131 ? -8.656 23.078 16.906 1 92.62 131 ALA B CA 1
ATOM 3016 C C . ALA B 1 131 ? -9.086 22.031 15.883 1 92.62 131 ALA B C 1
ATOM 3018 O O . ALA B 1 131 ? -9.359 22.359 14.734 1 92.62 131 ALA B O 1
ATOM 3019 N N . TRP B 1 132 ? -9.109 20.797 16.281 1 95.12 132 TRP B N 1
ATOM 3020 C CA . TRP B 1 132 ? -9.617 19.656 15.516 1 95.12 132 TRP B CA 1
ATOM 3021 C C . TRP B 1 132 ? -10.617 18.859 16.344 1 95.12 132 TRP B C 1
ATOM 3023 O O . TRP B 1 132 ? -10.727 19.047 17.562 1 95.12 132 TRP B O 1
ATOM 3033 N N . VAL B 1 133 ? -11.398 18.125 15.641 1 96.19 133 VAL B N 1
ATOM 3034 C CA . VAL B 1 133 ? -12.297 17.172 16.281 1 96.19 133 VAL B CA 1
ATOM 3035 C C . VAL B 1 133 ? -11.875 15.75 15.938 1 96.19 133 VAL B C 1
ATOM 3037 O O . VAL B 1 133 ? -11.484 15.469 14.805 1 96.19 133 VAL B O 1
ATOM 3040 N N . CYS B 1 134 ? -11.906 14.914 17 1 96.25 134 CYS B N 1
ATOM 3041 C CA . CYS B 1 134 ? -11.5 13.523 16.828 1 96.25 134 CYS B CA 1
ATOM 3042 C C . CYS B 1 134 ? -12.602 12.578 17.281 1 96.25 134 CYS B C 1
ATOM 3044 O O . CYS B 1 134 ? -13.281 12.836 18.281 1 96.25 134 CYS B O 1
ATOM 3046 N N . ALA B 1 135 ? -12.859 11.602 16.594 1 95.19 135 ALA B N 1
ATOM 3047 C CA . ALA B 1 135 ? -13.711 10.484 17 1 95.19 135 ALA B CA 1
ATOM 3048 C C . ALA B 1 135 ? -12.992 9.148 16.812 1 95.19 135 ALA B C 1
ATOM 3050 O O . ALA B 1 135 ? -12.219 8.984 15.867 1 95.19 135 ALA B O 1
ATOM 3051 N N . VAL B 1 136 ? -13.195 8.273 17.75 1 94.94 136 VAL B N 1
ATOM 3052 C CA . VAL B 1 136 ? -12.594 6.949 17.719 1 94.94 136 VAL B CA 1
ATOM 3053 C C . VAL B 1 136 ? -13.672 5.887 17.562 1 94.94 136 VAL B C 1
ATOM 3055 O O . VAL B 1 136 ? -14.781 6.035 18.094 1 94.94 136 VAL B O 1
ATOM 3058 N N . GLY B 1 137 ? -13.344 4.875 16.844 1 94.88 137 GLY B N 1
ATOM 3059 C CA . GLY B 1 137 ? -14.312 3.803 16.688 1 94.88 137 GLY B CA 1
ATOM 3060 C C . GLY B 1 137 ? -13.711 2.537 16.094 1 94.88 137 GLY B C 1
ATOM 3061 O O . GLY B 1 137 ? -12.5 2.32 16.188 1 94.88 137 GLY B O 1
ATOM 3062 N N . LEU B 1 138 ? -14.648 1.642 15.703 1 96.19 138 LEU B N 1
ATOM 3063 C CA . LEU B 1 138 ? -14.281 0.35 15.133 1 96.19 138 LEU B CA 1
ATOM 3064 C C . LEU B 1 138 ? -14.906 0.166 13.758 1 96.19 138 LEU B C 1
ATOM 3066 O O . LEU B 1 138 ? -15.953 0.752 13.461 1 96.19 138 LEU B O 1
ATOM 3070 N N . ARG B 1 139 ? -14.227 -0.546 12.93 1 95.12 139 ARG B N 1
ATOM 3071 C CA . ARG B 1 139 ? -14.75 -0.935 11.625 1 95.12 139 ARG B CA 1
ATOM 3072 C C . ARG B 1 139 ? -15.086 -2.422 11.594 1 95.12 139 ARG B C 1
ATOM 3074 O O . ARG B 1 139 ? -14.352 -3.244 12.141 1 95.12 139 ARG B O 1
ATOM 3081 N N . HIS B 1 140 ? -16.156 -2.676 10.938 1 93.5 140 HIS B N 1
ATOM 3082 C CA . HIS B 1 140 ? -16.656 -4.043 10.891 1 93.5 140 HIS B CA 1
ATOM 3083 C C . HIS B 1 140 ? -17 -4.461 9.461 1 93.5 140 HIS B C 1
ATOM 3085 O O . HIS B 1 140 ? -17.609 -3.695 8.711 1 93.5 140 HIS B O 1
ATOM 3091 N N . ARG B 1 141 ? -16.484 -5.578 9.141 1 89.12 141 ARG B N 1
ATOM 3092 C CA . ARG B 1 141 ? -16.984 -6.223 7.93 1 89.12 141 ARG B CA 1
ATOM 3093 C C . ARG B 1 141 ? -18.219 -7.059 8.219 1 89.12 141 ARG B C 1
ATOM 3095 O O . ARG B 1 141 ? -18.266 -7.793 9.211 1 89.12 141 ARG B O 1
ATOM 3102 N N . GLU B 1 142 ? -19.141 -6.879 7.312 1 82.62 142 GLU B N 1
ATOM 3103 C CA . GLU B 1 142 ? -20.359 -7.637 7.531 1 82.62 142 GLU B CA 1
ATOM 3104 C C . GLU B 1 142 ? -20.078 -9.133 7.609 1 82.62 142 GLU B C 1
ATOM 3106 O O . GLU B 1 142 ? -19.344 -9.68 6.785 1 82.62 142 GLU B O 1
ATOM 3111 N N . GLY B 1 143 ? -20.594 -9.734 8.656 1 80.94 143 GLY B N 1
ATOM 3112 C CA . GLY B 1 143 ? -20.453 -11.172 8.812 1 80.94 143 GLY B CA 1
ATOM 3113 C C . GLY B 1 143 ? -19.312 -11.562 9.727 1 80.94 143 GLY B C 1
ATOM 3114 O O . GLY B 1 143 ? -19.234 -12.703 10.195 1 80.94 143 GLY B O 1
ATOM 3115 N N . ASP B 1 144 ? -18.406 -10.695 9.945 1 85.62 144 ASP B N 1
ATOM 3116 C CA . ASP B 1 144 ? -17.281 -11.008 10.812 1 85.62 144 ASP B CA 1
ATOM 3117 C C . ASP B 1 144 ? -17.656 -10.852 12.281 1 85.62 144 ASP B C 1
ATOM 3119 O O . ASP B 1 144 ? -18.453 -9.977 12.633 1 85.62 144 ASP B O 1
ATOM 3123 N N . SER B 1 145 ? -17.141 -11.672 13.031 1 87.56 145 SER B N 1
ATOM 3124 C CA . SER B 1 145 ? -17.422 -11.625 14.461 1 87.56 145 SER B CA 1
ATOM 3125 C C . SER B 1 145 ? -16.531 -10.609 15.172 1 87.56 145 SER B C 1
ATOM 3127 O O . SER B 1 145 ? -16.953 -10.008 16.172 1 87.56 145 SER B O 1
ATOM 3129 N N . ALA B 1 146 ? -15.375 -10.477 14.711 1 94.38 146 ALA B N 1
ATOM 3130 C CA . ALA B 1 146 ? -14.43 -9.547 15.328 1 94.38 146 ALA B CA 1
ATOM 3131 C C . ALA B 1 146 ? -14.25 -8.297 14.469 1 94.38 146 ALA B C 1
ATOM 3133 O O . ALA B 1 146 ? -14.383 -8.359 13.242 1 94.38 146 ALA B O 1
ATOM 3134 N N . PRO B 1 147 ? -13.953 -7.129 15.07 1 96.88 147 PRO B N 1
ATOM 3135 C CA . PRO B 1 147 ? -13.719 -5.906 14.297 1 96.88 147 PRO B CA 1
ATOM 3136 C C . PRO B 1 147 ? -12.547 -6.035 13.328 1 96.88 147 PRO B C 1
ATOM 3138 O O . PRO B 1 147 ? -11.562 -6.707 13.633 1 96.88 147 PRO B O 1
ATOM 3141 N N . LEU B 1 148 ? -12.648 -5.367 12.258 1 96.5 148 LEU B N 1
ATOM 3142 C CA . LEU B 1 148 ? -11.625 -5.398 11.219 1 96.5 148 LEU B CA 1
ATOM 3143 C C . LEU B 1 148 ? -10.547 -4.352 11.484 1 96.5 148 LEU B C 1
ATOM 3145 O O . LEU B 1 148 ? -9.398 -4.516 11.07 1 96.5 148 LEU B O 1
ATOM 3149 N N . ALA B 1 149 ? -10.969 -3.287 12.148 1 97.81 149 ALA B N 1
ATOM 3150 C CA . ALA B 1 149 ? -10 -2.219 12.391 1 97.81 149 ALA B CA 1
ATOM 3151 C C . ALA B 1 149 ? -10.453 -1.307 13.523 1 97.81 149 ALA B C 1
ATOM 3153 O O . ALA B 1 149 ? -11.648 -1.234 13.828 1 97.81 149 ALA B O 1
ATOM 3154 N N . ARG B 1 150 ? -9.523 -0.749 14.18 1 98 150 ARG B N 1
ATOM 3155 C CA . ARG B 1 150 ? -9.758 0.434 15 1 98 150 ARG B CA 1
ATOM 3156 C C . ARG B 1 150 ? -9.398 1.708 14.242 1 98 150 ARG B C 1
ATOM 3158 O O . ARG B 1 150 ? -8.367 1.767 13.57 1 98 150 ARG B O 1
ATOM 3165 N N . THR B 1 151 ? -10.258 2.682 14.352 1 96.88 151 THR B N 1
ATOM 3166 C CA . THR B 1 151 ? -10.086 3.875 13.531 1 96.88 151 THR B CA 1
ATOM 3167 C C . THR B 1 151 ? -10.18 5.137 14.383 1 96.88 151 THR B C 1
ATOM 3169 O O . THR B 1 151 ? -10.984 5.203 15.32 1 96.88 151 THR B O 1
ATOM 3172 N N . GLN B 1 152 ? -9.336 6.039 14.141 1 96.62 152 GLN B N 1
ATOM 3173 C CA . GLN B 1 152 ? -9.406 7.418 14.617 1 96.62 152 GLN B CA 1
ATOM 3174 C C . GLN B 1 152 ? -9.586 8.391 13.445 1 96.62 152 GLN B C 1
ATOM 3176 O O . GLN B 1 152 ? -8.82 8.352 12.484 1 96.62 152 GLN B O 1
ATOM 3181 N N . VAL B 1 153 ? -10.586 9.188 13.594 1 96.44 153 VAL B N 1
ATOM 3182 C CA . VAL B 1 153 ? -10.852 10.141 12.516 1 96.44 153 VAL B CA 1
ATOM 3183 C C . VAL B 1 153 ? -10.727 11.562 13.047 1 96.44 153 VAL B C 1
ATOM 3185 O O . VAL B 1 153 ? -11.164 11.859 14.164 1 96.44 153 VAL B O 1
ATOM 3188 N N . TYR B 1 154 ? -10.102 12.398 12.234 1 96.75 154 TYR B N 1
ATOM 3189 C CA . TYR B 1 154 ? -9.922 13.812 12.555 1 96.75 154 TYR B CA 1
ATOM 3190 C C . TYR B 1 154 ? -10.5 14.695 11.453 1 96.75 154 TYR B C 1
ATOM 3192 O O . TYR B 1 154 ? -10.297 14.438 10.266 1 96.75 154 TYR B O 1
ATOM 3200 N N . VAL B 1 155 ? -11.211 15.711 11.883 1 96 155 VAL B N 1
ATOM 3201 C CA . VAL B 1 155 ? -11.617 16.797 10.992 1 96 155 VAL B CA 1
ATOM 3202 C C . VAL B 1 155 ? -11.398 18.141 11.68 1 96 155 VAL B C 1
ATOM 3204 O O . VAL B 1 155 ? -11.422 18.234 12.906 1 96 155 VAL B O 1
ATOM 3207 N N . PRO B 1 156 ? -11.109 19.156 10.828 1 94.44 156 PRO B N 1
ATOM 3208 C CA . PRO B 1 156 ? -11.078 20.469 11.453 1 94.44 156 PRO B CA 1
ATOM 3209 C C . PRO B 1 156 ? -12.352 20.797 12.227 1 94.44 156 PRO B C 1
ATOM 3211 O O . PRO B 1 156 ? -13.445 20.406 11.812 1 94.44 156 PRO B O 1
ATOM 3214 N N . SER B 1 157 ? -12.188 21.562 13.266 1 95.5 157 SER B N 1
ATOM 3215 C CA . SER B 1 157 ? -13.305 21.844 14.156 1 95.5 157 SER B CA 1
ATOM 3216 C C . SER B 1 157 ? -14.453 22.516 13.406 1 95.5 157 SER B C 1
ATOM 3218 O O . SER B 1 157 ? -15.625 22.312 13.742 1 95.5 157 SER B O 1
ATOM 3220 N N . ALA B 1 158 ? -14.133 23.219 12.398 1 94 158 ALA B N 1
ATOM 3221 C CA . ALA B 1 158 ? -15.141 23.891 11.586 1 94 158 ALA B CA 1
ATOM 3222 C C . ALA B 1 158 ? -16.094 22.891 10.938 1 94 158 ALA B C 1
ATOM 3224 O O . ALA B 1 158 ? -17.219 23.25 10.57 1 94 158 ALA B O 1
ATOM 3225 N N . TYR B 1 159 ? -15.711 21.625 10.852 1 94.56 159 TYR B N 1
ATOM 3226 C CA . TYR B 1 159 ? -16.516 20.641 10.148 1 94.56 159 TYR B CA 1
ATOM 3227 C C . TYR B 1 159 ? -17.031 19.578 11.109 1 94.56 159 TYR B C 1
ATOM 3229 O O . TYR B 1 159 ? -17.344 18.453 10.695 1 94.56 159 TYR B O 1
ATOM 3237 N N . ARG B 1 160 ? -17.094 19.875 12.336 1 93.75 160 ARG B N 1
ATOM 3238 C CA . ARG B 1 160 ? -17.5 18.922 13.375 1 93.75 160 ARG B CA 1
ATOM 3239 C C . ARG B 1 160 ? -18.844 18.297 13.055 1 93.75 160 ARG B C 1
ATOM 3241 O O . ARG B 1 160 ? -19.109 17.141 13.422 1 93.75 160 ARG B O 1
ATOM 3248 N N . ALA B 1 161 ? -19.672 19.016 12.406 1 91 161 ALA B N 1
ATOM 3249 C CA . ALA B 1 161 ? -21.031 18.562 12.109 1 91 161 ALA B CA 1
ATOM 3250 C C . ALA B 1 161 ? -21 17.312 11.234 1 91 161 ALA B C 1
ATOM 3252 O O . ALA B 1 161 ? -21.906 16.484 11.297 1 91 161 ALA B O 1
ATOM 3253 N N . ALA B 1 162 ? -19.969 17.203 10.461 1 89.38 162 ALA B N 1
ATOM 3254 C CA . ALA B 1 162 ? -19.844 16.016 9.617 1 89.38 162 ALA B CA 1
ATOM 3255 C C . ALA B 1 162 ? -19.672 14.758 10.461 1 89.38 162 ALA B C 1
ATOM 3257 O O . ALA B 1 162 ? -20.219 13.695 10.125 1 89.38 162 ALA B O 1
ATOM 3258 N N . LEU B 1 163 ? -18.938 14.82 11.562 1 88.31 163 LEU B N 1
ATOM 3259 C CA . LEU B 1 163 ? -18.734 13.672 12.438 1 88.31 163 LEU B CA 1
ATOM 3260 C C . LEU B 1 163 ? -19.969 13.43 13.305 1 88.31 163 LEU B C 1
ATOM 3262 O O . LEU B 1 163 ? -20.328 12.281 13.562 1 88.31 163 LEU B O 1
ATOM 3266 N N . ASP B 1 164 ? -20.547 14.555 13.68 1 84.88 164 ASP B N 1
ATOM 3267 C CA . ASP B 1 164 ? -21.719 14.445 14.539 1 84.88 164 ASP B CA 1
ATOM 3268 C C . ASP B 1 164 ? -22.875 13.789 13.789 1 84.88 164 ASP B C 1
ATOM 3270 O O . ASP B 1 164 ? -23.719 13.109 14.398 1 84.88 164 ASP B O 1
ATOM 3274 N N . ALA B 1 165 ? -22.875 13.969 12.523 1 78.31 165 ALA B N 1
ATOM 3275 C CA . ALA B 1 165 ? -23.953 13.453 11.688 1 78.31 165 ALA B CA 1
ATOM 3276 C C . ALA B 1 165 ? -23.609 12.07 11.133 1 78.31 165 ALA B C 1
ATOM 3278 O O . ALA B 1 165 ? -24.312 11.555 10.266 1 78.31 165 ALA B O 1
ATOM 3279 N N . PHE B 1 166 ? -22.5 11.492 11.406 1 79.56 166 PHE B N 1
ATOM 3280 C CA . PHE B 1 166 ? -22 10.273 10.789 1 79.56 166 PHE B CA 1
ATOM 3281 C C . PHE B 1 166 ? -23.016 9.148 10.875 1 79.56 166 PHE B C 1
ATOM 3283 O O . PHE B 1 166 ? -23.062 8.273 10.016 1 79.56 166 PHE B O 1
ATOM 3290 N N . GLY B 1 167 ? -24.141 9.32 11.531 1 69.06 167 GLY B N 1
ATOM 3291 C CA . GLY B 1 167 ? -25.281 8.43 11.531 1 69.06 167 GLY B CA 1
ATOM 3292 C C . GLY B 1 167 ? -24.906 6.965 11.609 1 69.06 167 GLY B C 1
ATOM 3293 O O . GLY B 1 167 ? -24.125 6.562 12.477 1 69.06 167 GLY B O 1
ATOM 3294 N N . ASP B 1 168 ? -25.344 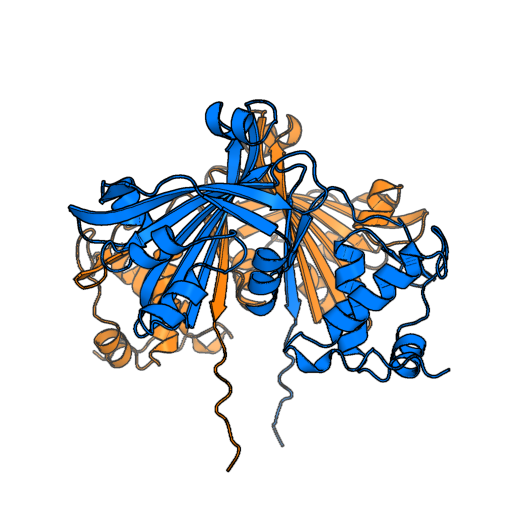6.148 10.391 1 66.5 168 ASP B N 1
ATOM 3295 C CA . ASP B 1 168 ? -25.328 4.688 10.422 1 66.5 168 ASP B CA 1
ATOM 3296 C C . ASP B 1 168 ? -23.953 4.145 10.07 1 66.5 168 ASP B C 1
ATOM 3298 O O . ASP B 1 168 ? -23.75 2.928 10.031 1 66.5 168 ASP B O 1
ATOM 3302 N N . GLY B 1 169 ? -23.078 4.969 9.828 1 71.19 169 GLY B N 1
ATOM 3303 C CA . GLY B 1 169 ? -21.703 4.512 9.703 1 71.19 169 GLY B CA 1
ATOM 3304 C C . GLY B 1 169 ? -21.359 4.012 8.312 1 71.19 169 GLY B C 1
ATOM 3305 O O . GLY B 1 169 ? -20.312 3.4 8.109 1 71.19 169 GLY B O 1
ATOM 3306 N N . ARG B 1 170 ? -22.203 4.344 7.32 1 76 170 ARG B N 1
ATOM 3307 C CA . ARG B 1 170 ? -21.984 3.789 5.988 1 76 170 ARG B CA 1
ATOM 3308 C C . ARG B 1 170 ? -21.562 4.879 5.004 1 76 170 ARG B C 1
ATOM 3310 O O . ARG B 1 170 ? -21.047 4.582 3.924 1 76 170 ARG B O 1
ATOM 3317 N N . THR B 1 171 ? -21.812 6.07 5.402 1 81.62 171 THR B N 1
ATOM 3318 C CA . THR B 1 171 ? -21.422 7.168 4.527 1 81.62 171 THR B CA 1
ATOM 3319 C C . THR B 1 171 ? -20 7.641 4.852 1 81.62 171 THR B C 1
ATOM 3321 O O . THR B 1 171 ? -19.703 7.957 6 1 81.62 171 THR B O 1
ATOM 3324 N N . PRO B 1 172 ? -19.203 7.633 3.832 1 87.94 172 PRO B N 1
ATOM 3325 C CA . PRO B 1 172 ? -17.859 8.164 4.086 1 87.94 172 PRO B CA 1
ATOM 3326 C C . PRO B 1 172 ? -17.891 9.594 4.625 1 87.94 172 PRO B C 1
ATOM 3328 O O . PRO B 1 172 ? -18.719 10.398 4.207 1 87.94 172 PRO B O 1
ATOM 3331 N N . ILE B 1 173 ? -17.031 9.898 5.48 1 90.5 173 ILE B N 1
ATOM 3332 C CA . ILE B 1 173 ? -16.969 11.227 6.09 1 90.5 173 ILE B CA 1
ATOM 3333 C C . ILE B 1 173 ? -16.688 12.273 5.02 1 90.5 173 ILE B C 1
ATOM 3335 O O . ILE B 1 173 ? -17.266 13.367 5.051 1 90.5 173 ILE B O 1
ATOM 3339 N N . TYR B 1 174 ? -15.836 11.961 4.082 1 89.75 174 TYR B N 1
ATOM 3340 C CA . TYR B 1 174 ? -15.531 12.922 3.031 1 89.75 174 TYR B CA 1
ATOM 3341 C C . TYR B 1 174 ? -16.781 13.242 2.205 1 89.75 174 TYR B C 1
ATOM 3343 O O . TYR B 1 174 ? -16.891 14.328 1.641 1 89.75 174 TYR B O 1
ATOM 3351 N N . GLU B 1 175 ? -17.688 12.312 2.072 1 87.75 175 GLU B N 1
ATOM 3352 C CA . GLU B 1 175 ? -18.953 12.586 1.404 1 87.75 175 GLU B CA 1
ATOM 3353 C C . GLU B 1 175 ? -19.828 13.516 2.242 1 87.75 175 GLU B C 1
ATOM 3355 O O . GLU B 1 175 ? -20.516 14.375 1.701 1 87.75 175 GLU B O 1
ATOM 3360 N N . LEU B 1 176 ? -19.828 13.305 3.496 1 90.25 176 LEU B N 1
ATOM 3361 C CA . LEU B 1 176 ? -20.562 14.188 4.391 1 90.25 176 LEU B CA 1
ATOM 3362 C C . LEU B 1 176 ? -20.016 15.602 4.34 1 90.25 176 LEU B C 1
ATOM 3364 O O . LEU B 1 176 ? -20.766 16.578 4.359 1 90.25 176 LEU B O 1
ATOM 3368 N N . LEU B 1 177 ? -18.688 15.703 4.27 1 93.06 177 LEU B N 1
ATOM 3369 C CA . LEU B 1 177 ? -18.047 17.016 4.129 1 93.06 177 LEU B CA 1
ATOM 3370 C C . LEU B 1 177 ? -18.484 17.688 2.84 1 93.06 177 LEU B C 1
ATOM 3372 O O . LEU B 1 177 ? -18.734 18.906 2.832 1 93.06 177 LEU B O 1
ATOM 3376 N N . GLN B 1 178 ? -18.609 16.922 1.84 1 92.06 178 GLN B N 1
ATOM 3377 C CA . GLN B 1 178 ? -19.062 17.469 0.563 1 92.06 178 GLN B CA 1
ATOM 3378 C C . GLN B 1 178 ? -20.516 17.922 0.643 1 92.06 178 GLN B C 1
ATOM 3380 O O . GLN B 1 178 ? -20.844 19.031 0.243 1 92.06 178 GLN B O 1
ATOM 3385 N N . ARG B 1 179 ? -21.375 17.172 1.159 1 89.38 179 ARG B N 1
ATOM 3386 C CA . ARG B 1 179 ? -22.812 17.422 1.221 1 89.38 179 ARG B CA 1
ATOM 3387 C C . ARG B 1 179 ? -23.109 18.625 2.127 1 89.38 179 ARG B C 1
ATOM 3389 O O . ARG B 1 179 ? -23.953 19.469 1.797 1 89.38 179 ARG B O 1
ATOM 3396 N N . ARG B 1 180 ? -22.422 18.734 3.176 1 92 180 ARG B N 1
ATOM 3397 C CA . ARG B 1 180 ? -22.781 19.688 4.207 1 92 180 ARG B CA 1
ATOM 3398 C C . ARG B 1 180 ? -22 20.984 4.047 1 92 180 ARG B C 1
ATOM 3400 O O . ARG B 1 180 ? -22.5 22.062 4.371 1 92 180 ARG B O 1
ATOM 3407 N N . PHE B 1 181 ? -20.797 20.859 3.518 1 94.5 181 PHE B N 1
ATOM 3408 C CA . PHE B 1 181 ? -19.938 22.031 3.518 1 94.5 181 PHE B CA 1
ATOM 3409 C C . PHE B 1 181 ? -19.469 22.359 2.104 1 94.5 181 PHE B C 1
ATOM 3411 O O . PHE B 1 181 ? -18.75 23.344 1.895 1 94.5 181 PHE B O 1
ATOM 3418 N N . GLY B 1 182 ? -19.75 21.5 1.184 1 93.56 182 GLY B N 1
ATOM 3419 C CA . GLY B 1 182 ? -19.375 21.75 -0.201 1 93.56 182 GLY B CA 1
ATOM 3420 C C . GLY B 1 182 ? -17.906 21.484 -0.482 1 93.56 182 GLY B C 1
ATOM 3421 O O . GLY B 1 182 ? -17.375 21.938 -1.496 1 93.56 182 GLY B O 1
ATOM 3422 N N . LEU B 1 183 ? -17.281 20.75 0.372 1 93.19 183 LEU B N 1
ATOM 3423 C CA . LEU B 1 183 ? -15.852 20.469 0.218 1 93.19 183 LEU B CA 1
ATOM 3424 C C . LEU B 1 183 ? -15.641 19.203 -0.622 1 93.19 183 LEU B C 1
ATOM 3426 O O . LEU B 1 183 ? -16.125 18.125 -0.272 1 93.19 183 LEU B O 1
ATOM 3430 N N . GLN B 1 184 ? -14.945 19.359 -1.665 1 91.81 184 GLN B N 1
ATOM 3431 C CA . GLN B 1 184 ? -14.68 18.219 -2.551 1 91.81 184 GLN B CA 1
ATOM 3432 C C . GLN B 1 184 ? -13.297 17.641 -2.301 1 91.81 184 GLN B C 1
ATOM 3434 O O . GLN B 1 184 ? -12.297 18.359 -2.369 1 91.81 184 GLN B O 1
ATOM 3439 N N . MET B 1 185 ? -13.281 16.375 -2.021 1 90.75 185 MET B N 1
ATOM 3440 C CA . MET B 1 185 ? -12.008 15.656 -1.902 1 90.75 185 MET B CA 1
ATOM 3441 C C . MET B 1 185 ? -11.375 15.453 -3.271 1 90.75 185 MET B C 1
ATOM 3443 O O . MET B 1 185 ? -12.023 14.977 -4.203 1 90.75 185 MET B O 1
ATOM 3447 N N . THR B 1 186 ? -10.086 15.797 -3.441 1 89.69 186 THR B N 1
ATOM 3448 C CA . THR B 1 186 ? -9.43 15.727 -4.742 1 89.69 186 THR B CA 1
ATOM 3449 C C . THR B 1 186 ? -8.258 14.742 -4.707 1 89.69 186 THR B C 1
ATOM 3451 O O . THR B 1 186 ? -7.836 14.242 -5.746 1 89.69 186 THR B O 1
ATOM 3454 N N . GLU B 1 187 ? -7.777 14.5 -3.561 1 90.44 187 GLU B N 1
ATOM 3455 C CA . GLU B 1 187 ? -6.594 13.656 -3.438 1 90.44 187 GLU B CA 1
ATOM 3456 C C . GLU B 1 187 ? -6.582 12.914 -2.105 1 90.44 187 GLU B C 1
ATOM 3458 O O . GLU B 1 187 ? -6.977 13.461 -1.076 1 90.44 187 GLU B O 1
ATOM 3463 N N . VAL B 1 188 ? -6.176 11.672 -2.133 1 92.38 188 VAL B N 1
ATOM 3464 C CA . VAL B 1 188 ? -5.988 10.867 -0.93 1 92.38 188 VAL B CA 1
ATOM 3465 C C . VAL B 1 188 ? -4.543 10.375 -0.852 1 92.38 188 VAL B C 1
ATOM 3467 O O . VAL B 1 188 ? -4.012 9.836 -1.823 1 92.38 188 VAL B O 1
ATOM 3470 N N . ARG B 1 189 ? -3.869 10.664 0.248 1 90.12 189 ARG B N 1
ATOM 3471 C CA . ARG B 1 189 ? -2.525 10.172 0.525 1 90.12 189 ARG B CA 1
ATOM 3472 C C . ARG B 1 189 ? -2.533 9.195 1.694 1 90.12 189 ARG B C 1
ATOM 3474 O O . ARG B 1 189 ? -3.098 9.484 2.75 1 90.12 189 ARG B O 1
ATOM 3481 N N . GLN B 1 190 ? -1.963 8.094 1.437 1 92.69 190 GLN B N 1
ATOM 3482 C CA . GLN B 1 190 ? -1.964 7.074 2.482 1 92.69 190 GLN B CA 1
ATOM 3483 C C . GLN B 1 190 ? -0.549 6.586 2.775 1 92.69 190 GLN B C 1
ATOM 3485 O O . GLN B 1 190 ? 0.278 6.48 1.867 1 92.69 190 GLN B O 1
ATOM 3490 N N . THR B 1 191 ? -0.249 6.336 4.008 1 92.88 191 THR B N 1
ATOM 3491 C CA . THR B 1 191 ? 0.995 5.711 4.441 1 92.88 191 THR B CA 1
ATOM 3492 C C . THR B 1 191 ? 0.711 4.438 5.23 1 92.88 191 THR B C 1
ATOM 3494 O O . THR B 1 191 ? -0.087 4.445 6.172 1 92.88 191 THR B O 1
ATOM 3497 N N . LEU B 1 192 ? 1.332 3.338 4.785 1 96.06 192 LEU B N 1
ATOM 3498 C CA . LEU B 1 192 ? 1.173 2.039 5.43 1 96.06 192 LEU B CA 1
ATOM 3499 C C . LEU B 1 192 ? 2.441 1.646 6.18 1 96.06 192 LEU B C 1
ATOM 3501 O O . LEU B 1 192 ? 3.543 1.729 5.633 1 96.06 192 LEU B O 1
ATOM 3505 N N . SER B 1 193 ? 2.346 1.266 7.402 1 96.62 193 SER B N 1
ATOM 3506 C CA . SER B 1 193 ? 3.447 0.765 8.219 1 96.62 193 SER B CA 1
ATOM 3507 C C . SER B 1 193 ? 3.004 -0.41 9.086 1 96.62 193 SER B C 1
ATOM 3509 O O . SER B 1 193 ? 1.806 -0.632 9.273 1 96.62 193 SER B O 1
ATOM 3511 N N . ALA B 1 194 ? 3.967 -1.187 9.531 1 98.06 194 ALA B N 1
ATOM 3512 C CA . ALA B 1 194 ? 3.691 -2.287 10.453 1 98.06 194 ALA B CA 1
ATOM 3513 C C . ALA B 1 194 ? 3.965 -1.878 11.898 1 98.06 194 ALA B C 1
ATOM 3515 O O . ALA B 1 194 ? 4.965 -1.215 12.18 1 98.06 194 ALA B O 1
ATOM 3516 N N . VAL B 1 195 ? 3.076 -2.273 12.742 1 97.88 195 VAL B N 1
ATOM 3517 C CA . VAL B 1 195 ? 3.234 -1.984 14.164 1 97.88 195 VAL B CA 1
ATOM 3518 C C . VAL B 1 195 ? 2.84 -3.207 14.992 1 97.88 195 VAL B C 1
ATOM 3520 O O . VAL B 1 195 ? 2.139 -4.098 14.5 1 97.88 195 VAL B O 1
ATOM 3523 N N . ASN B 1 196 ? 3.354 -3.27 16.234 1 98.31 196 ASN B N 1
ATOM 3524 C CA . ASN B 1 196 ? 2.779 -4.18 17.219 1 98.31 196 ASN B CA 1
ATOM 3525 C C . ASN B 1 196 ? 1.586 -3.551 17.938 1 98.31 196 ASN B C 1
ATOM 3527 O O . ASN B 1 196 ? 1.653 -2.4 18.375 1 98.31 196 ASN B O 1
ATOM 3531 N N . LEU B 1 197 ? 0.486 -4.324 17.984 1 98 197 LEU B N 1
ATOM 3532 C CA . LEU B 1 197 ? -0.71 -3.807 18.641 1 98 197 LEU B CA 1
ATOM 3533 C C . LEU B 1 197 ? -0.503 -3.705 20.156 1 98 197 LEU B C 1
ATOM 3535 O O . LEU B 1 197 ? -0.134 -4.688 20.797 1 98 197 LEU B O 1
ATOM 3539 N N . GLY B 1 198 ? -0.71 -2.482 20.672 1 97.12 198 GLY B N 1
ATOM 3540 C CA . GLY B 1 198 ? -0.696 -2.301 22.109 1 97.12 198 GLY B CA 1
ATOM 3541 C C . GLY B 1 198 ? -1.906 -2.902 22.797 1 97.12 198 GLY B C 1
ATOM 3542 O O . GLY B 1 198 ? -2.818 -3.402 22.141 1 97.12 198 GLY B O 1
ATOM 3543 N N . GLU B 1 199 ? -1.952 -2.857 24.062 1 97.31 199 GLU B N 1
ATOM 3544 C CA . GLU B 1 199 ? -2.992 -3.502 24.859 1 97.31 199 GLU B CA 1
ATOM 3545 C C . GLU B 1 199 ? -4.379 -2.998 24.469 1 97.31 199 GLU B C 1
ATOM 3547 O O . GLU B 1 199 ? -5.293 -3.791 24.25 1 97.31 199 GLU B O 1
ATOM 3552 N N . ASP B 1 200 ? -4.555 -1.699 24.312 1 96.62 200 ASP B N 1
ATOM 3553 C CA . ASP B 1 200 ? -5.863 -1.113 24.031 1 96.62 200 ASP B CA 1
ATOM 3554 C C . ASP B 1 200 ? -6.359 -1.528 22.656 1 96.62 200 ASP B C 1
ATOM 3556 O O . ASP B 1 200 ? -7.504 -1.958 22.5 1 96.62 200 ASP B O 1
ATOM 3560 N N . ASP B 1 201 ? -5.484 -1.393 21.703 1 97.19 201 ASP B N 1
ATOM 3561 C CA . ASP B 1 201 ? -5.852 -1.787 20.344 1 97.19 201 ASP B CA 1
ATOM 3562 C C . ASP B 1 201 ? -6.145 -3.283 20.266 1 97.19 201 ASP B C 1
ATOM 3564 O O . ASP B 1 201 ? -7.121 -3.699 19.641 1 97.19 201 ASP B O 1
ATOM 3568 N N . ALA B 1 202 ? -5.258 -4.047 20.938 1 98 202 ALA B N 1
ATOM 3569 C CA . ALA B 1 202 ? -5.422 -5.5 20.922 1 98 202 ALA B CA 1
ATOM 3570 C C . ALA B 1 202 ? -6.762 -5.906 21.531 1 98 202 ALA B C 1
ATOM 3572 O O . ALA B 1 202 ? -7.461 -6.766 20.984 1 98 202 ALA B O 1
ATOM 3573 N N . ARG B 1 203 ? -7.062 -5.312 22.609 1 97.44 203 ARG B N 1
ATOM 3574 C CA . ARG B 1 203 ? -8.336 -5.602 23.266 1 97.44 203 ARG B CA 1
ATOM 3575 C C . ARG B 1 203 ? -9.508 -5.242 22.359 1 97.44 203 ARG B C 1
ATOM 3577 O O . ARG B 1 203 ? -10.422 -6.051 22.172 1 97.44 203 ARG B O 1
ATOM 3584 N N . ALA B 1 204 ? -9.5 -4.047 21.797 1 97.25 204 ALA B N 1
ATOM 3585 C CA . ALA B 1 204 ? -10.578 -3.574 20.938 1 97.25 204 ALA B CA 1
ATOM 3586 C C . ALA B 1 204 ? -10.742 -4.473 19.719 1 97.25 204 ALA B C 1
ATOM 3588 O O . ALA B 1 204 ? -11.859 -4.715 19.25 1 97.25 204 ALA B O 1
ATOM 3589 N N . LEU B 1 205 ? -9.648 -4.988 19.234 1 97.94 205 LEU B N 1
ATOM 3590 C CA . LEU B 1 205 ? -9.648 -5.746 17.984 1 97.94 205 LEU B CA 1
ATOM 3591 C C . LEU B 1 205 ? -9.68 -7.246 18.266 1 97.94 205 LEU B C 1
ATOM 3593 O O . LEU B 1 205 ? -9.641 -8.055 17.328 1 97.94 205 LEU B O 1
ATOM 3597 N N . GLN B 1 206 ? -9.711 -7.613 19.531 1 97.62 206 GLN B N 1
ATOM 3598 C CA . GLN B 1 206 ? -9.875 -8.992 19.969 1 97.62 206 GLN B CA 1
ATOM 3599 C C . GLN B 1 206 ? -8.734 -9.867 19.453 1 97.62 206 GLN B C 1
ATOM 3601 O O . GLN B 1 206 ? -8.969 -10.93 18.875 1 97.62 206 GLN B O 1
ATOM 3606 N N . VAL B 1 207 ? -7.52 -9.406 19.656 1 97.5 207 VAL B N 1
ATOM 3607 C CA . VAL B 1 207 ? -6.301 -10.156 19.375 1 97.5 207 VAL B CA 1
ATOM 3608 C C . VAL B 1 207 ? -5.348 -10.055 20.562 1 97.5 207 VAL B C 1
ATOM 3610 O O . VAL B 1 207 ? -5.605 -9.312 21.516 1 97.5 207 VAL B O 1
ATOM 3613 N N . GLU B 1 208 ? -4.301 -10.789 20.562 1 97.56 208 GLU B N 1
ATOM 3614 C CA . GLU B 1 208 ? -3.318 -10.75 21.641 1 97.56 208 GLU B CA 1
ATOM 3615 C C . GLU B 1 208 ? -2.455 -9.5 21.547 1 97.56 208 GLU B C 1
ATOM 3617 O O . GLU B 1 208 ? -2.055 -9.086 20.469 1 97.56 208 GLU B O 1
ATOM 3622 N N . PRO B 1 209 ? -2.18 -8.93 22.75 1 97.94 209 PRO B N 1
ATOM 3623 C CA . PRO B 1 209 ? -1.193 -7.848 22.719 1 97.94 209 PRO B CA 1
ATOM 3624 C C . PRO B 1 209 ? 0.126 -8.266 22.078 1 97.94 209 PRO B C 1
ATOM 3626 O O . PRO B 1 209 ? 0.585 -9.398 22.281 1 97.94 209 PRO B O 1
ATOM 3629 N N . GLY B 1 210 ? 0.657 -7.387 21.25 1 97.38 210 GLY B N 1
ATOM 3630 C CA . GLY B 1 210 ? 1.892 -7.719 20.562 1 97.38 210 GLY B CA 1
ATOM 3631 C C . GLY B 1 210 ? 1.661 -8.289 19.172 1 97.38 210 GLY B C 1
ATOM 3632 O O . GLY B 1 210 ? 2.605 -8.453 18.406 1 97.38 210 GLY B O 1
ATOM 3633 N N . SER B 1 211 ? 0.393 -8.586 18.828 1 98 211 SER B N 1
ATOM 3634 C CA . SER B 1 211 ? 0.089 -9.039 17.484 1 98 211 SER B CA 1
ATOM 3635 C C . SER B 1 211 ? 0.474 -7.984 16.438 1 98 211 SER B C 1
ATOM 3637 O O . SER B 1 211 ? 0.43 -6.785 16.734 1 98 211 SER B O 1
ATOM 3639 N N . PRO B 1 212 ? 0.896 -8.414 15.281 1 98.25 212 PRO B N 1
ATOM 3640 C CA . PRO B 1 212 ? 1.216 -7.434 14.242 1 98.25 212 PRO B CA 1
ATOM 3641 C C . PRO B 1 212 ? -0.024 -6.738 13.688 1 98.25 212 PRO B C 1
ATOM 3643 O O . PRO B 1 212 ? -1.103 -7.336 13.641 1 98.25 212 PRO B O 1
ATOM 3646 N N . GLY B 1 213 ? 0.14 -5.52 13.359 1 98.5 213 GLY B N 1
ATOM 3647 C CA . GLY B 1 213 ? -0.936 -4.746 12.758 1 98.5 213 GLY B CA 1
ATOM 3648 C C . GLY B 1 213 ? -0.465 -3.84 11.641 1 98.5 213 GLY B C 1
ATOM 3649 O O . GLY B 1 213 ? 0.677 -3.375 11.648 1 98.5 213 GLY B O 1
ATOM 3650 N N . LEU B 1 214 ? -1.306 -3.678 10.68 1 98.06 214 LEU B N 1
ATOM 3651 C CA . LEU B 1 214 ? -1.089 -2.666 9.648 1 98.06 214 LEU B CA 1
ATOM 3652 C C . LEU B 1 214 ? -1.64 -1.314 10.094 1 98.06 214 LEU B C 1
ATOM 3654 O O . LEU B 1 214 ? -2.834 -1.188 10.367 1 98.06 214 LEU B O 1
ATOM 3658 N N . HIS B 1 215 ? -0.734 -0.405 10.25 1 98.06 215 HIS B N 1
ATOM 3659 C CA . HIS B 1 215 ? -1.065 0.976 10.586 1 98.06 215 HIS B CA 1
ATOM 3660 C C . HIS B 1 215 ? -1.185 1.832 9.328 1 98.06 215 HIS B C 1
ATOM 3662 O O . HIS B 1 215 ? -0.204 2.02 8.602 1 98.06 215 HIS B O 1
ATOM 3668 N N . ILE B 1 216 ? -2.4 2.361 9.047 1 97.06 216 ILE B N 1
ATOM 3669 C CA . ILE B 1 216 ? -2.664 3.113 7.824 1 97.06 216 ILE B CA 1
ATOM 3670 C C . ILE B 1 216 ? -3.139 4.52 8.18 1 97.06 216 ILE B C 1
ATOM 3672 O O . ILE B 1 216 ? -4.191 4.691 8.797 1 97.06 216 ILE B O 1
ATOM 3676 N N . VAL B 1 217 ? -2.326 5.453 7.801 1 96.56 217 VAL B N 1
ATOM 3677 C CA . VAL B 1 217 ? -2.721 6.855 7.906 1 96.56 217 VAL B CA 1
ATOM 3678 C C . VAL B 1 217 ? -3.211 7.355 6.547 1 96.56 217 VAL B C 1
ATOM 3680 O O . VAL B 1 217 ? -2.467 7.336 5.566 1 96.56 217 VAL B O 1
ATOM 3683 N N . ARG B 1 218 ? -4.457 7.758 6.531 1 95.69 218 ARG B N 1
ATOM 3684 C CA . ARG B 1 218 ? -5.066 8.266 5.305 1 95.69 218 ARG B CA 1
ATOM 3685 C C . ARG B 1 218 ? -5.434 9.734 5.445 1 95.69 218 ARG B C 1
ATOM 3687 O O . ARG B 1 218 ? -6.16 10.117 6.367 1 95.69 218 ARG B O 1
ATOM 3694 N N . LYS B 1 219 ? -4.945 10.516 4.535 1 94.62 219 LYS B N 1
ATOM 3695 C CA . LYS B 1 219 ? -5.223 11.945 4.52 1 94.62 219 LYS B CA 1
ATOM 3696 C C . LYS B 1 219 ? -6.02 12.344 3.281 1 94.62 219 LYS B C 1
ATOM 3698 O O . LYS B 1 219 ? -5.637 12.008 2.158 1 94.62 219 LYS B O 1
ATOM 3703 N N . TYR B 1 220 ? -7.102 12.992 3.549 1 94.88 220 TYR B N 1
ATOM 3704 C CA . TYR B 1 220 ? -7.988 13.453 2.486 1 94.88 220 TYR B CA 1
ATOM 3705 C C . TYR B 1 220 ? -7.82 14.945 2.248 1 94.88 220 TYR B C 1
ATOM 3707 O O . TYR B 1 220 ? -8.023 15.758 3.158 1 94.88 220 TYR B O 1
ATOM 3715 N N . TYR B 1 221 ? -7.492 15.219 0.997 1 92.56 221 TYR B N 1
ATOM 3716 C CA . TYR B 1 221 ? -7.25 16.609 0.658 1 92.56 221 TYR B CA 1
ATOM 3717 C C . TYR B 1 221 ? -8.328 17.141 -0.283 1 92.56 221 TYR B C 1
ATOM 3719 O O . TYR B 1 221 ? -8.805 16.422 -1.156 1 92.56 221 TYR B O 1
ATOM 3727 N N . GLY B 1 222 ? -8.68 18.438 0.032 1 91.12 222 GLY B N 1
ATOM 3728 C CA . GLY B 1 222 ? -9.547 19.141 -0.886 1 91.12 222 GLY B CA 1
ATOM 3729 C C . GLY B 1 222 ? -8.797 19.984 -1.896 1 91.12 222 GLY B C 1
ATOM 3730 O O . GLY B 1 222 ? -7.672 19.641 -2.279 1 91.12 222 GLY B O 1
ATOM 3731 N N . SER B 1 223 ? -9.633 20.953 -2.377 1 83.12 223 SER B N 1
ATOM 3732 C CA . SER B 1 223 ? -9.008 21.906 -3.297 1 83.12 223 SER B CA 1
ATOM 3733 C C . SER B 1 223 ? -7.895 22.688 -2.609 1 83.12 223 SER B C 1
ATOM 3735 O O . SER B 1 223 ? -7.945 22.906 -1.396 1 83.12 223 SER B O 1
ATOM 3737 N N . ASN B 1 224 ? -6.852 23 -3.34 1 77 224 ASN B N 1
ATOM 3738 C CA . ASN B 1 224 ? -5.734 23.812 -2.859 1 77 224 ASN B CA 1
ATOM 3739 C C . ASN B 1 224 ? -4.969 23.109 -1.742 1 77 224 ASN B C 1
ATOM 3741 O O . ASN B 1 224 ? -4.531 23.75 -0.785 1 77 224 ASN B O 1
ATOM 3745 N N . ASP B 1 225 ? -5.059 21.844 -1.582 1 80.19 225 ASP B N 1
ATOM 3746 C CA . ASP B 1 225 ? -4.293 21 -0.666 1 80.19 225 ASP B CA 1
ATOM 3747 C C . ASP B 1 225 ? -4.75 21.203 0.777 1 80.19 225 ASP B C 1
ATOM 3749 O O . ASP B 1 225 ? -3.949 21.078 1.708 1 80.19 225 ASP B O 1
ATOM 3753 N N . GLU B 1 226 ? -5.93 21.594 0.888 1 86.81 226 GLU B N 1
ATOM 3754 C CA . GLU B 1 226 ? -6.492 21.688 2.232 1 86.81 226 GLU B CA 1
ATOM 3755 C C . GLU B 1 226 ? -6.766 20.297 2.811 1 86.81 226 GLU B C 1
ATOM 3757 O O . GLU B 1 226 ? -7.438 19.484 2.18 1 86.81 226 GLU B O 1
ATOM 3762 N N . LEU B 1 227 ? -6.203 20.094 3.992 1 93.62 227 LEU B N 1
ATOM 3763 C CA . LEU B 1 227 ? -6.441 18.812 4.66 1 93.62 227 LEU B CA 1
ATOM 3764 C C . LEU B 1 227 ? -7.828 18.781 5.293 1 93.62 227 LEU B C 1
ATOM 3766 O O . LEU B 1 227 ? -8.109 19.547 6.223 1 93.62 227 LEU B O 1
ATOM 3770 N N . LEU B 1 228 ? -8.734 17.906 4.82 1 95.12 228 LEU B N 1
ATOM 3771 C CA . LEU B 1 228 ? -10.141 17.906 5.199 1 95.12 228 LEU B CA 1
ATOM 3772 C C . LEU B 1 228 ? -10.414 16.859 6.27 1 95.12 228 LEU B C 1
ATOM 3774 O O . LEU B 1 228 ? -11.305 17.031 7.105 1 95.12 228 LEU B O 1
ATOM 3778 N N . GLU B 1 229 ? -9.695 15.812 6.195 1 96.06 229 GLU B N 1
ATOM 3779 C CA . GLU B 1 229 ? -9.922 14.641 7.039 1 96.06 229 GLU B CA 1
ATOM 3780 C C . GLU B 1 229 ? -8.656 13.805 7.164 1 96.06 229 GLU B C 1
ATOM 3782 O O . GLU B 1 229 ? -7.895 13.664 6.203 1 96.06 229 GLU B O 1
ATOM 3787 N N . VAL B 1 230 ? -8.391 13.352 8.328 1 96.81 230 VAL B N 1
ATOM 3788 C CA . VAL B 1 230 ? -7.367 12.336 8.555 1 96.81 230 VAL B CA 1
ATOM 3789 C C . VAL B 1 230 ? -7.988 11.102 9.211 1 96.81 230 VAL B C 1
ATOM 3791 O O . VAL B 1 230 ? -8.781 11.227 10.148 1 96.81 230 VAL B O 1
ATOM 3794 N N . ALA B 1 231 ? -7.742 9.992 8.672 1 97 231 ALA B N 1
ATOM 3795 C CA . ALA B 1 231 ? -8.156 8.727 9.273 1 97 231 ALA B CA 1
ATOM 3796 C C . ALA B 1 231 ? -6.941 7.852 9.586 1 97 231 ALA B C 1
ATOM 3798 O O . ALA B 1 231 ? -6.109 7.598 8.719 1 97 231 ALA B O 1
ATOM 3799 N N . VAL B 1 232 ? -6.793 7.469 10.812 1 97.31 232 VAL B N 1
ATOM 3800 C CA . VAL B 1 232 ? -5.77 6.523 11.242 1 97.31 232 VAL B CA 1
ATOM 3801 C C . VAL B 1 232 ? -6.41 5.168 11.547 1 97.31 232 VAL B C 1
ATOM 3803 O O . VAL B 1 232 ? -7.277 5.066 12.414 1 97.31 232 VAL B O 1
ATOM 3806 N N . ASN B 1 233 ? -6 4.188 10.805 1 97.5 233 ASN B N 1
ATOM 3807 C CA . ASN B 1 233 ? -6.559 2.846 10.953 1 97.5 233 ASN B CA 1
ATOM 3808 C C . ASN B 1 233 ? -5.5 1.841 11.391 1 97.5 233 ASN B C 1
ATOM 3810 O O . ASN B 1 233 ? -4.363 1.881 10.914 1 97.5 233 ASN B O 1
ATOM 3814 N N . ILE B 1 234 ? -5.895 1 12.297 1 98.19 234 ILE B N 1
ATOM 3815 C CA . ILE B 1 234 ? -5.082 -0.15 12.688 1 98.19 234 ILE B CA 1
ATOM 3816 C C . ILE B 1 234 ? -5.844 -1.44 12.383 1 98.19 234 ILE B C 1
ATOM 3818 O O . ILE B 1 234 ? -6.945 -1.652 12.898 1 98.19 234 ILE B O 1
ATOM 3822 N N . HIS B 1 235 ? -5.281 -2.234 11.539 1 98.06 235 HIS B N 1
ATOM 3823 C CA . HIS B 1 235 ? -5.832 -3.533 11.172 1 98.06 235 HIS B CA 1
ATOM 3824 C C . HIS B 1 235 ? -4.965 -4.672 11.703 1 98.06 235 HIS B C 1
ATOM 3826 O O . HIS B 1 235 ? -3.746 -4.668 11.516 1 98.06 235 HIS B O 1
ATOM 3832 N N . PRO B 1 236 ? -5.605 -5.715 12.336 1 97.5 236 PRO B N 1
ATOM 3833 C CA . PRO B 1 236 ? -4.801 -6.891 12.664 1 97.5 236 PRO B CA 1
ATOM 3834 C C . PRO B 1 236 ? -4.211 -7.57 11.438 1 97.5 236 PRO B C 1
ATOM 3836 O O . PRO B 1 236 ? -4.914 -7.777 10.438 1 97.5 236 PRO B O 1
ATOM 3839 N N . GLY B 1 237 ? -2.949 -7.91 11.562 1 95.81 237 GLY B N 1
ATOM 3840 C CA . GLY B 1 237 ? -2.238 -8.484 10.43 1 95.81 237 GLY B CA 1
ATOM 3841 C C . GLY B 1 237 ? -2.889 -9.742 9.891 1 95.81 237 GLY B C 1
ATOM 3842 O O . GLY B 1 237 ? -2.891 -9.984 8.68 1 95.81 237 GLY B O 1
ATOM 3843 N N . GLU B 1 238 ? -3.465 -10.5 10.703 1 92.25 238 GLU B N 1
ATOM 3844 C CA . GLU B 1 238 ? -4.039 -11.789 10.312 1 92.25 238 GLU B CA 1
ATOM 3845 C C . GLU B 1 238 ? -5.363 -11.602 9.586 1 92.25 238 GLU B C 1
ATOM 3847 O O . GLU B 1 238 ? -5.844 -12.516 8.914 1 92.25 238 GLU B O 1
ATOM 3852 N N . ARG B 1 239 ? -5.938 -10.43 9.641 1 93.69 239 ARG B N 1
ATOM 3853 C CA . ARG B 1 239 ? -7.289 -10.258 9.109 1 93.69 239 ARG B CA 1
ATOM 3854 C C . ARG B 1 239 ? -7.305 -9.25 7.969 1 93.69 239 ARG B C 1
ATOM 3856 O O . ARG B 1 239 ? -8.352 -9.008 7.359 1 93.69 239 ARG B O 1
ATOM 3863 N N . PHE B 1 240 ? -6.145 -8.703 7.684 1 94.62 240 PHE B N 1
ATOM 3864 C CA . PHE B 1 240 ? -6.191 -7.617 6.711 1 94.62 240 PHE B CA 1
ATOM 3865 C C . PHE B 1 240 ? -4.906 -7.57 5.891 1 94.62 240 PHE B C 1
ATOM 3867 O O . PHE B 1 240 ? -3.812 -7.734 6.43 1 94.62 240 PHE B O 1
ATOM 3874 N N . SER B 1 241 ? -5.047 -7.348 4.594 1 94.44 241 SER B N 1
ATOM 3875 C CA . SER B 1 241 ? -3.934 -7.047 3.699 1 94.44 241 SER B CA 1
ATOM 3876 C C . SER B 1 241 ? -4.312 -5.977 2.682 1 94.44 241 SER B C 1
ATOM 3878 O O . SER B 1 241 ? -5.492 -5.656 2.521 1 94.44 241 SER B O 1
ATOM 3880 N N . TYR B 1 242 ? -3.305 -5.383 2.186 1 92.69 242 TYR B N 1
ATOM 3881 C CA . TYR B 1 242 ? -3.449 -4.332 1.186 1 92.69 242 TYR B CA 1
ATOM 3882 C C . TYR B 1 242 ? -2.865 -4.766 -0.153 1 92.69 242 TYR B C 1
ATOM 3884 O O . TYR B 1 242 ? -1.751 -5.293 -0.21 1 92.69 242 TYR B O 1
ATOM 3892 N N . SER B 1 243 ? -3.67 -4.578 -1.271 1 90.94 243 SER B N 1
ATOM 3893 C CA . SER B 1 243 ? -3.215 -5.02 -2.586 1 90.94 243 SER B CA 1
ATOM 3894 C C . SER B 1 243 ? -3.088 -3.846 -3.549 1 90.94 243 SER B C 1
ATOM 3896 O O . SER B 1 243 ? -3.939 -2.955 -3.568 1 90.94 243 SER B O 1
ATOM 3898 N N . ILE B 1 244 ? -1.996 -3.85 -4.359 1 88.62 244 ILE B N 1
ATOM 3899 C CA . ILE B 1 244 ? -1.707 -2.805 -5.336 1 88.62 244 ILE B CA 1
ATOM 3900 C C . ILE B 1 244 ? -1.331 -3.438 -6.672 1 88.62 244 ILE B C 1
ATOM 3902 O O . ILE B 1 244 ? -0.522 -4.367 -6.723 1 88.62 244 ILE B O 1
ATOM 3906 N N . THR B 1 245 ? -1.949 -2.908 -7.719 1 86.44 245 THR B N 1
ATOM 3907 C CA . THR B 1 245 ? -1.604 -3.332 -9.07 1 86.44 245 THR B CA 1
ATOM 3908 C C . THR B 1 245 ? -1.114 -2.15 -9.898 1 86.44 245 THR B C 1
ATOM 3910 O O . THR B 1 245 ? -1.759 -1.1 -9.938 1 86.44 245 THR B O 1
ATOM 3913 N N . GLN B 1 246 ? 0.045 -2.316 -10.469 1 84.62 246 GLN B N 1
ATOM 3914 C CA . GLN B 1 246 ? 0.615 -1.3 -11.344 1 84.62 246 GLN B CA 1
ATOM 3915 C C . GLN B 1 246 ? 0.906 -1.87 -12.734 1 84.62 246 GLN B C 1
ATOM 3917 O O . GLN B 1 246 ? 1.491 -2.949 -12.852 1 84.62 246 GLN B O 1
ATOM 3922 N N . ARG B 1 247 ? 0.444 -1.136 -13.758 1 82.69 247 ARG B N 1
ATOM 3923 C CA . ARG B 1 247 ? 0.654 -1.565 -15.133 1 82.69 247 ARG B CA 1
ATOM 3924 C C . ARG B 1 247 ? 1.61 -0.626 -15.859 1 82.69 247 ARG B C 1
ATOM 3926 O O . ARG B 1 247 ? 1.628 0.578 -15.594 1 82.69 247 ARG B O 1
ATOM 3933 N N . LEU B 1 248 ? 2.521 -1.229 -16.656 1 74.62 248 LEU B N 1
ATOM 3934 C CA . LEU B 1 248 ? 3.393 -0.422 -17.5 1 74.62 248 LEU B CA 1
ATOM 3935 C C . LEU B 1 248 ? 2.621 0.136 -18.688 1 74.62 248 LEU B C 1
ATOM 3937 O O . LEU B 1 248 ? 1.849 -0.583 -19.328 1 74.62 248 LEU B O 1
ATOM 3941 N N . VAL B 1 249 ? 2.379 1.454 -18.734 1 58.38 249 VAL B N 1
ATOM 3942 C CA . VAL B 1 249 ? 1.769 2.043 -19.922 1 58.38 249 VAL B CA 1
ATOM 3943 C C . VAL B 1 249 ? 2.795 2.111 -21.047 1 58.38 249 VAL B C 1
ATOM 3945 O O . VAL B 1 249 ? 3.871 2.689 -20.875 1 58.38 249 VAL B O 1
ATOM 3948 N N . TRP B 1 250 ? 2.799 1.192 -21.969 1 47.34 250 TRP B N 1
ATOM 3949 C CA . TRP B 1 250 ? 3.65 1.295 -23.141 1 47.34 250 TRP B CA 1
ATOM 3950 C C . TRP B 1 250 ? 3.27 2.51 -23.984 1 47.34 250 TRP B C 1
ATOM 3952 O O . TRP B 1 250 ? 2.104 2.678 -24.359 1 47.34 250 TRP B O 1
ATOM 3962 N N . GLN B 1 251 ? 3.801 3.672 -23.859 1 42.53 251 GLN B N 1
ATOM 3963 C CA . GLN B 1 251 ? 3.67 4.711 -24.875 1 42.53 251 GLN B CA 1
ATOM 3964 C C . GLN B 1 251 ? 4.145 4.215 -26.25 1 42.53 251 GLN B C 1
ATOM 3966 O O . GLN B 1 251 ? 5.254 3.699 -26.375 1 42.53 251 GLN B O 1
ATOM 3971 N N . GLY B 1 252 ? 3.404 3.703 -27.141 1 32.97 252 GLY B N 1
ATOM 3972 C CA . GLY B 1 252 ? 3.707 3.699 -28.562 1 32.97 252 GLY B CA 1
ATOM 3973 C C . GLY B 1 252 ? 4.477 4.93 -29 1 32.97 252 GLY B C 1
ATOM 3974 O O . GLY B 1 252 ? 4.238 6.031 -28.5 1 32.97 252 GLY B O 1
ATOM 3975 N N . ALA B 1 253 ? 5.793 4.895 -29.609 1 35.41 253 ALA B N 1
ATOM 3976 C CA . ALA B 1 253 ? 6.453 5.844 -30.5 1 35.41 253 ALA B CA 1
ATOM 3977 C C . ALA B 1 253 ? 5.465 6.43 -31.5 1 35.41 253 ALA B C 1
ATOM 3979 O O . ALA B 1 253 ? 5.016 5.734 -32.406 1 35.41 253 ALA B O 1
ATOM 3980 N N . ASN B 1 254 ? 4.438 7.156 -31.25 1 31.7 254 ASN B N 1
ATOM 3981 C CA . ASN B 1 254 ? 4.035 7.949 -32.406 1 31.7 254 ASN B CA 1
ATOM 3982 C C . ASN B 1 254 ? 5.219 8.688 -33 1 31.7 254 ASN B C 1
ATOM 3984 O O . ASN B 1 254 ? 5.312 9.914 -32.906 1 31.7 254 ASN B O 1
ATOM 3988 N N . GLY B 1 255 ? 6.555 8.477 -32.969 1 25.53 255 GLY B N 1
ATOM 3989 C CA . GLY B 1 255 ? 7.172 9.211 -34.062 1 25.53 255 GLY B CA 1
ATOM 3990 C C . GLY B 1 255 ? 6.641 8.805 -35.438 1 25.53 255 GLY B C 1
ATOM 3991 O O . GLY B 1 255 ? 7.16 9.242 -36.469 1 25.53 255 GLY B O 1
ATOM 3992 N N . GLU B 1 256 ? 5.5 8.297 -36 1 21.59 256 GLU B N 1
ATOM 3993 C CA . GLU B 1 256 ? 5.461 8.969 -37.312 1 21.59 256 GLU B CA 1
ATOM 3994 C C . GLU B 1 256 ? 5.02 10.422 -37.156 1 21.59 256 GLU B C 1
ATOM 3996 O O . GLU B 1 256 ? 4.18 10.734 -36.312 1 21.59 256 GLU B O 1
#

Foldseek 3Di:
DLPALPVVVPPVADLLVSLLVVVLVCDLVPVADAFGADDALVVSCRSHVDDSVSSVSSLVVCVQQVQWDQDPPPHIGGHDSGGDLADEQEDADPSSVLVCLQQKFKDWDDKDKDFDDPVNCVLQVDDGRFIKIKIWTFIGGPPDPFTFKIKIKIFGPVLVVLVVVCPRRRDDSQVSCCVPPVWHFDDKDKDKDKDFAAPVRCVNRVHDGRFIWIWMWMFTATPPRHTGMIMIIIGGPVHYYYDYDDDDDPPDPPPD/DLPALPPVVPPVADLLVSLLVVVLVCDLVPVADAFGADDALVVSCRSHVDDSVSSVSSLVVCVQQVQWDQDPPPHIGGHDSGGDQADEQEDADPSSVLVCLQQKFKDWDDKDKDFDDPVNCVLQVDDGRFIKIKIWTFIGGPPDPFTFKIKIKIFGPVLVVLVVVCPRRRDDSQVSCCVPPVWHFDDKDKDKDKDFAAPVRCVNRVHDGRFIWIWMWMFTATPPRHTGMIMIIIGGPVHYYYDYDDDDDPPDPPPD

InterPro domains:
  IPR000524 Transcription regulator HTH, GntR [PF00392] (16-78)
  IPR000524 Transcription regulator HTH, GntR [PR00035] (38-52)
  IPR000524 Transcription regulator HTH, GntR [PR00035] (52-68)
  IPR000524 Transcription regulator HTH, GntR [PS50949] (13-81)
  IPR000524 Transcription regulator HTH, GntR [SM00345] (19-78)
  IPR000524 Transcription regulator HTH, GntR [cd07377] (14-79)
  IPR011663 UbiC transcription regulator-associated [PF07702] (102-240)
  IPR011663 UbiC transcription regulator-associated [SM00866] (99-241)
  IPR028978 Chorismate pyruvate-lyase/UbiC transcription regulator-associated domain superfamily [G3DSA:3.40.1410.10] (93-247)
  IPR028978 Chorismate pyruvate-lyase/UbiC transcription regulator-associated domain superfamily [SSF64288] (66-245)
  IPR036388 Winged helix-like DNA-binding domain superfamily [G3DSA:1.10.10.10] (10-79)
  IPR036390 Winged helix DNA-binding domain superfamily [SSF46785] (11-82)
  IPR050679 Bacterial HTH-type transcriptional regulator [PTHR44846] (11-245)

Organism: Pseudomonas syringae (NCBI:txid317)